Protein AF-0000000070923043 (afdb_homodimer)

Solvent-accessible surface area (backbone atoms only — not comparable to full-atom values): 30348 Å² total; per-residue (Å²): 133,87,81,76,78,75,78,76,76,76,76,76,74,73,71,73,72,71,69,70,78,75,72,55,92,78,72,49,59,56,35,63,70,49,24,45,68,84,65,66,59,69,34,60,63,42,71,51,73,46,72,49,75,54,99,83,32,53,31,43,28,41,35,20,25,43,64,65,87,79,84,26,41,31,32,42,37,34,46,33,51,68,42,70,41,74,57,48,46,32,48,46,37,31,52,7,3,56,56,23,29,30,40,33,51,24,69,36,66,30,67,72,45,65,68,59,56,83,68,70,65,74,63,47,44,56,52,48,50,54,48,50,53,50,57,64,67,62,67,81,36,38,76,77,44,28,31,40,34,24,30,34,52,11,25,34,44,50,45,42,38,33,40,78,67,46,31,48,80,70,40,41,45,31,42,35,24,37,52,33,33,46,35,62,73,72,52,56,67,68,47,43,43,76,32,46,38,72,52,59,76,62,46,73,47,46,32,44,35,38,39,29,65,57,31,56,63,56,56,43,43,13,40,51,51,43,51,52,52,24,44,75,71,68,35,50,65,45,79,46,72,33,46,70,21,31,76,64,40,70,58,55,54,79,91,76,47,47,70,41,22,54,56,45,36,54,50,50,51,51,51,49,50,55,52,48,26,62,57,69,60,64,75,114,132,84,80,77,78,75,77,76,76,76,74,74,75,76,70,71,71,69,70,68,79,75,72,55,92,79,72,49,61,55,36,62,69,50,23,42,66,84,64,66,59,68,35,60,63,43,71,52,75,47,73,48,74,54,98,80,32,53,31,45,29,42,34,20,24,41,65,66,88,76,85,25,42,34,32,43,38,33,46,34,50,68,42,69,41,73,59,50,47,32,49,45,38,32,51,6,4,56,56,24,29,29,39,33,51,26,70,34,67,30,67,72,45,66,68,59,54,82,68,71,66,74,65,46,43,56,53,49,49,53,49,50,52,49,57,66,67,63,66,79,36,36,76,77,45,27,31,41,35,25,30,33,53,10,26,33,44,52,46,41,37,32,40,78,67,47,31,50,79,70,40,41,46,31,42,36,25,36,52,34,30,45,34,63,73,72,51,55,67,66,46,43,44,76,32,47,37,71,53,58,74,63,47,72,47,46,30,43,36,38,39,29,65,58,30,56,62,56,56,44,44,13,38,53,52,44,52,51,52,25,44,74,70,69,35,50,65,46,81,46,70,34,45,69,21,32,76,62,41,70,59,54,55,76,92,76,46,48,70,41,21,53,55,45,36,54,50,50,51,52,50,50,51,55,53,48,26,62,57,70,58,64,74,114

Radius of gyration: 28.81 Å; Cα contacts (8 Å, |Δi|>4): 1082; chains: 2; bounding box: 119×78×73 Å

Nearest PDB structures (foldseek):
  3aim-assembly1_A  TM=6.737E-01  e=9.093E-11  Sulfurisphaera tokodaii
  3aik-assembly1_A  TM=6.750E-01  e=2.029E-10  Sulfurisphaera tokodaii
  3aio-assembly4_C  TM=6.310E-01  e=4.075E-11  Sulfurisphaera tokodaii
  8yzn-assembly1_A  TM=6.750E-01  e=1.376E-09  Aquipseudomonas alcaligenes
  8yzo-assembly1_A  TM=6.635E-01  e=4.181E-09  Aquipseudomonas alcaligenes

pLDDT: mean 89.01, std 17.85, range [29.95, 98.88]

Structure (mmCIF, N/CA/C/O backbone):
data_AF-0000000070923043-model_v1
#
loop_
_entity.id
_entity.type
_entity.pdbx_description
1 polymer 'Dienelactone hydrolase'
#
loop_
_atom_site.group_PDB
_atom_site.id
_atom_site.type_symbol
_atom_site.label_atom_id
_atom_site.label_alt_id
_atom_site.label_comp_id
_atom_site.label_asym_id
_atom_site.label_entity_id
_atom_site.label_seq_id
_atom_site.pdbx_PDB_ins_code
_atom_site.Cartn_x
_atom_site.Cartn_y
_atom_site.Cartn_z
_atom_site.occupancy
_atom_site.B_iso_or_equiv
_atom_site.auth_seq_id
_atom_site.auth_comp_id
_atom_site.auth_asym_id
_atom_site.auth_atom_id
_atom_site.pdbx_PDB_model_num
ATOM 1 N N . MET A 1 1 ? 51.781 39.594 -44.312 1 31.45 1 MET A N 1
ATOM 2 C CA . MET A 1 1 ? 51.188 39.812 -43 1 31.45 1 MET A CA 1
ATOM 3 C C . MET A 1 1 ? 50.5 38.562 -42.5 1 31.45 1 MET A C 1
ATOM 5 O O . MET A 1 1 ? 49.594 38.062 -43.156 1 31.45 1 MET A O 1
ATOM 9 N N . PRO A 1 2 ? 51.156 37.688 -41.688 1 38.25 2 PRO A N 1
ATOM 10 C CA . PRO A 1 2 ? 50.75 36.375 -41.188 1 38.25 2 PRO A CA 1
ATOM 11 C C . PRO A 1 2 ? 49.531 36.469 -40.281 1 38.25 2 PRO A C 1
ATOM 13 O O . PRO A 1 2 ? 49.406 37.406 -39.469 1 38.25 2 PRO A O 1
ATOM 16 N N . TYR A 1 3 ? 48.375 36.062 -40.812 1 38.06 3 TYR A N 1
ATOM 17 C CA . TYR A 1 3 ? 47.125 35.906 -40.125 1 38.06 3 TYR A CA 1
ATOM 18 C C . TYR A 1 3 ? 47.281 35 -38.906 1 38.06 3 TYR A C 1
ATOM 20 O O . TYR A 1 3 ? 47.719 33.844 -39.031 1 38.06 3 TYR A O 1
ATOM 28 N N . ARG A 1 4 ? 47.562 35.562 -37.719 1 33 4 ARG A N 1
ATOM 29 C CA . ARG A 1 4 ? 47.562 34.906 -36.438 1 33 4 ARG A CA 1
ATOM 30 C C . ARG A 1 4 ? 46.219 34.219 -36.188 1 33 4 ARG A C 1
ATOM 32 O O . ARG A 1 4 ? 45.188 34.844 -36.156 1 33 4 ARG A O 1
ATOM 39 N N . LEU A 1 5 ? 46.094 32.969 -36.531 1 35.47 5 LEU A N 1
ATOM 40 C CA . LEU A 1 5 ? 45 32.125 -36.156 1 35.47 5 LEU A CA 1
ATOM 41 C C . LEU A 1 5 ? 44.844 32.094 -34.656 1 35.47 5 LEU A C 1
ATOM 43 O O . LEU A 1 5 ? 45.719 31.625 -33.938 1 35.47 5 LEU A O 1
ATOM 47 N N . THR A 1 6 ? 44.188 33.094 -34.094 1 36.16 6 THR A N 1
ATOM 48 C CA . THR A 1 6 ? 43.781 33 -32.688 1 36.16 6 THR A CA 1
ATOM 49 C C . THR A 1 6 ? 43 31.75 -32.438 1 36.16 6 THR A C 1
ATOM 51 O O . THR A 1 6 ? 41.938 31.516 -33.062 1 36.16 6 THR A O 1
ATOM 54 N N . ALA A 1 7 ? 43.625 30.703 -31.875 1 35.22 7 ALA A N 1
ATOM 55 C CA . ALA A 1 7 ? 43 29.516 -31.297 1 35.22 7 ALA A CA 1
ATOM 56 C C . ALA A 1 7 ? 41.969 29.875 -30.219 1 35.22 7 ALA A C 1
ATOM 58 O O . ALA A 1 7 ? 42.344 30.438 -29.188 1 35.22 7 ALA A O 1
ATOM 59 N N . PHE A 1 8 ? 40.781 30.203 -30.656 1 36.03 8 PHE A N 1
ATOM 60 C CA . PHE A 1 8 ? 39.719 30.234 -29.672 1 36.03 8 PHE A CA 1
ATOM 61 C C . PHE A 1 8 ? 39.625 28.906 -28.922 1 36.03 8 PHE A C 1
ATOM 63 O O . PHE A 1 8 ? 39.375 27.859 -29.547 1 36.03 8 PHE A O 1
ATOM 70 N N . MET A 1 9 ? 40.406 28.75 -27.859 1 32.75 9 MET A N 1
ATOM 71 C CA . MET A 1 9 ? 40.188 27.656 -26.906 1 32.75 9 MET A CA 1
ATOM 72 C C . MET A 1 9 ? 38.75 27.672 -26.375 1 32.75 9 MET A C 1
ATOM 74 O O . MET A 1 9 ? 38.344 28.609 -25.703 1 32.75 9 MET A O 1
ATOM 78 N N . LEU A 1 10 ? 37.844 27 -27.109 1 32.91 10 LEU A N 1
ATOM 79 C CA . LEU A 1 10 ? 36.562 26.641 -26.531 1 32.91 10 LEU A CA 1
ATOM 80 C C . LEU A 1 10 ? 36.719 25.891 -25.219 1 32.91 10 LEU A C 1
ATOM 82 O O . LEU A 1 10 ? 37.25 24.766 -25.203 1 32.91 10 LEU A O 1
ATOM 86 N N . TRP A 1 11 ? 36.938 26.656 -24.109 1 33.25 11 TRP A N 1
ATOM 87 C CA . TRP A 1 11 ? 36.75 26.031 -22.812 1 33.25 11 TRP A CA 1
ATOM 88 C C . TRP A 1 11 ? 35.375 25.344 -22.734 1 33.25 11 TRP A C 1
ATOM 90 O O . TRP A 1 11 ? 34.344 26 -22.797 1 33.25 11 TRP A O 1
ATOM 100 N N . LEU A 1 12 ? 35.375 24.094 -23.172 1 33.44 12 LEU A N 1
ATOM 101 C CA . LEU A 1 12 ? 34.281 23.203 -22.812 1 33.44 12 LEU A CA 1
ATOM 102 C C . LEU A 1 12 ? 34.094 23.172 -21.297 1 33.44 12 LEU A C 1
ATOM 104 O O . LEU A 1 12 ? 34.969 22.719 -20.562 1 33.44 12 LEU A O 1
ATOM 108 N N . PHE A 1 13 ? 33.406 24.234 -20.781 1 31.48 13 PHE A N 1
ATOM 109 C CA . PHE A 1 13 ? 32.875 24.062 -19.438 1 31.48 13 PHE A CA 1
ATOM 110 C C . PHE A 1 13 ? 32.094 22.75 -19.328 1 31.48 13 PHE A C 1
ATOM 112 O O . PHE A 1 13 ? 31.047 22.562 -19.938 1 31.48 13 PHE A O 1
ATOM 119 N N . LEU A 1 14 ? 32.812 21.672 -19.062 1 32.69 14 LEU A N 1
ATOM 120 C CA . LEU A 1 14 ? 32.219 20.484 -18.469 1 32.69 14 LEU A CA 1
ATOM 121 C C . LEU A 1 14 ? 31.422 20.844 -17.219 1 32.69 14 LEU A C 1
ATOM 123 O O . LEU A 1 14 ? 32 21.062 -16.156 1 32.69 14 LEU A O 1
ATOM 127 N N . SER A 1 15 ? 30.312 21.594 -17.406 1 30.16 15 SER A N 1
ATOM 128 C CA . SER A 1 15 ? 29.422 21.609 -16.25 1 30.16 15 SER A CA 1
ATOM 129 C C . SER A 1 15 ? 29.203 20.203 -15.703 1 30.16 15 SER A C 1
ATOM 131 O O . SER A 1 15 ? 28.812 19.297 -16.438 1 30.16 15 SER A O 1
ATOM 133 N N . SER A 1 16 ? 29.969 19.859 -14.719 1 29.95 16 SER A N 1
ATOM 134 C CA . SER A 1 16 ? 29.656 18.703 -13.883 1 29.95 16 SER A CA 1
ATOM 135 C C . SER A 1 16 ? 28.172 18.672 -13.547 1 29.95 16 SER A C 1
ATOM 137 O O . SER A 1 16 ? 27.641 19.562 -12.875 1 29.95 16 SER A O 1
ATOM 139 N N . LEU A 1 17 ? 27.406 18.234 -14.438 1 32.84 17 LEU A N 1
ATOM 140 C CA . LEU A 1 17 ? 26.078 17.828 -13.984 1 32.84 17 LEU A CA 1
ATOM 141 C C . LEU A 1 17 ? 26.172 17.109 -12.633 1 32.84 17 LEU A C 1
ATOM 143 O O . LEU A 1 17 ? 26.688 16 -12.547 1 32.84 17 LEU A O 1
ATOM 147 N N . ALA A 1 18 ? 26.359 17.844 -11.539 1 30.95 18 ALA A N 1
ATOM 148 C CA . ALA A 1 18 ? 26 17.266 -10.25 1 30.95 18 ALA A CA 1
ATOM 149 C C . ALA A 1 18 ? 24.875 16.266 -10.398 1 30.95 18 ALA A C 1
ATOM 151 O O . ALA A 1 18 ? 23.781 16.609 -10.852 1 30.95 18 ALA A O 1
ATOM 152 N N . ALA A 1 19 ? 25.234 15.109 -10.5 1 31.75 19 ALA A N 1
ATOM 153 C CA . ALA A 1 19 ? 24.281 14.008 -10.383 1 31.75 19 ALA A CA 1
ATOM 154 C C . ALA A 1 19 ? 23.312 14.234 -9.227 1 31.75 19 ALA A C 1
ATOM 156 O O . ALA A 1 19 ? 23.734 14.258 -8.062 1 31.75 19 ALA A O 1
ATOM 157 N N . ALA A 1 20 ? 22.312 15.078 -9.375 1 33.03 20 ALA A N 1
ATOM 158 C CA . ALA A 1 20 ? 21.219 14.992 -8.406 1 33.03 20 ALA A CA 1
ATOM 159 C C . ALA A 1 20 ? 21.188 13.617 -7.746 1 33.03 20 ALA A C 1
ATOM 161 O O . ALA A 1 20 ? 21.141 12.594 -8.43 1 33.03 20 ALA A O 1
ATOM 162 N N . ASP A 1 21 ? 21.859 13.32 -6.801 1 36.66 21 ASP A N 1
ATOM 163 C CA . ASP A 1 21 ? 21.672 12.172 -5.91 1 36.66 21 ASP A CA 1
ATOM 164 C C . ASP A 1 21 ? 20.25 11.648 -5.973 1 36.66 21 ASP A C 1
ATOM 166 O O . ASP A 1 21 ? 19.328 12.289 -5.461 1 36.66 21 ASP A O 1
ATOM 170 N N . ASP A 1 22 ? 19.719 11.008 -7.09 1 41.72 22 ASP A N 1
ATOM 171 C CA . ASP A 1 22 ? 18.469 10.43 -7.582 1 41.72 22 ASP A CA 1
ATOM 172 C C . ASP A 1 22 ? 17.828 9.539 -6.523 1 41.72 22 ASP A C 1
ATOM 174 O O . ASP A 1 22 ? 16.969 8.703 -6.84 1 41.72 22 ASP A O 1
ATOM 178 N N . ARG A 1 23 ? 18.406 9.398 -5.449 1 46.53 23 ARG A N 1
ATOM 179 C CA . ARG A 1 23 ? 17.766 8.609 -4.402 1 46.53 23 ARG A CA 1
ATOM 180 C C . ARG A 1 23 ? 16.391 9.18 -4.051 1 46.53 23 ARG A C 1
ATOM 182 O O . ARG A 1 23 ? 16.297 10.258 -3.459 1 46.53 23 ARG A O 1
ATOM 189 N N . HIS A 1 24 ? 15.414 8.742 -4.73 1 57.97 24 HIS A N 1
ATOM 190 C CA . HIS A 1 24 ? 14.031 9.125 -4.461 1 57.97 24 HIS A CA 1
ATOM 191 C C . HIS A 1 24 ? 13.664 8.867 -3.006 1 57.97 24 HIS A C 1
ATOM 193 O O . HIS A 1 24 ? 13.953 7.797 -2.467 1 57.97 24 HIS A O 1
ATOM 199 N N . ASP A 1 25 ? 13.469 9.797 -2.119 1 59.91 25 ASP A N 1
ATOM 200 C CA . ASP A 1 25 ? 13.125 9.844 -0.7 1 59.91 25 ASP A CA 1
ATOM 201 C C . ASP A 1 25 ? 12.219 8.68 -0.315 1 59.91 25 ASP A C 1
ATOM 203 O O . ASP A 1 25 ? 12.164 8.289 0.852 1 59.91 25 ASP A O 1
ATOM 207 N N . TRP A 1 26 ? 11.688 7.973 -1.412 1 64.69 26 TRP A N 1
ATOM 208 C CA . TRP A 1 26 ? 10.75 6.898 -1.081 1 64.69 26 TRP A CA 1
ATOM 209 C C . TRP A 1 26 ? 11.445 5.543 -1.146 1 64.69 26 TRP A C 1
ATOM 211 O O . TRP A 1 26 ? 10.883 4.531 -0.72 1 64.69 26 TRP A O 1
ATOM 221 N N . LEU A 1 27 ? 12.719 5.488 -1.539 1 63.53 27 LEU A N 1
ATOM 222 C CA . LEU A 1 27 ? 13.422 4.219 -1.668 1 63.53 27 LEU A CA 1
ATOM 223 C C . LEU A 1 27 ? 13.789 3.66 -0.298 1 63.53 27 LEU A C 1
ATOM 225 O O . LEU A 1 27 ? 14.438 4.34 0.501 1 63.53 27 LEU A O 1
ATOM 229 N N . ASP A 1 28 ? 13.227 2.566 0.056 1 73.5 28 ASP A N 1
ATOM 230 C CA . ASP A 1 28 ? 13.508 1.828 1.284 1 73.5 28 ASP A CA 1
ATOM 231 C C . ASP A 1 28 ? 14.344 0.579 0.997 1 73.5 28 ASP A C 1
ATOM 233 O O . ASP A 1 28 ? 13.805 -0.435 0.539 1 73.5 28 ASP A O 1
ATOM 237 N N . LEU A 1 29 ? 15.602 0.577 1.273 1 73.62 29 LEU A N 1
ATOM 238 C CA . LEU A 1 29 ? 16.5 -0.53 0.974 1 73.62 29 LEU A CA 1
ATOM 239 C C . LEU A 1 29 ? 16.188 -1.741 1.845 1 73.62 29 LEU A C 1
ATOM 241 O O . LEU A 1 29 ? 16.312 -2.883 1.399 1 73.62 29 LEU A O 1
ATOM 245 N N . ALA A 1 30 ? 15.781 -1.412 3.035 1 77 30 ALA A N 1
ATOM 246 C CA . ALA A 1 30 ? 15.422 -2.518 3.92 1 77 30 ALA A CA 1
ATOM 247 C C . ALA A 1 30 ? 14.273 -3.336 3.338 1 77 30 ALA A C 1
ATOM 249 O O . ALA A 1 30 ? 14.273 -4.566 3.43 1 77 30 ALA A O 1
ATOM 250 N N . TRP A 1 31 ? 13.43 -2.625 2.732 1 80.31 31 TRP A N 1
ATOM 251 C CA . TRP A 1 31 ? 12.297 -3.291 2.088 1 80.31 31 TRP A CA 1
ATOM 252 C C . TRP A 1 31 ? 12.734 -3.969 0.793 1 80.31 31 TRP A C 1
ATOM 254 O O . TRP A 1 31 ? 12.508 -5.168 0.605 1 80.31 31 TRP A O 1
ATOM 264 N N . TRP A 1 32 ? 13.406 -3.324 -0.016 1 79.19 32 TRP A N 1
ATOM 265 C CA . TRP A 1 32 ? 13.672 -3.836 -1.356 1 79.19 32 TRP A CA 1
ATOM 266 C C . TRP A 1 32 ? 14.727 -4.934 -1.32 1 79.19 32 TRP A C 1
ATOM 268 O O . TRP A 1 32 ? 14.586 -5.961 -1.992 1 79.19 32 TRP A O 1
ATOM 278 N N . SER A 1 33 ? 15.688 -4.75 -0.444 1 77.56 33 SER A N 1
ATOM 279 C CA . SER A 1 33 ? 16.812 -5.684 -0.439 1 77.56 33 SER A CA 1
ATOM 280 C C . SER A 1 33 ? 16.562 -6.832 0.537 1 77.56 33 SER A C 1
ATOM 282 O O . SER A 1 33 ? 16.938 -7.977 0.26 1 77.56 33 SER A O 1
ATOM 284 N N . ASP A 1 34 ? 15.914 -6.477 1.648 1 79.94 34 ASP A N 1
ATOM 285 C CA . ASP A 1 34 ? 15.852 -7.465 2.721 1 79.94 34 ASP A CA 1
ATOM 286 C C . ASP A 1 34 ? 14.422 -7.945 2.945 1 79.94 34 ASP A C 1
ATOM 288 O O . ASP A 1 34 ? 14.195 -8.891 3.707 1 79.94 34 ASP A O 1
ATOM 292 N N . GLY A 1 35 ? 13.57 -7.289 2.355 1 86.56 35 GLY A N 1
ATOM 293 C CA . GLY A 1 35 ? 12.18 -7.703 2.441 1 86.56 35 GLY A CA 1
ATOM 294 C C . GLY A 1 35 ? 11.516 -7.297 3.748 1 86.56 35 GLY A C 1
ATOM 295 O O . GLY A 1 35 ? 10.469 -7.836 4.109 1 86.56 35 GLY A O 1
ATOM 296 N N . GLN A 1 36 ? 12.172 -6.414 4.445 1 89.25 36 GLN A N 1
ATOM 297 C CA . GLN A 1 36 ? 11.602 -5.98 5.719 1 89.25 36 GLN A CA 1
ATOM 298 C C . GLN A 1 36 ? 10.516 -4.938 5.504 1 89.25 36 GLN A C 1
ATOM 300 O O . GLN A 1 36 ? 10.734 -3.93 4.828 1 89.25 36 GLN A O 1
ATOM 305 N N . LEU A 1 37 ? 9.352 -5.199 6.031 1 91.19 37 LEU A N 1
ATOM 306 C CA . LEU A 1 37 ? 8.234 -4.273 5.949 1 91.19 37 LEU A CA 1
ATOM 307 C C . LEU A 1 37 ? 7.977 -3.609 7.297 1 91.19 37 LEU A C 1
ATOM 309 O O . LEU A 1 37 ? 8.234 -4.203 8.344 1 91.19 37 LEU A O 1
ATOM 313 N N . PRO A 1 38 ? 7.52 -2.35 7.223 1 88.19 38 PRO A N 1
ATOM 314 C CA . PRO A 1 38 ? 7.141 -1.73 8.492 1 88.19 38 PRO A CA 1
ATOM 315 C C . PRO A 1 38 ? 6 -2.465 9.195 1 88.19 38 PRO A C 1
ATOM 317 O O . PRO A 1 38 ? 5.078 -2.947 8.531 1 88.19 38 PRO A O 1
ATOM 320 N N . VAL A 1 39 ? 6.125 -2.598 10.461 1 91.38 39 VAL A N 1
ATOM 321 C CA . VAL A 1 39 ? 5.102 -3.25 11.273 1 91.38 39 VAL A CA 1
ATOM 322 C C . VAL A 1 39 ? 4.215 -2.197 11.93 1 91.38 39 VAL A C 1
ATOM 324 O O . VAL A 1 39 ? 4.672 -1.438 12.789 1 91.38 39 VAL A O 1
ATOM 327 N N . PRO A 1 40 ? 3.027 -2.139 11.531 1 92.38 40 PRO A N 1
ATOM 328 C CA . PRO A 1 40 ? 2.141 -1.139 12.133 1 92.38 40 PRO A CA 1
ATOM 329 C C . PRO A 1 40 ? 1.77 -1.47 13.578 1 92.38 40 PRO A C 1
ATOM 331 O O . PRO A 1 40 ? 1.606 -2.643 13.922 1 92.38 40 PRO A O 1
ATOM 334 N N . SER A 1 41 ? 1.639 -0.42 14.422 1 92.31 41 SER A N 1
ATOM 335 C CA . SER A 1 41 ? 0.928 -0.574 15.688 1 92.31 41 SER A CA 1
ATOM 336 C C . SER A 1 41 ? -0.581 -0.618 15.469 1 92.31 41 SER A C 1
ATOM 338 O O . SER A 1 41 ? -1.119 0.131 14.656 1 92.31 41 SER A O 1
ATOM 340 N N . ASN A 1 42 ? -1.177 -1.56 16.125 1 94.56 42 ASN A N 1
ATOM 341 C CA . ASN A 1 42 ? -2.631 -1.672 16.094 1 94.56 42 ASN A CA 1
ATOM 342 C C . ASN A 1 42 ? -3.223 -1.598 17.5 1 94.56 42 ASN A C 1
ATOM 344 O O . ASN A 1 42 ? -3.096 -2.543 18.281 1 94.56 42 ASN A O 1
ATOM 348 N N . TYR A 1 43 ? -3.859 -0.471 17.766 1 96 43 TYR A N 1
ATOM 349 C CA . TYR A 1 43 ? -4.539 -0.318 19.047 1 96 43 TYR A CA 1
ATOM 350 C C . TYR A 1 43 ? -6.051 -0.325 18.875 1 96 43 TYR A C 1
ATOM 35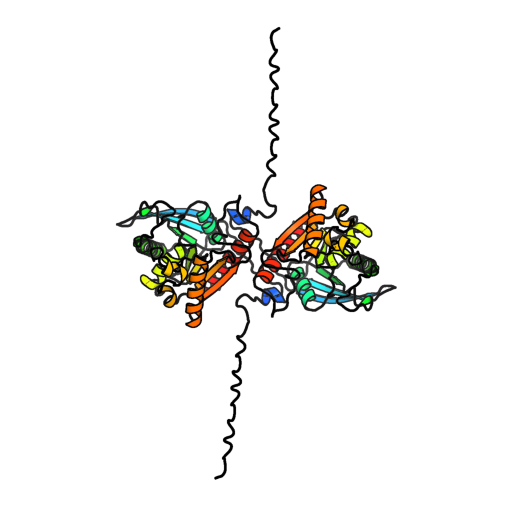2 O O . TYR A 1 43 ? -6.57 0.215 17.891 1 96 43 TYR A O 1
ATOM 360 N N . ARG A 1 44 ? -6.719 -0.911 19.797 1 95.94 44 ARG A N 1
ATOM 361 C CA . ARG A 1 44 ? -8.141 -0.611 19.906 1 95.94 44 ARG A CA 1
ATOM 362 C C . ARG A 1 44 ? -8.367 0.835 20.344 1 95.94 44 ARG A C 1
ATOM 364 O O . ARG A 1 44 ? -7.59 1.38 21.125 1 95.94 44 ARG A O 1
ATOM 371 N N . VAL A 1 45 ? -9.445 1.414 19.844 1 96.81 45 VAL A N 1
ATOM 372 C CA . VAL A 1 45 ? -9.602 2.854 20.016 1 96.81 45 VAL A CA 1
ATOM 373 C C . VAL A 1 45 ? -10.914 3.145 20.734 1 96.81 45 VAL A C 1
ATOM 375 O O . VAL A 1 45 ? -11.922 2.471 20.5 1 96.81 45 VAL A O 1
ATOM 378 N N . THR A 1 46 ? -10.867 4.07 21.625 1 97.06 46 THR A N 1
ATOM 379 C CA . THR A 1 46 ? -12.062 4.691 22.172 1 97.06 46 THR A CA 1
ATOM 380 C C . THR A 1 46 ? -12.156 6.156 21.766 1 97.06 46 THR A C 1
ATOM 382 O O . THR A 1 46 ? -11.148 6.77 21.406 1 97.06 46 THR A O 1
ATOM 385 N N . SER A 1 47 ? -13.391 6.652 21.672 1 97 47 SER A N 1
ATOM 386 C CA . SER A 1 47 ? -13.578 8.047 21.281 1 97 47 SER A CA 1
ATOM 387 C C . SER A 1 47 ? -14.633 8.719 22.141 1 97 47 SER A C 1
ATOM 389 O O . SER A 1 47 ? -15.523 8.055 22.688 1 97 47 SER A O 1
ATOM 391 N N . THR A 1 48 ? -14.477 9.977 22.328 1 97.69 48 THR A N 1
ATOM 392 C CA . THR A 1 48 ? -15.406 10.844 23.031 1 97.69 48 THR A CA 1
ATOM 393 C C . THR A 1 48 ? -15.469 12.227 22.391 1 97.69 48 THR A C 1
ATOM 395 O O . THR A 1 48 ? -14.688 12.523 21.484 1 97.69 48 THR A O 1
ATOM 398 N N . THR A 1 49 ? -16.484 12.977 22.734 1 98.06 49 THR A N 1
ATOM 399 C CA . THR A 1 49 ? -16.547 14.375 22.312 1 98.06 49 THR A CA 1
ATOM 400 C C . THR A 1 49 ? -16.641 15.289 23.531 1 98.06 49 THR A C 1
ATOM 402 O O . THR A 1 49 ? -17.469 15.062 24.438 1 98.06 49 THR A O 1
ATOM 405 N N . GLU A 1 50 ? -15.773 16.219 23.562 1 97.5 50 GLU A N 1
ATOM 406 C CA . GLU A 1 50 ? -15.805 17.281 24.562 1 97.5 50 GLU A CA 1
ATOM 407 C C . GLU A 1 50 ? -16.062 18.641 23.922 1 97.5 50 GLU A C 1
ATOM 409 O O . GLU A 1 50 ? -15.844 18.828 22.719 1 97.5 50 GLU A O 1
ATOM 414 N N . THR A 1 51 ? -16.562 19.562 24.781 1 98.19 51 THR A N 1
ATOM 415 C CA . THR A 1 51 ? -16.828 20.906 24.25 1 98.19 51 THR A CA 1
ATOM 416 C C . THR A 1 51 ? -15.914 21.938 24.906 1 98.19 51 THR A C 1
ATOM 418 O O . THR A 1 51 ? -15.875 22.031 26.141 1 98.19 51 THR A O 1
ATOM 421 N N . LEU A 1 52 ? -15.164 22.625 24.109 1 98.25 52 LEU A N 1
ATOM 422 C CA . LEU A 1 52 ? -14.43 23.797 24.578 1 98.25 52 LEU A CA 1
ATOM 423 C C . LEU A 1 52 ? -15.289 25.062 24.5 1 98.25 52 LEU A C 1
ATOM 425 O O . LEU A 1 52 ? -15.734 25.438 23.406 1 98.25 52 LEU A O 1
ATOM 429 N N . THR A 1 53 ? -15.492 25.656 25.609 1 97.25 53 THR A N 1
ATOM 430 C CA . THR A 1 53 ? -16.234 26.906 25.641 1 97.25 53 THR A CA 1
ATOM 431 C C . THR A 1 53 ? -15.297 28.094 25.719 1 97.25 53 THR A C 1
ATOM 433 O O . THR A 1 53 ? -14.5 28.203 26.656 1 97.25 53 THR A O 1
ATOM 436 N N . THR A 1 54 ? -15.375 28.875 24.703 1 95.06 54 THR A N 1
ATOM 437 C CA . THR A 1 54 ? -14.648 30.141 24.719 1 95.06 54 THR A CA 1
ATOM 438 C C . THR A 1 54 ? -15.617 31.312 24.844 1 95.06 54 THR A C 1
ATOM 440 O O . THR A 1 54 ? -16.828 31.125 24.969 1 95.06 54 THR A O 1
ATOM 443 N N . ASP A 1 55 ? -15.047 32.531 24.953 1 92.06 55 ASP A N 1
ATOM 444 C CA . ASP A 1 55 ? -15.898 33.719 25.016 1 92.06 55 ASP A CA 1
ATOM 445 C C . ASP A 1 55 ? -16.719 33.875 23.75 1 92.06 55 ASP A C 1
ATOM 447 O O . ASP A 1 55 ? -17.812 34.469 23.781 1 92.06 55 ASP A O 1
ATOM 451 N N . GLU A 1 56 ? -16.312 33.25 22.703 1 92 56 GLU A N 1
ATOM 452 C CA . GLU A 1 56 ? -16.906 33.562 21.406 1 92 56 GLU A CA 1
ATOM 453 C C . GLU A 1 56 ? -17.609 32.344 20.828 1 92 56 GLU A C 1
ATOM 455 O O . GLU A 1 56 ? -18.484 32.469 19.953 1 92 56 GLU A O 1
ATOM 460 N N . ALA A 1 57 ? -17.219 31.172 21.281 1 93.88 57 ALA A N 1
ATOM 461 C CA . ALA A 1 57 ? -17.766 29.984 20.609 1 93.88 57 ALA A CA 1
ATOM 462 C C . ALA A 1 57 ? -17.703 28.766 21.531 1 93.88 57 ALA A C 1
ATOM 464 O O . ALA A 1 57 ? -16.828 28.672 22.391 1 93.88 57 ALA A O 1
ATOM 465 N N . ASP A 1 58 ? -18.656 27.859 21.406 1 97.25 58 ASP A N 1
ATOM 466 C CA . ASP A 1 58 ? -18.578 26.5 21.922 1 97.25 58 ASP A CA 1
ATOM 467 C C . ASP A 1 58 ? -18.125 25.516 20.844 1 97.25 58 ASP A C 1
ATOM 469 O O . ASP A 1 58 ? -18.859 25.234 19.906 1 97.25 58 ASP A O 1
ATOM 473 N N . ILE A 1 59 ? -16.922 24.969 21 1 98.38 59 ILE A N 1
ATOM 474 C CA . ILE A 1 59 ? -16.312 24.156 19.953 1 98.38 59 ILE A CA 1
ATOM 475 C C . ILE A 1 59 ? -16.281 22.703 20.375 1 98.38 59 ILE A C 1
ATOM 477 O O . ILE A 1 59 ? -15.523 22.328 21.281 1 98.38 59 ILE A O 1
ATOM 481 N N . PRO A 1 60 ? -17.078 21.844 19.734 1 98.56 60 PRO A N 1
ATOM 482 C CA . PRO A 1 60 ? -16.938 20.422 20.031 1 98.56 60 PRO A CA 1
ATOM 483 C C . PRO A 1 60 ? -15.602 19.844 19.531 1 98.56 60 PRO A C 1
ATOM 485 O O . PRO A 1 60 ? -15.156 20.203 18.438 1 98.56 60 PRO A O 1
ATOM 488 N N . ILE A 1 61 ? -14.977 19.062 20.344 1 98.62 61 ILE A N 1
ATOM 489 C CA . ILE A 1 61 ? -13.734 18.375 19.984 1 98.62 61 ILE A CA 1
ATOM 490 C C . ILE A 1 61 ? -13.938 16.859 20.062 1 98.62 61 ILE A C 1
ATOM 492 O O . ILE A 1 61 ? -14.172 16.312 21.141 1 98.62 61 ILE A O 1
ATOM 496 N N . PHE A 1 62 ? -13.922 16.188 18.859 1 98.62 62 PHE A N 1
ATOM 497 C CA . PHE A 1 62 ? -13.906 14.734 18.812 1 98.62 62 PHE A CA 1
ATOM 498 C C . PHE A 1 62 ? -12.516 14.203 19.156 1 98.62 62 PHE A C 1
ATOM 500 O O . PHE A 1 62 ? -11.531 14.578 18.516 1 98.62 62 PHE A O 1
ATOM 507 N N . ILE A 1 63 ? -12.422 13.422 20.188 1 98.62 63 ILE A N 1
ATOM 508 C CA . ILE A 1 63 ? -11.141 12.906 20.656 1 98.62 63 ILE A CA 1
ATOM 509 C C . ILE A 1 63 ? -11.117 11.391 20.547 1 98.62 63 ILE A C 1
ATOM 511 O O . ILE A 1 63 ? -12.023 10.703 21.031 1 98.62 63 ILE A O 1
ATOM 515 N N . ALA A 1 64 ? -10.172 10.852 19.859 1 98 64 ALA A N 1
ATOM 516 C CA . ALA A 1 64 ? -9.938 9.414 19.781 1 98 64 ALA A CA 1
ATOM 517 C C . ALA A 1 64 ? -8.562 9.055 20.328 1 98 64 ALA A C 1
ATOM 519 O O . ALA A 1 64 ? -7.586 9.773 20.109 1 98 64 ALA A O 1
ATOM 520 N N . ARG A 1 65 ? -8.477 7.957 21.094 1 97.69 65 ARG A N 1
ATOM 521 C CA . ARG A 1 65 ? -7.227 7.508 21.688 1 97.69 65 ARG A CA 1
ATOM 522 C C . ARG A 1 65 ? -7.223 5.996 21.891 1 97.69 65 ARG A C 1
ATOM 524 O O . ARG A 1 65 ? -8.281 5.367 21.922 1 97.69 65 ARG A O 1
ATOM 531 N N . PRO A 1 66 ? -6.008 5.375 21.984 1 97.5 66 PRO A N 1
ATOM 532 C CA . PRO A 1 66 ? -5.953 3.955 22.344 1 97.5 66 PRO A CA 1
ATOM 533 C C . PRO A 1 66 ? -6.656 3.65 23.656 1 97.5 66 PRO A C 1
ATOM 535 O O . PRO A 1 66 ? -6.574 4.441 24.609 1 97.5 66 PRO A O 1
ATOM 538 N N . GLU A 1 67 ? -7.34 2.547 23.703 1 97 67 GLU A N 1
ATOM 539 C CA . GLU A 1 67 ? -8.031 2.105 24.906 1 97 67 GLU A CA 1
ATOM 540 C C . GLU A 1 67 ? -7.047 1.751 26.016 1 97 67 GLU A C 1
ATOM 542 O O . GLU A 1 67 ? -7.344 1.926 27.203 1 97 67 GLU A O 1
ATOM 547 N N . THR A 1 68 ? -5.949 1.205 25.578 1 96.19 68 THR A N 1
ATOM 548 C CA . THR A 1 68 ? -4.949 0.777 26.547 1 96.19 68 THR A CA 1
ATOM 549 C C . THR A 1 68 ? -4.297 1.982 27.219 1 96.19 68 THR A C 1
ATOM 551 O O . THR A 1 68 ? -4.203 3.057 26.625 1 96.19 68 THR A O 1
ATOM 554 N N . GLU A 1 69 ? -3.941 1.782 28.438 1 92.5 69 GLU A N 1
ATOM 555 C CA . GLU A 1 69 ? -3.236 2.84 29.156 1 92.5 69 GLU A CA 1
ATOM 556 C C . GLU A 1 69 ? -1.833 3.047 28.594 1 92.5 69 GLU A C 1
ATOM 558 O O . GLU A 1 69 ? -1.191 2.094 28.141 1 92.5 69 GLU A O 1
ATOM 563 N N . GLY A 1 70 ? -1.438 4.285 28.516 1 92.38 70 GLY A N 1
ATOM 564 C CA . GLY A 1 70 ? -0.108 4.617 28.031 1 92.38 70 GLY A CA 1
ATOM 565 C C . GLY A 1 70 ? 0.045 6.082 27.656 1 92.38 70 GLY A C 1
ATOM 566 O O . GLY A 1 70 ? -0.926 6.844 27.688 1 92.38 70 GLY A O 1
ATOM 567 N N . GLU A 1 71 ? 1.309 6.391 27.484 1 94.12 71 GLU A N 1
ATOM 568 C CA . GLU A 1 71 ? 1.636 7.73 27.016 1 94.12 71 GLU A CA 1
ATOM 569 C C . GLU A 1 71 ? 1.696 7.785 25.5 1 94.12 71 GLU A C 1
ATOM 571 O O . GLU A 1 71 ? 2.561 7.16 24.875 1 94.12 71 GLU A O 1
ATOM 576 N N . PHE A 1 72 ? 0.745 8.477 24.969 1 97.5 72 PHE A N 1
ATOM 577 C CA . PHE A 1 72 ? 0.664 8.594 23.516 1 97.5 72 PHE A CA 1
ATOM 578 C C . PHE A 1 72 ? 0.81 10.047 23.078 1 97.5 72 PHE A C 1
ATOM 580 O O . PHE A 1 72 ? 0.26 10.945 23.719 1 97.5 72 PHE A O 1
ATOM 587 N N . PRO A 1 73 ? 1.574 10.266 22.047 1 97.94 73 PRO A N 1
ATOM 588 C CA . PRO A 1 73 ? 1.708 11.641 21.562 1 97.94 73 PRO A CA 1
ATOM 589 C C . PRO A 1 73 ? 0.398 12.195 21 1 97.94 73 PRO A C 1
ATOM 591 O O . PRO A 1 73 ? -0.512 11.43 20.672 1 97.94 73 PRO A O 1
ATOM 594 N N . GLY A 1 74 ? 0.324 13.508 20.922 1 98.25 74 GLY A N 1
ATOM 595 C CA . GLY A 1 74 ? -0.89 14.18 20.484 1 98.25 74 GLY A CA 1
ATOM 596 C C . GLY A 1 74 ? -0.833 14.633 19.047 1 98.25 74 GLY A C 1
ATOM 597 O O . GLY A 1 74 ? 0.227 15.023 18.547 1 98.25 74 GLY A O 1
ATOM 598 N N . VAL A 1 75 ? -1.948 14.562 18.406 1 98.81 75 VAL A N 1
ATOM 599 C CA . VAL A 1 75 ? -2.129 15.062 17.047 1 98.81 75 VAL A CA 1
ATOM 600 C C . VAL A 1 75 ? -3.387 15.922 16.969 1 98.81 75 VAL A C 1
ATOM 602 O O . VAL A 1 75 ? -4.441 15.539 17.469 1 98.81 75 VAL A O 1
ATOM 605 N N . LEU A 1 76 ? -3.25 17.125 16.406 1 98.88 76 LEU A N 1
ATOM 606 C CA . LEU A 1 76 ? -4.391 18 16.156 1 98.88 76 LEU A CA 1
ATOM 607 C C . LEU A 1 76 ? -4.883 17.844 14.727 1 98.88 76 LEU A C 1
ATOM 609 O O . LEU A 1 76 ? -4.238 18.328 13.789 1 98.88 76 LEU A O 1
ATOM 613 N N . PHE A 1 77 ? -6.012 17.188 14.555 1 98.81 77 PHE A N 1
ATOM 614 C CA . PHE A 1 77 ? -6.621 16.953 13.258 1 98.81 77 PHE A CA 1
ATOM 615 C C . PHE A 1 77 ? -7.52 18.125 12.867 1 98.81 77 PHE A C 1
ATOM 617 O O . PHE A 1 77 ? -8.43 18.484 13.617 1 98.81 77 PHE A O 1
ATOM 624 N N . VAL A 1 78 ? -7.293 18.688 11.688 1 98.81 78 VAL A N 1
ATOM 625 C CA . VAL A 1 78 ? -8.07 19.844 11.258 1 98.81 78 VAL A CA 1
ATOM 626 C C . VAL A 1 78 ? -8.82 19.516 9.969 1 98.81 78 VAL A C 1
ATOM 628 O O . VAL A 1 78 ? -8.195 19.219 8.938 1 98.81 78 VAL A O 1
ATOM 631 N N . HIS A 1 79 ? -10.102 19.625 10.023 1 98.19 79 HIS A N 1
ATOM 632 C CA . HIS A 1 79 ? -10.984 19.172 8.961 1 98.19 79 HIS A CA 1
ATOM 633 C C . HIS A 1 79 ? -11.039 20.188 7.816 1 98.19 79 HIS A C 1
ATOM 635 O O . HIS A 1 79 ? -10.609 21.328 7.973 1 98.19 79 HIS A O 1
ATOM 641 N N . GLY A 1 80 ? -11.555 19.688 6.641 1 96.75 80 GLY A N 1
ATOM 642 C CA . GLY A 1 80 ? -11.875 20.516 5.492 1 96.75 80 GLY A CA 1
ATOM 643 C C . GLY A 1 80 ? -13.297 21.047 5.527 1 96.75 80 GLY A C 1
ATOM 644 O O . GLY A 1 80 ? -13.82 21.359 6.602 1 96.75 80 GLY A O 1
ATOM 645 N N . ARG A 1 81 ? -13.906 21.172 4.324 1 96.25 81 ARG A N 1
ATOM 646 C CA . ARG A 1 81 ? -15.195 21.844 4.227 1 96.25 81 ARG A CA 1
ATOM 647 C C . ARG A 1 81 ? -16.312 20.969 4.781 1 96.25 81 ARG A C 1
ATOM 649 O O . ARG A 1 81 ? -17.422 21.453 5.043 1 96.25 81 ARG A O 1
ATOM 656 N N . ARG A 1 82 ? -16.047 19.734 5.008 1 95.31 82 ARG A N 1
ATOM 657 C CA . ARG A 1 82 ? -17.125 18.844 5.398 1 95.31 82 ARG A CA 1
ATOM 658 C C . ARG A 1 82 ? -17.266 18.781 6.914 1 95.31 82 ARG A C 1
ATOM 660 O O . ARG A 1 82 ? -18.172 18.125 7.434 1 95.31 82 ARG A O 1
ATOM 667 N N . GLY A 1 83 ? -16.375 19.406 7.672 1 97.12 83 GLY A N 1
ATOM 668 C CA . GLY A 1 83 ? -16.422 19.312 9.125 1 97.12 83 GLY A CA 1
ATOM 669 C C . GLY A 1 83 ? -15.977 17.969 9.656 1 97.12 83 GLY A C 1
ATOM 670 O O . GLY A 1 83 ? -15.039 17.359 9.125 1 97.12 83 GLY A O 1
ATOM 671 N N . VAL A 1 84 ? -16.5 17.609 10.789 1 97.44 84 VAL A N 1
ATOM 672 C CA . VAL A 1 84 ? -16.109 16.359 11.43 1 97.44 84 VAL A CA 1
ATOM 673 C C . VAL A 1 84 ? -17.297 15.375 11.406 1 97.44 84 VAL A C 1
ATOM 675 O O . VAL A 1 84 ? -17.812 14.992 12.453 1 97.44 84 VAL A O 1
ATOM 678 N N . ASP A 1 85 ? -17.688 15.023 10.164 1 95.44 85 ASP A N 1
ATOM 679 C CA . ASP A 1 85 ? -18.781 14.07 10 1 95.44 85 ASP A CA 1
ATOM 680 C C . ASP A 1 85 ? -18.297 12.641 10.25 1 95.44 85 ASP A C 1
ATOM 682 O O . ASP A 1 85 ? -17.141 12.414 10.57 1 95.44 85 ASP A O 1
ATOM 686 N N . PRO A 1 86 ? -19.141 11.625 10.148 1 93.12 86 PRO A N 1
ATOM 687 C CA . PRO A 1 86 ? -18.766 10.258 10.508 1 93.12 86 PRO A CA 1
ATOM 688 C C . PRO A 1 86 ? -17.594 9.719 9.68 1 93.12 86 PRO A C 1
ATOM 690 O O . PRO A 1 86 ? -16.781 8.945 10.18 1 93.12 86 PRO A O 1
ATOM 693 N N . LEU A 1 87 ? -17.516 10.094 8.414 1 91.38 87 LEU A N 1
ATOM 694 C CA . LEU A 1 87 ? -16.406 9.664 7.582 1 91.38 87 LEU A CA 1
ATOM 695 C C . LEU A 1 87 ? -15.086 10.234 8.102 1 91.38 87 LEU A C 1
ATOM 697 O O . LEU A 1 87 ? -14.086 9.516 8.18 1 91.38 87 LEU A O 1
ATOM 701 N N . VAL A 1 88 ? -15.133 11.492 8.461 1 95.06 88 VAL A N 1
ATOM 702 C CA . VAL A 1 88 ? -13.945 12.148 8.992 1 95.06 88 VAL A CA 1
ATOM 703 C C . VAL A 1 88 ? -13.594 11.555 10.352 1 95.06 88 VAL A C 1
ATOM 705 O O . VAL A 1 88 ? -12.422 11.336 10.656 1 95.06 88 VAL A O 1
ATOM 708 N N . GLN A 1 89 ? -14.594 11.25 11.156 1 95.62 89 GLN A N 1
ATOM 709 C CA . GLN A 1 89 ? -14.344 10.609 12.438 1 95.62 89 GLN A CA 1
ATOM 710 C C . GLN A 1 89 ? -13.641 9.266 12.258 1 95.62 89 GLN A C 1
ATOM 712 O O . GLN A 1 89 ? -12.82 8.875 13.094 1 95.62 89 GLN A O 1
ATOM 717 N N . GLY A 1 90 ? -14.039 8.57 11.195 1 93.62 90 GLY A N 1
ATOM 718 C CA . GLY A 1 90 ? -13.344 7.332 10.883 1 93.62 90 GLY A CA 1
ATOM 719 C C . GLY A 1 90 ? -11.859 7.516 10.648 1 93.62 90 GLY A C 1
ATOM 720 O O . GLY A 1 90 ? -11.047 6.719 11.125 1 93.62 90 GLY A O 1
ATOM 721 N N . HIS A 1 91 ? -11.531 8.539 9.93 1 94.81 91 HIS A N 1
ATOM 722 C CA . HIS A 1 91 ? -10.125 8.852 9.695 1 94.81 91 HIS A CA 1
ATOM 723 C C . HIS A 1 91 ? -9.398 9.156 11 1 94.81 91 HIS A C 1
ATOM 725 O O . HIS A 1 91 ? -8.281 8.695 11.211 1 94.81 91 HIS A O 1
ATOM 731 N N . VAL A 1 92 ? -9.977 9.867 11.859 1 96.94 92 VAL A N 1
ATOM 732 C CA . VAL A 1 92 ? -9.438 10.211 13.164 1 96.94 92 VAL A CA 1
ATOM 733 C C . VAL A 1 92 ? -9.18 8.938 13.977 1 96.94 92 VAL A C 1
ATOM 735 O O . VAL A 1 92 ? -8.117 8.781 14.578 1 96.94 92 VAL A O 1
ATOM 738 N N . ARG A 1 93 ? -10.141 8.055 13.938 1 96.12 93 ARG A N 1
ATOM 739 C CA . ARG A 1 93 ? -10.008 6.797 14.672 1 96.12 93 ARG A CA 1
ATOM 740 C C . ARG A 1 93 ? -8.891 5.938 14.094 1 96.12 93 ARG A C 1
ATOM 742 O O . ARG A 1 93 ? -8.148 5.293 14.836 1 96.12 93 ARG A O 1
ATOM 749 N N . ARG A 1 94 ? -8.797 5.887 12.766 1 96 94 ARG A N 1
ATOM 750 C CA . ARG A 1 94 ? -7.734 5.113 12.141 1 96 94 ARG A CA 1
ATOM 751 C C . ARG A 1 94 ? -6.363 5.652 12.539 1 96 94 ARG A C 1
ATOM 753 O O . ARG A 1 94 ? -5.422 4.879 12.742 1 96 94 ARG A O 1
ATOM 760 N N . LEU A 1 95 ? -6.258 6.957 12.656 1 97 95 LEU A N 1
ATOM 761 C CA . LEU A 1 95 ? -5.004 7.559 13.102 1 97 95 LEU A CA 1
ATOM 762 C C . LEU A 1 95 ? -4.727 7.227 14.562 1 97 95 LEU A C 1
ATOM 764 O O . LEU A 1 95 ? -3.59 6.906 14.922 1 97 95 LEU A O 1
ATOM 768 N N . ALA A 1 96 ? -5.734 7.215 15.391 1 97.62 96 ALA A N 1
ATOM 769 C CA . ALA A 1 96 ? -5.582 6.887 16.812 1 97.62 96 ALA A CA 1
ATOM 770 C C . ALA A 1 96 ? -5.152 5.43 16.984 1 97.62 96 ALA A C 1
ATOM 772 O O . ALA A 1 96 ? -4.422 5.105 17.922 1 97.62 96 ALA A O 1
ATOM 773 N N . ALA A 1 97 ? -5.617 4.609 16.078 1 97.06 97 ALA A N 1
ATOM 774 C CA . ALA A 1 97 ? -5.273 3.191 16.125 1 97.06 97 ALA A CA 1
ATOM 775 C C . ALA A 1 97 ? -3.777 2.979 15.938 1 97.06 97 ALA A C 1
ATOM 777 O O . ALA A 1 97 ? -3.258 1.892 16.203 1 97.06 97 ALA A O 1
ATOM 778 N N . ARG A 1 98 ? -3.084 4.023 15.516 1 96.62 98 ARG A N 1
ATOM 779 C CA . ARG A 1 98 ? -1.641 3.957 15.32 1 96.62 98 ARG A CA 1
ATOM 780 C C . ARG A 1 98 ? -0.896 4.398 16.578 1 96.62 98 ARG A C 1
ATOM 782 O O . ARG A 1 98 ? 0.333 4.484 16.578 1 96.62 98 ARG A O 1
ATOM 789 N N . GLY A 1 99 ? -1.563 4.789 17.641 1 96.75 99 GLY A N 1
ATOM 790 C CA . GLY A 1 99 ? -0.922 5.148 18.891 1 96.75 99 GLY A CA 1
ATOM 791 C C . GLY A 1 99 ? -0.837 6.648 19.109 1 96.75 99 GLY A C 1
ATOM 792 O O . GLY A 1 99 ? 0.172 7.152 19.609 1 96.75 99 GLY A O 1
ATOM 793 N N . PHE A 1 100 ? -1.862 7.328 18.734 1 98.06 100 PHE A N 1
ATOM 794 C CA . PHE A 1 100 ? -1.935 8.766 18.969 1 98.06 100 PHE A CA 1
ATOM 795 C C . PHE A 1 100 ? -3.195 9.133 19.734 1 98.06 100 PHE A C 1
ATOM 797 O O . PHE A 1 100 ? -4.199 8.422 19.672 1 98.06 100 PHE A O 1
ATOM 804 N N . VAL A 1 101 ? -3.092 10.148 20.5 1 98.5 101 VAL A N 1
ATOM 805 C CA . VAL A 1 101 ? -4.297 10.859 20.906 1 98.5 101 VAL A CA 1
ATOM 806 C C . VAL A 1 101 ? -4.645 11.922 19.875 1 98.5 101 VAL A C 1
ATOM 808 O O . VAL A 1 101 ? -3.879 12.867 19.656 1 98.5 101 VAL A O 1
ATOM 811 N N . VAL A 1 102 ? -5.777 11.781 19.281 1 98.75 102 VAL A N 1
ATOM 812 C CA . VAL A 1 102 ? -6.125 12.664 18.172 1 98.75 102 VAL A CA 1
ATOM 813 C C . VAL A 1 102 ? -7.281 13.578 18.578 1 98.75 102 VAL A C 1
ATOM 815 O O . VAL A 1 102 ? -8.32 13.102 19.031 1 98.75 102 VAL A O 1
ATOM 818 N N . TYR A 1 103 ? -7.047 14.875 18.422 1 98.81 103 TYR A N 1
ATOM 819 C CA . TYR A 1 103 ? -8.047 15.906 18.703 1 98.81 103 TYR A CA 1
ATOM 820 C C . TYR A 1 103 ? -8.586 16.5 17.406 1 98.81 103 TYR A C 1
ATOM 822 O O . TYR A 1 103 ? -7.828 17.062 16.609 1 98.81 103 TYR A O 1
ATOM 830 N N . ALA A 1 104 ? -9.906 16.344 17.234 1 98.75 104 ALA A N 1
ATOM 831 C CA . ALA A 1 104 ? -10.523 16.859 16.016 1 98.75 104 ALA A CA 1
ATOM 832 C C . ALA A 1 104 ? -11.656 17.828 16.344 1 98.75 104 ALA A C 1
ATOM 834 O O . ALA A 1 104 ? -12.82 17.438 16.453 1 98.75 104 ALA A O 1
ATOM 835 N N . PRO A 1 105 ? -11.312 19.078 16.391 1 98.75 105 PRO A N 1
ATOM 836 C CA . PRO A 1 105 ? -12.375 20.062 16.641 1 98.75 105 PRO A CA 1
ATOM 837 C C . PRO A 1 105 ? -13.266 20.281 15.414 1 98.75 105 PRO A C 1
ATOM 839 O O . PRO A 1 105 ? -12.773 20.312 14.281 1 98.75 105 PRO A O 1
ATOM 842 N N . ASP A 1 106 ? -14.5 20.375 15.656 1 98.69 106 ASP A N 1
ATOM 843 C CA . ASP A 1 106 ? -15.398 20.891 14.617 1 98.69 106 ASP A CA 1
ATOM 844 C C . ASP A 1 106 ? -15.508 22.406 14.688 1 98.69 106 ASP A C 1
ATOM 846 O O . ASP A 1 106 ? -16.25 22.938 15.508 1 98.69 106 ASP A O 1
ATOM 850 N N . LEU A 1 107 ? -14.883 23.047 13.797 1 98.06 107 LEU A N 1
ATOM 851 C CA . LEU A 1 107 ? -14.742 24.5 13.852 1 98.06 107 LEU A CA 1
ATOM 852 C C . LEU A 1 107 ? -15.984 25.188 13.289 1 98.06 107 LEU A C 1
ATOM 854 O O . LEU A 1 107 ? -16.141 26.406 13.43 1 98.06 107 LEU A O 1
ATOM 858 N N . TYR A 1 108 ? -16.828 24.422 12.633 1 97.81 108 TYR A N 1
ATOM 859 C CA . TYR A 1 108 ? -18.016 25.016 12.023 1 97.81 108 TYR A CA 1
ATOM 860 C C . TYR A 1 108 ? -19.156 25.094 13.031 1 97.81 108 TYR A C 1
ATOM 862 O O . TYR A 1 108 ? -19.891 26.094 13.078 1 97.81 108 TYR A O 1
ATOM 870 N N . ILE A 1 109 ? -19.25 24.109 13.828 1 94.56 109 ILE A N 1
ATOM 871 C CA . ILE A 1 109 ? -20.391 24 14.727 1 94.56 109 ILE A CA 1
ATOM 872 C C . ILE A 1 109 ? -20.391 25.172 15.703 1 94.56 109 ILE A C 1
ATOM 874 O O . ILE A 1 109 ? -21.438 25.812 15.922 1 94.56 109 ILE A O 1
ATOM 878 N N . GLY A 1 110 ? -19.266 25.547 16.25 1 89.19 110 GLY A N 1
ATOM 879 C CA . GLY A 1 110 ? -19.188 26.641 17.219 1 89.19 110 GLY A CA 1
ATOM 880 C C . GLY A 1 110 ? -19.547 27.984 16.625 1 89.19 110 GLY A C 1
ATOM 881 O O . GLY A 1 110 ? -19.938 28.891 17.359 1 89.19 110 GLY A O 1
ATOM 882 N N . ARG A 1 111 ? -19.422 28.078 15.367 1 94.12 111 ARG A N 1
ATOM 883 C CA . ARG A 1 111 ? -19.672 29.344 14.695 1 94.12 111 ARG A CA 1
ATOM 884 C C . ARG A 1 111 ? -20.969 29.297 13.891 1 94.12 111 ARG A C 1
ATOM 886 O O . ARG A 1 111 ? -21.266 30.219 13.125 1 94.12 111 ARG A O 1
ATOM 893 N N . PHE A 1 112 ? -21.703 28.219 14.039 1 95 112 PHE A N 1
ATOM 894 C CA . PHE A 1 112 ? -22.953 28 13.328 1 95 112 PHE A CA 1
ATOM 895 C C . PHE A 1 112 ? -22.75 28.125 11.82 1 95 112 PHE A C 1
ATOM 897 O O . PHE A 1 112 ? -23.578 28.703 11.125 1 95 112 PHE A O 1
ATOM 904 N N . ILE A 1 113 ? -21.641 27.656 11.391 1 96.12 113 ILE A N 1
ATOM 905 C CA . ILE A 1 113 ? -21.359 27.609 9.961 1 96.12 113 ILE A CA 1
ATOM 906 C C . ILE A 1 113 ? -21.844 26.281 9.383 1 96.12 113 ILE A C 1
ATOM 908 O O . ILE A 1 113 ? -21.516 25.203 9.906 1 96.12 113 ILE A O 1
ATOM 912 N N . GLU A 1 114 ? -22.625 26.391 8.336 1 96.38 114 GLU A N 1
ATOM 913 C CA . GLU A 1 114 ? -23.031 25.172 7.641 1 96.38 114 GLU A CA 1
ATOM 914 C C . GLU A 1 114 ? -21.859 24.516 6.922 1 96.38 114 GLU A C 1
ATOM 916 O O . GLU A 1 114 ? -21 25.219 6.375 1 96.38 114 GLU A O 1
ATOM 921 N N . VAL A 1 115 ? -21.859 23.281 6.836 1 96.06 115 VAL A N 1
ATOM 922 C CA . VAL A 1 115 ? -20.781 22.531 6.184 1 96.06 115 VAL A CA 1
ATOM 923 C C . VAL A 1 115 ? -20.719 22.922 4.707 1 96.06 115 VAL A C 1
ATOM 925 O O . VAL A 1 115 ? -21.703 23.391 4.133 1 96.06 115 VAL A O 1
ATOM 928 N N . MET A 1 116 ? -19.625 22.719 4.129 1 95.62 116 MET A N 1
ATOM 929 C CA . MET A 1 116 ? -19.297 23 2.732 1 95.62 116 MET A CA 1
ATOM 930 C C . MET A 1 116 ? -19.453 24.484 2.434 1 95.62 116 MET A C 1
ATOM 932 O O . MET A 1 116 ? -20.094 24.859 1.453 1 95.62 116 MET A O 1
ATOM 936 N N . PRO A 1 117 ? -18.938 25.297 3.293 1 95.88 117 PRO A N 1
ATOM 937 C CA . PRO A 1 117 ? -19.047 26.719 3.016 1 95.88 117 PRO A CA 1
ATOM 938 C C . PRO A 1 117 ? -18.297 27.141 1.746 1 95.88 117 PRO A C 1
ATOM 940 O O . PRO A 1 117 ? -17.25 26.562 1.43 1 95.88 117 PRO A O 1
ATOM 943 N N . ILE A 1 118 ? -18.734 28.125 1.08 1 94.19 118 ILE A N 1
ATOM 944 C CA . ILE A 1 118 ? -18.078 28.672 -0.097 1 94.19 118 ILE A CA 1
ATOM 945 C C . ILE A 1 118 ? -16.922 29.562 0.336 1 94.19 118 ILE A C 1
ATOM 947 O O . ILE A 1 118 ? -15.758 29.328 -0.026 1 94.19 118 ILE A O 1
ATOM 951 N N . GLU A 1 119 ? -17.234 30.484 1.224 1 95.44 119 GLU A N 1
ATOM 952 C CA . GLU A 1 119 ? -16.219 31.406 1.703 1 95.44 119 GLU A CA 1
ATOM 953 C C . GLU A 1 119 ? -15.531 30.875 2.955 1 95.44 119 GLU A C 1
ATOM 955 O O . GLU A 1 119 ? -16.109 30.078 3.699 1 95.44 119 GLU A O 1
ATOM 960 N N . HIS A 1 120 ? -14.359 31.312 3.107 1 96.75 120 HIS A N 1
ATOM 961 C CA . HIS A 1 120 ? -13.594 31 4.309 1 96.75 120 HIS A CA 1
ATOM 962 C C . HIS A 1 120 ? -13.75 32.094 5.363 1 96.75 120 HIS A C 1
ATOM 964 O O . HIS A 1 120 ? -13.68 33.281 5.051 1 96.75 120 HIS A O 1
ATOM 970 N N . ASP A 1 121 ? -14.047 31.688 6.574 1 97 121 ASP A N 1
ATOM 971 C CA . ASP A 1 121 ? -14.109 32.625 7.699 1 97 121 ASP A CA 1
ATOM 972 C C . ASP A 1 121 ? -12.805 32.594 8.508 1 97 121 ASP A C 1
ATOM 974 O O . ASP A 1 121 ? -12.5 31.578 9.148 1 97 121 ASP A O 1
ATOM 978 N N . TYR A 1 122 ? -12.141 33.688 8.617 1 96.69 122 TYR A N 1
ATOM 979 C CA . TYR A 1 122 ? -10.805 33.75 9.188 1 96.69 122 TYR A CA 1
ATOM 980 C C . TYR A 1 122 ? -10.852 33.594 10.703 1 96.69 122 TYR A C 1
ATOM 982 O O . TYR A 1 122 ? -9.82 33.312 11.336 1 96.69 122 TYR A O 1
ATOM 990 N N . VAL A 1 123 ? -11.984 33.719 11.312 1 97.06 123 VAL A N 1
ATOM 991 C CA . VAL A 1 123 ? -12.117 33.562 12.75 1 97.06 123 VAL A CA 1
ATOM 992 C C . VAL A 1 123 ? -11.789 32.125 13.133 1 97.06 123 VAL A C 1
ATOM 994 O O . VAL A 1 123 ? -11.414 31.844 14.273 1 97.06 123 VAL A O 1
ATOM 997 N N . LEU A 1 124 ? -11.891 31.234 12.18 1 97.56 124 LEU A N 1
ATOM 998 C CA . LEU A 1 124 ? -11.68 29.812 12.422 1 97.56 124 LEU A CA 1
ATOM 999 C C . LEU A 1 124 ? -10.242 29.547 12.859 1 97.56 124 LEU A C 1
ATOM 1001 O O . LEU A 1 124 ? -9.984 28.641 13.641 1 97.56 124 LEU A O 1
ATOM 1005 N N . GLU A 1 125 ? -9.273 30.328 12.352 1 97.62 125 GLU A N 1
ATOM 1006 C CA . GLU A 1 125 ? -7.883 30.156 12.766 1 97.62 125 GLU A CA 1
ATOM 1007 C C . GLU A 1 125 ? -7.699 30.547 14.234 1 97.62 125 GLU A C 1
ATOM 1009 O O . GLU A 1 125 ? -6.91 29.938 14.953 1 97.62 125 GLU A O 1
ATOM 1014 N N . THR A 1 126 ? -8.43 31.578 14.641 1 97.06 126 THR A N 1
ATOM 1015 C CA . THR A 1 126 ? -8.398 31.969 16.047 1 97.06 126 THR A CA 1
ATOM 1016 C C . THR A 1 126 ? -9 30.875 16.922 1 97.06 126 THR A C 1
ATOM 1018 O O . THR A 1 126 ? -8.453 30.531 17.969 1 97.06 126 THR A O 1
ATOM 1021 N N . ASP A 1 127 ? -10.117 30.344 16.453 1 98.19 127 ASP A N 1
ATOM 1022 C CA . ASP A 1 127 ? -10.734 29.234 17.156 1 98.19 127 ASP A CA 1
ATOM 1023 C C . ASP A 1 127 ? -9.781 28.031 17.25 1 98.19 127 ASP A C 1
ATOM 1025 O O . ASP A 1 127 ? -9.688 27.391 18.297 1 98.19 127 ASP A O 1
ATOM 1029 N N . LEU A 1 128 ? -9.109 27.766 16.156 1 98.5 128 LEU A N 1
ATOM 1030 C CA . LEU A 1 128 ? -8.156 26.656 16.125 1 98.5 128 LEU A CA 1
ATOM 1031 C C . LEU A 1 128 ? -7.023 26.875 17.125 1 98.5 128 LEU A C 1
ATOM 1033 O O . LEU A 1 128 ? -6.574 25.938 17.781 1 98.5 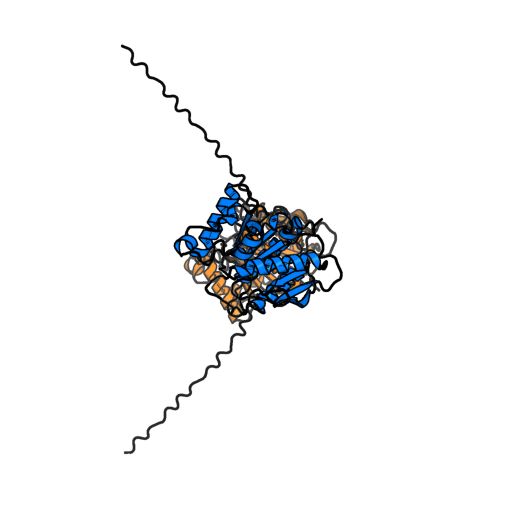128 LEU A O 1
ATOM 1037 N N . ASN A 1 129 ? -6.535 28.062 17.219 1 98.5 129 ASN A N 1
ATOM 1038 C CA . ASN A 1 129 ? -5.504 28.375 18.188 1 98.5 129 ASN A CA 1
ATOM 1039 C C . ASN A 1 129 ? -5.996 28.156 19.625 1 98.5 129 ASN A C 1
ATOM 1041 O O . ASN A 1 129 ? -5.258 27.641 20.453 1 98.5 129 ASN A O 1
ATOM 1045 N N . ASP A 1 130 ? -7.254 28.562 19.922 1 98.25 130 ASP A N 1
ATOM 1046 C CA . ASP A 1 130 ? -7.832 28.328 21.234 1 98.25 130 ASP A CA 1
ATOM 1047 C C . ASP A 1 130 ? -7.879 26.828 21.547 1 98.25 130 ASP A C 1
ATOM 1049 O O . ASP A 1 130 ? -7.59 26.406 22.656 1 98.25 130 ASP A O 1
ATOM 1053 N N . VAL A 1 131 ? -8.234 26.062 20.562 1 98.44 131 VAL A N 1
ATOM 1054 C CA . VAL A 1 131 ? -8.273 24.609 20.734 1 98.44 131 VAL A CA 1
ATOM 1055 C C . VAL A 1 131 ? -6.875 24.078 21.031 1 98.44 131 VAL A C 1
ATOM 1057 O O . VAL A 1 131 ? -6.688 23.25 21.906 1 98.44 131 VAL A O 1
ATOM 1060 N N . LEU A 1 132 ? -5.879 24.547 20.234 1 98.69 132 LEU A N 1
ATOM 1061 C CA . LEU A 1 132 ? -4.5 24.109 20.453 1 98.69 132 LEU A CA 1
ATOM 1062 C C . LEU A 1 132 ? -4.062 24.406 21.875 1 98.69 132 LEU A C 1
ATOM 1064 O O . LEU A 1 132 ? -3.471 23.547 22.531 1 98.69 132 LEU A O 1
ATOM 1068 N N . GLU A 1 133 ? -4.359 25.578 22.359 1 98.06 133 GLU A N 1
ATOM 1069 C CA . GLU A 1 133 ? -4.016 25.922 23.734 1 98.06 133 GLU A CA 1
ATOM 1070 C C . GLU A 1 133 ? -4.664 24.969 24.734 1 98.06 133 GLU A C 1
ATOM 1072 O O . GLU A 1 133 ? -4.02 24.531 25.688 1 98.06 133 GLU A O 1
ATOM 1077 N N . HIS A 1 134 ? -5.898 24.766 24.5 1 97.94 134 HIS A N 1
ATOM 1078 C CA . HIS A 1 134 ? -6.637 23.859 25.375 1 97.94 134 HIS A CA 1
ATOM 1079 C C . HIS A 1 134 ? -6.02 22.469 25.375 1 97.94 134 HIS A C 1
ATOM 1081 O O . HIS A 1 134 ? -5.84 21.859 26.438 1 97.94 134 HIS A O 1
ATOM 1087 N N . VAL A 1 135 ? -5.73 21.953 24.203 1 97.81 135 VAL A N 1
ATOM 1088 C CA . VAL A 1 135 ? -5.156 20.625 24.016 1 97.81 135 VAL A CA 1
ATOM 1089 C C . VAL A 1 135 ? -3.816 20.547 24.734 1 97.81 135 VAL A C 1
ATOM 1091 O O . VAL A 1 135 ? -3.553 19.578 25.453 1 97.81 135 VAL A O 1
ATOM 1094 N N . LEU A 1 136 ? -2.988 21.531 24.625 1 97.56 136 LEU A N 1
ATOM 1095 C CA . LEU A 1 136 ? -1.663 21.531 25.234 1 97.56 136 LEU A CA 1
ATOM 1096 C C . LEU A 1 136 ? -1.767 21.609 26.75 1 97.56 136 LEU A C 1
ATOM 1098 O O . LEU A 1 136 ? -0.946 21.031 27.469 1 97.56 136 LEU A O 1
ATOM 1102 N N . ALA A 1 137 ? -2.768 22.203 27.219 1 96.31 137 ALA A N 1
ATOM 1103 C CA . ALA A 1 137 ? -2.949 22.391 28.656 1 96.31 137 ALA A CA 1
ATOM 1104 C C . ALA A 1 137 ? -3.594 21.156 29.297 1 96.31 137 ALA A C 1
ATOM 1106 O O . ALA A 1 137 ? -3.539 20.984 30.516 1 96.31 137 ALA A O 1
ATOM 1107 N N . SER A 1 138 ? -4.25 20.328 28.531 1 92.19 138 SER A N 1
ATOM 1108 C CA . SER A 1 138 ? -5.059 19.234 29.047 1 92.19 138 SER A CA 1
ATOM 1109 C C . SER A 1 138 ? -4.188 18.156 29.672 1 92.19 138 SER A C 1
ATOM 1111 O O . SER A 1 138 ? -4.637 17.422 30.562 1 92.19 138 SER A O 1
ATOM 1113 N N . GLY A 1 139 ? -2.988 17.953 29.219 1 88.06 139 GLY A N 1
ATOM 1114 C CA . GLY A 1 139 ? -2.105 16.922 29.734 1 88.06 139 GLY A CA 1
ATOM 1115 C C . GLY A 1 139 ? -2.551 15.516 29.375 1 88.06 139 GLY A C 1
ATOM 1116 O O . GLY A 1 139 ? -2.213 14.555 30.062 1 88.06 139 GLY A O 1
ATOM 1117 N N . THR A 1 140 ? -3.316 15.383 28.375 1 93.06 140 THR A N 1
ATOM 1118 C CA . THR A 1 140 ? -3.918 14.102 28.031 1 93.06 140 THR A CA 1
ATOM 1119 C C . THR A 1 140 ? -3.076 13.375 26.969 1 93.06 140 THR A C 1
ATOM 1121 O O . THR A 1 140 ? -3.408 12.266 26.562 1 93.06 140 THR A O 1
ATOM 1124 N N . HIS A 1 141 ? -2.047 13.961 26.5 1 96.5 141 HIS A N 1
ATOM 1125 C CA . HIS A 1 141 ? -1.097 13.344 25.594 1 96.5 141 HIS A CA 1
ATOM 1126 C C . HIS A 1 141 ? 0.34 13.555 26.047 1 96.5 141 HIS A C 1
ATOM 1128 O O . HIS A 1 141 ? 0.59 14.352 26.953 1 96.5 141 HIS A O 1
ATOM 1134 N N . ALA A 1 142 ? 1.198 12.781 25.516 1 96 142 ALA A N 1
ATOM 1135 C CA . ALA A 1 142 ? 2.611 12.875 25.875 1 96 142 ALA A CA 1
ATOM 1136 C C . ALA A 1 142 ? 3.297 14.008 25.125 1 96 142 ALA A C 1
ATOM 1138 O O . ALA A 1 142 ? 3.041 14.211 23.922 1 96 142 ALA A O 1
ATOM 1139 N N . GLY A 1 143 ? 4.152 14.766 25.859 1 94.38 143 GLY A N 1
ATOM 1140 C CA . GLY A 1 143 ? 4.938 15.812 25.219 1 94.38 143 GLY A CA 1
ATOM 1141 C C . GLY A 1 143 ? 4.281 17.172 25.297 1 94.38 143 GLY A C 1
ATOM 1142 O O . GLY A 1 143 ? 3.123 17.297 25.703 1 94.38 143 GLY A O 1
ATOM 1143 N N . ASP A 1 144 ? 5 18.172 24.859 1 95.44 144 ASP A N 1
ATOM 1144 C CA . ASP A 1 144 ? 4.531 19.562 24.969 1 95.44 144 ASP A CA 1
ATOM 1145 C C . ASP A 1 144 ? 4.215 20.141 23.594 1 95.44 144 ASP A C 1
ATOM 1147 O O . ASP A 1 144 ? 3.834 21.312 23.484 1 95.44 144 ASP A O 1
ATOM 1151 N N . ARG A 1 145 ? 4.441 19.328 22.578 1 97.75 145 ARG A N 1
ATOM 1152 C CA . ARG A 1 145 ? 4.109 19.719 21.219 1 97.75 145 ARG A CA 1
ATOM 1153 C C . ARG A 1 145 ? 3.199 18.688 20.547 1 97.75 145 ARG A C 1
ATOM 1155 O O . ARG A 1 145 ? 3.109 17.547 21.016 1 97.75 145 ARG A O 1
ATOM 1162 N N . VAL A 1 146 ? 2.479 19.109 19.531 1 98.56 146 VAL A N 1
ATOM 1163 C CA . VAL A 1 146 ? 1.651 18.203 18.734 1 98.56 146 VAL A CA 1
ATOM 1164 C C . VAL A 1 146 ? 1.935 18.406 17.25 1 98.56 146 VAL A C 1
ATOM 1166 O O . VAL A 1 146 ? 2.492 19.438 16.859 1 98.56 146 VAL A O 1
ATOM 1169 N N . CYS A 1 147 ? 1.705 17.422 16.453 1 98.81 147 CYS A N 1
ATOM 1170 C CA . CYS A 1 147 ? 1.661 17.594 15.016 1 98.81 147 CYS A CA 1
ATOM 1171 C C . CYS A 1 147 ? 0.267 18.016 14.555 1 98.81 147 CYS A C 1
ATOM 1173 O O . CYS A 1 147 ? -0.733 17.516 15.086 1 98.81 147 CYS A O 1
ATOM 1175 N N . VAL A 1 148 ? 0.21 18.891 13.562 1 98.88 148 VAL A N 1
ATOM 1176 C CA . VAL A 1 148 ? -1.066 19.125 12.891 1 98.88 148 VAL A CA 1
ATOM 1177 C C . VAL A 1 148 ? -1.225 18.141 11.734 1 98.88 148 VAL A C 1
ATOM 1179 O O . VAL A 1 148 ? -0.252 17.828 11.039 1 98.88 148 VAL A O 1
ATOM 1182 N N . TYR A 1 149 ? -2.367 17.641 11.578 1 98.81 149 TYR A N 1
ATOM 1183 C CA . TYR A 1 149 ? -2.812 16.688 10.57 1 98.81 149 TYR A CA 1
ATOM 1184 C C . TYR A 1 149 ? -4.121 17.141 9.93 1 98.81 149 TYR A C 1
ATOM 1186 O O . TYR A 1 149 ? -5.109 17.375 10.625 1 98.81 149 TYR A O 1
ATOM 1194 N N . SER A 1 150 ? -4.109 17.297 8.594 1 98.62 150 SER A N 1
ATOM 1195 C CA . SER A 1 150 ? -5.293 17.938 8.023 1 98.62 150 SER A CA 1
ATOM 1196 C C . SER A 1 150 ? -5.598 17.375 6.637 1 98.62 150 SER A C 1
ATOM 1198 O O . SER A 1 150 ? -4.832 16.578 6.098 1 98.62 150 SER A O 1
ATOM 1200 N N . HIS A 1 151 ? -6.785 17.719 6.145 1 96.75 151 HIS A N 1
ATOM 1201 C CA . HIS A 1 151 ? -7.105 17.5 4.742 1 96.75 151 HIS A CA 1
ATOM 1202 C C . HIS A 1 151 ? -7.816 18.703 4.141 1 96.75 151 HIS A C 1
ATOM 1204 O O . HIS A 1 151 ? -8.406 19.516 4.867 1 96.75 151 HIS A O 1
ATOM 1210 N N . THR A 1 152 ? -7.695 18.922 2.889 1 95.62 152 THR A N 1
ATOM 1211 C CA . THR A 1 152 ? -8.398 19.953 2.119 1 95.62 152 THR A CA 1
ATOM 1212 C C . THR A 1 152 ? -8.156 21.344 2.713 1 95.62 152 THR A C 1
ATOM 1214 O O . THR A 1 152 ? -7.004 21.75 2.895 1 95.62 152 THR A O 1
ATOM 1217 N N . ARG A 1 153 ? -9.219 22.078 3.137 1 96.31 153 ARG A N 1
ATOM 1218 C CA . ARG A 1 153 ? -9.125 23.438 3.678 1 96.31 153 ARG A CA 1
ATOM 1219 C C . ARG A 1 153 ? -8.43 23.422 5.035 1 96.31 153 ARG A C 1
ATOM 1221 O O . ARG A 1 153 ? -7.934 24.469 5.488 1 96.31 153 ARG A O 1
ATOM 1228 N N . GLY A 1 154 ? -8.414 22.266 5.629 1 97.88 154 GLY A N 1
ATOM 1229 C CA . GLY A 1 154 ? -7.668 22.141 6.871 1 97.88 154 GLY A CA 1
ATOM 1230 C C . GLY A 1 154 ? -6.191 22.453 6.711 1 97.88 154 GLY A C 1
ATOM 1231 O O . GLY A 1 154 ? -5.543 22.906 7.652 1 97.88 154 GLY A O 1
ATOM 1232 N N . GLY A 1 155 ? -5.723 22.203 5.508 1 97.94 155 GLY A N 1
ATOM 1233 C CA . GLY A 1 155 ? -4.332 22.5 5.223 1 97.94 155 GLY A CA 1
ATOM 1234 C C . GLY A 1 155 ? -4.027 23.984 5.297 1 97.94 155 GLY A C 1
ATOM 1235 O O . GLY A 1 155 ? -2.959 24.391 5.773 1 97.94 155 GLY A O 1
ATOM 1236 N N . TYR A 1 156 ? -4.906 24.812 4.82 1 97.94 156 TYR A N 1
ATOM 1237 C CA . TYR A 1 156 ? -4.727 26.25 4.902 1 97.94 156 TYR A CA 1
ATOM 1238 C C . TYR A 1 156 ? -4.836 26.734 6.344 1 97.94 156 TYR A C 1
ATOM 1240 O O . TYR A 1 156 ? -4.023 27.547 6.801 1 97.94 156 TYR A O 1
ATOM 1248 N N . LYS A 1 157 ? -5.816 26.203 7.059 1 98.5 157 LYS A N 1
ATOM 1249 C CA . LYS A 1 157 ? -5.988 26.594 8.453 1 98.5 157 LYS A CA 1
ATOM 1250 C C . LYS A 1 157 ? -4.746 26.266 9.281 1 98.5 157 LYS A C 1
ATOM 1252 O O . LYS A 1 157 ? -4.305 27.078 10.094 1 98.5 157 LYS A O 1
ATOM 1257 N N . THR A 1 158 ? -4.188 25.094 9.055 1 98.75 158 THR A N 1
ATOM 1258 C CA . THR A 1 158 ? -3.018 24.672 9.82 1 98.75 158 THR A CA 1
ATOM 1259 C C . THR A 1 158 ? -1.783 25.469 9.398 1 98.75 158 THR A C 1
ATOM 1261 O O . THR A 1 158 ? -0.905 25.734 10.219 1 98.75 158 THR A O 1
ATOM 1264 N N . LEU A 1 159 ? -1.742 25.812 8.125 1 98.62 159 LEU A N 1
ATOM 1265 C CA . LEU A 1 159 ? -0.669 26.672 7.648 1 98.62 159 LEU A CA 1
ATOM 1266 C C . LEU A 1 159 ? -0.715 28.031 8.352 1 98.62 159 LEU A C 1
ATOM 1268 O O . LEU A 1 159 ? 0.311 28.516 8.828 1 98.62 159 LEU A O 1
ATOM 1272 N N . LYS A 1 160 ? -1.876 28.609 8.453 1 98.69 160 LYS A N 1
ATOM 1273 C CA . LYS A 1 160 ? -2.057 29.891 9.148 1 98.69 160 LYS A CA 1
ATOM 1274 C C . LYS A 1 160 ? -1.723 29.766 10.633 1 98.69 160 LYS A C 1
ATOM 1276 O O . LYS A 1 160 ? -1.087 30.641 11.211 1 98.69 160 LYS A O 1
ATOM 1281 N N . LEU A 1 161 ? -2.15 28.688 11.242 1 98.81 161 LEU A N 1
ATOM 1282 C CA . LEU A 1 161 ? -1.832 28.422 12.641 1 98.81 161 LEU A CA 1
ATOM 1283 C C . LEU A 1 161 ? -0.323 28.391 12.859 1 98.81 161 LEU A C 1
ATOM 1285 O O . LEU A 1 161 ? 0.19 29.031 13.781 1 98.81 161 LEU A O 1
ATOM 1289 N N . ALA A 1 162 ? 0.409 27.688 12.016 1 98.75 162 ALA A N 1
ATOM 1290 C CA . ALA A 1 162 ? 1.852 27.5 12.133 1 98.75 162 ALA A CA 1
ATOM 1291 C C . ALA A 1 162 ? 2.598 28.812 11.922 1 98.75 162 ALA A C 1
ATOM 1293 O O . ALA A 1 162 ? 3.471 29.172 12.719 1 98.75 162 ALA A O 1
ATOM 1294 N N . VAL A 1 163 ? 2.182 29.531 10.898 1 98.62 163 VAL A N 1
ATOM 1295 C CA . VAL A 1 163 ? 3.039 30.625 10.438 1 98.62 163 VAL A CA 1
ATOM 1296 C C . VAL A 1 163 ? 2.467 31.953 10.891 1 98.62 163 VAL A C 1
ATOM 1298 O O . VAL A 1 163 ? 3.146 32.75 11.562 1 98.62 163 VAL A O 1
ATOM 1301 N N . THR A 1 164 ? 1.24 32.219 10.523 1 98.5 164 THR A N 1
ATOM 1302 C CA . THR A 1 164 ? 0.637 33.5 10.836 1 98.5 164 THR A CA 1
ATOM 1303 C C . THR A 1 164 ? 0.496 33.688 12.344 1 98.5 164 THR A C 1
ATOM 1305 O O . THR A 1 164 ? 0.803 34.75 12.883 1 98.5 164 THR A O 1
ATOM 1308 N N . LEU A 1 165 ? 0.038 32.656 12.992 1 98.44 165 LEU A N 1
ATOM 1309 C CA . LEU A 1 165 ? -0.113 32.719 14.445 1 98.44 165 LEU A CA 1
ATOM 1310 C C . LEU A 1 165 ? 1.148 32.25 15.148 1 98.44 165 LEU A C 1
ATOM 1312 O O . LEU A 1 165 ? 1.181 32.156 16.375 1 98.44 165 LEU A O 1
ATOM 1316 N N . ASP A 1 166 ? 2.162 31.844 14.461 1 98.56 166 ASP A N 1
ATOM 1317 C CA . ASP A 1 166 ? 3.535 31.516 14.844 1 98.56 166 ASP A CA 1
ATOM 1318 C C . ASP A 1 166 ? 3.566 30.391 15.867 1 98.56 166 ASP A C 1
ATOM 1320 O O . ASP A 1 166 ? 4.344 30.438 16.828 1 98.56 166 ASP A O 1
ATOM 1324 N N . ARG A 1 167 ? 2.703 29.422 15.688 1 98.69 167 ARG A N 1
ATOM 1325 C CA . ARG A 1 167 ? 2.701 28.328 16.641 1 98.69 167 ARG A CA 1
ATOM 1326 C C . ARG A 1 167 ? 3.768 27.297 16.297 1 98.69 167 ARG A C 1
ATOM 1328 O O . ARG A 1 167 ? 4.066 26.406 17.094 1 98.69 167 ARG A O 1
ATOM 1335 N N . GLN A 1 168 ? 4.387 27.453 15.109 1 98.5 168 GLN A N 1
ATOM 1336 C CA . GLN A 1 168 ? 5.504 26.594 14.75 1 98.5 168 GLN A CA 1
ATOM 1337 C C . GLN A 1 168 ? 6.699 26.828 15.664 1 98.5 168 GLN A C 1
ATOM 1339 O O . GLN A 1 168 ? 7.559 25.953 15.812 1 98.5 168 GLN A O 1
ATOM 1344 N N . SER A 1 169 ? 6.707 27.922 16.422 1 98.06 169 SER A N 1
ATOM 1345 C CA . SER A 1 169 ? 7.848 28.281 17.25 1 98.06 169 SER A CA 1
ATOM 1346 C C . SER A 1 169 ? 7.723 27.656 18.641 1 98.06 169 SER A C 1
ATOM 1348 O O . SER A 1 169 ? 8.711 27.547 19.375 1 98.06 169 SER A O 1
ATOM 1350 N N . ASP A 1 170 ? 6.504 27.203 19 1 97.56 170 ASP A N 1
ATOM 1351 C CA . ASP A 1 170 ? 6.398 26.844 20.406 1 97.56 170 ASP A CA 1
ATOM 1352 C C . ASP A 1 170 ? 5.523 25.609 20.609 1 97.56 170 ASP A C 1
ATOM 1354 O O . ASP A 1 170 ? 5.66 24.906 21.594 1 97.56 170 ASP A O 1
ATOM 1358 N N . ALA A 1 171 ? 4.645 25.312 19.672 1 98.31 171 ALA A N 1
ATOM 1359 C CA . ALA A 1 171 ? 3.586 24.375 20.031 1 98.31 171 ALA A CA 1
ATOM 1360 C C . ALA A 1 171 ? 3.516 23.234 19.016 1 98.31 171 ALA A C 1
ATOM 1362 O O . ALA A 1 171 ? 3.039 22.141 19.344 1 98.31 171 ALA A O 1
ATOM 1363 N N . LEU A 1 172 ? 3.959 23.453 17.812 1 98.75 172 LEU A N 1
ATOM 1364 C CA . LEU A 1 172 ? 3.789 22.469 16.75 1 98.75 172 LEU A CA 1
ATOM 1365 C C . LEU A 1 172 ? 5.117 21.781 16.422 1 98.75 172 LEU A C 1
ATOM 1367 O O . LEU A 1 172 ? 6.16 22.438 16.375 1 98.75 172 LEU A O 1
ATOM 1371 N N . ALA A 1 173 ? 5.035 20.453 16.156 1 98.5 173 ALA A N 1
ATOM 1372 C CA . ALA A 1 173 ? 6.238 19.688 15.859 1 98.5 173 ALA A CA 1
ATOM 1373 C C . ALA A 1 173 ? 6.312 19.344 14.375 1 98.5 173 ALA A C 1
ATOM 1375 O O . ALA A 1 173 ? 7.395 19.078 13.844 1 98.5 173 ALA A O 1
ATOM 1376 N N . CYS A 1 174 ? 5.176 19.25 13.734 1 98.62 174 CYS A N 1
ATOM 1377 C CA . CYS A 1 174 ? 5.191 18.891 12.32 1 98.62 174 CYS A CA 1
ATOM 1378 C C . CYS A 1 174 ? 3.863 19.219 11.656 1 98.62 174 CYS A C 1
ATOM 1380 O O . CYS A 1 174 ? 2.887 19.547 12.336 1 98.62 174 CYS A O 1
ATOM 1382 N N . TYR A 1 175 ? 3.885 19.297 10.297 1 98.81 175 TYR A N 1
ATOM 1383 C CA . TYR A 1 175 ? 2.756 19.578 9.414 1 98.81 175 TYR A CA 1
ATOM 1384 C C . TYR A 1 175 ? 2.5 18.406 8.461 1 98.81 175 TYR A C 1
ATOM 1386 O O . TYR A 1 175 ? 3.301 18.156 7.562 1 98.81 175 TYR A O 1
ATOM 1394 N N . VAL A 1 176 ? 1.417 17.656 8.688 1 98.88 176 VAL A N 1
ATOM 1395 C CA . VAL A 1 176 ? 0.985 16.594 7.785 1 98.88 176 VAL A CA 1
ATOM 1396 C C . VAL A 1 176 ? -0.363 16.969 7.168 1 98.88 176 VAL A C 1
ATOM 1398 O O . VAL A 1 176 ? -1.303 17.328 7.879 1 98.88 176 VAL A O 1
ATOM 1401 N N . SER A 1 177 ? -0.464 16.859 5.82 1 98.62 177 SER A N 1
ATOM 1402 C CA . SER A 1 177 ? -1.733 17.281 5.23 1 98.62 177 SER A CA 1
ATOM 1403 C C . SER A 1 177 ? -2.027 16.484 3.953 1 98.62 177 SER A C 1
ATOM 1405 O O . SER A 1 177 ? -1.126 16.234 3.152 1 98.62 177 SER A O 1
ATOM 1407 N N . TYR A 1 178 ? -3.268 16.125 3.828 1 98 178 TYR A N 1
ATOM 1408 C CA . TYR A 1 178 ? -3.797 15.508 2.613 1 98 178 TYR A CA 1
ATOM 1409 C C . TYR A 1 178 ? -4.371 16.562 1.677 1 98 178 TYR A C 1
ATOM 1411 O O . TYR A 1 178 ? -5.352 17.234 2.016 1 98 178 TYR A O 1
ATOM 1419 N N . TYR A 1 179 ? -3.814 16.672 0.454 1 96.88 179 TYR A N 1
ATOM 1420 C CA . TYR A 1 179 ? -4.234 17.594 -0.593 1 96.88 179 TYR A CA 1
ATOM 1421 C C . TYR A 1 179 ? -4.637 18.938 -0.002 1 96.88 179 TYR A C 1
ATOM 1423 O O . TYR A 1 179 ? -5.746 19.422 -0.24 1 96.88 179 TYR A O 1
ATOM 1431 N N . PRO A 1 180 ? -3.729 19.547 0.677 1 97.31 180 PRO A N 1
ATOM 1432 C CA . PRO A 1 180 ? -4.047 20.812 1.347 1 97.31 180 PRO A CA 1
ATOM 1433 C C . PRO A 1 180 ? -4.391 21.922 0.365 1 97.31 180 PRO A C 1
ATOM 1435 O O . PRO A 1 180 ? -3.797 22.016 -0.713 1 97.31 180 PRO A O 1
ATOM 1438 N N . HIS A 1 181 ? -5.328 22.703 0.782 1 95.06 181 HIS A N 1
ATOM 1439 C CA . HIS A 1 181 ? -5.496 23.984 0.095 1 95.06 181 HIS A CA 1
ATOM 1440 C C . HIS A 1 181 ? -4.367 24.938 0.441 1 95.06 181 HIS A C 1
ATOM 1442 O O . HIS A 1 181 ? -4.328 25.484 1.549 1 95.06 181 HIS A O 1
ATOM 1448 N N . MET A 1 182 ? -3.447 25.172 -0.484 1 93.69 182 MET A N 1
ATOM 1449 C CA . MET A 1 182 ? -2.24 25.938 -0.203 1 93.69 182 MET A CA 1
ATOM 1450 C C . MET A 1 182 ? -2.402 27.391 -0.642 1 93.69 182 MET A C 1
ATOM 1452 O O . MET A 1 182 ? -1.453 28 -1.128 1 93.69 182 MET A O 1
ATOM 1456 N N . GLN A 1 183 ? -3.629 27.812 -0.655 1 94.31 183 GLN A N 1
ATOM 1457 C CA . GLN A 1 183 ? -3.973 29.188 -0.999 1 94.31 183 GLN A CA 1
ATOM 1458 C C . GLN A 1 183 ? -5.141 29.703 -0.156 1 94.31 183 GLN A C 1
ATOM 1460 O O . GLN A 1 183 ? -5.949 28.906 0.33 1 94.31 183 GLN A O 1
ATOM 1465 N N . ASP A 1 184 ? -5.156 30.984 0.004 1 95.69 184 ASP A N 1
ATOM 1466 C CA . ASP A 1 184 ? -6.332 31.578 0.627 1 95.69 184 ASP A CA 1
ATOM 1467 C C . ASP A 1 184 ? -7.602 31.219 -0.141 1 95.69 184 ASP A C 1
ATOM 1469 O O . ASP A 1 184 ? -7.75 31.578 -1.311 1 95.69 184 ASP A O 1
ATOM 1473 N N . PRO A 1 185 ? -8.516 30.547 0.557 1 95 185 PRO A N 1
ATOM 1474 C CA . PRO A 1 185 ? -9.719 30.094 -0.153 1 95 185 PRO A CA 1
ATOM 1475 C C . PRO A 1 185 ? -10.539 31.266 -0.706 1 95 185 PRO A C 1
ATOM 1477 O O . PRO A 1 185 ? -11.352 31.078 -1.613 1 95 185 PRO A O 1
ATOM 1480 N N . ASN A 1 186 ? -10.367 32.469 -0.177 1 96.69 186 ASN A N 1
ATOM 1481 C CA . ASN A 1 186 ? -11.133 33.625 -0.627 1 96.69 186 ASN A CA 1
ATOM 1482 C C . ASN A 1 186 ? -10.43 34.344 -1.761 1 96.69 186 ASN A C 1
ATOM 1484 O O . ASN A 1 186 ? -10.992 35.281 -2.338 1 96.69 186 ASN A O 1
ATOM 1488 N N . ALA A 1 187 ? -9.219 33.938 -2.09 1 94.88 187 ALA A N 1
ATOM 1489 C CA . ALA A 1 187 ? -8.477 34.625 -3.137 1 94.88 187 ALA A CA 1
ATOM 1490 C C . ALA A 1 187 ? -9.156 34.469 -4.492 1 94.88 187 ALA A C 1
ATOM 1492 O O . ALA A 1 187 ? -9.82 33.438 -4.746 1 94.88 187 ALA A O 1
ATOM 1493 N N . PRO A 1 188 ? -8.93 35.438 -5.34 1 93.06 188 PRO A N 1
ATOM 1494 C CA . PRO A 1 188 ? -9.539 35.312 -6.668 1 93.06 188 PRO A CA 1
ATOM 1495 C C . PRO A 1 188 ? -8.938 34.156 -7.488 1 93.06 188 PRO A C 1
ATOM 1497 O O . PRO A 1 188 ? -7.883 33.625 -7.129 1 93.06 188 PRO A O 1
ATOM 1500 N N . GLU A 1 189 ? -9.516 33.875 -8.539 1 88 189 GLU A N 1
ATOM 1501 C CA . GLU A 1 189 ? -9.266 32.656 -9.32 1 88 189 GLU A CA 1
ATOM 1502 C C . GLU A 1 189 ? -7.812 32.594 -9.789 1 88 189 GLU A C 1
ATOM 1504 O O . GLU A 1 189 ? -7.152 31.562 -9.656 1 88 189 GLU A O 1
ATOM 1509 N N . PRO A 1 190 ? -7.273 33.625 -10.312 1 88.56 190 PRO A N 1
ATOM 1510 C CA . PRO A 1 190 ? -5.891 33.5 -10.781 1 88.56 190 PRO A CA 1
ATOM 1511 C C . PRO A 1 190 ? -4.918 33.156 -9.656 1 88.56 190 PRO A C 1
ATOM 1513 O O . PRO A 1 190 ? -3.916 32.469 -9.891 1 88.56 190 PRO A O 1
ATOM 1516 N N . MET A 1 191 ? -5.27 33.656 -8.508 1 91.38 191 MET A N 1
ATOM 1517 C CA . MET A 1 191 ? -4.418 33.344 -7.359 1 91.38 191 MET A CA 1
ATOM 1518 C C . MET A 1 191 ? -4.551 31.891 -6.953 1 91.38 191 MET A C 1
ATOM 1520 O O . MET A 1 191 ? -3.588 31.281 -6.48 1 91.38 191 MET A O 1
ATOM 1524 N N . GLN A 1 192 ? -5.727 31.391 -7.215 1 88.62 192 GLN A N 1
ATOM 1525 C CA . GLN A 1 192 ? -5.969 29.984 -6.871 1 88.62 192 GLN A CA 1
ATOM 1526 C C . GLN A 1 192 ? -5.16 29.062 -7.762 1 88.62 192 GLN A C 1
ATOM 1528 O O . GLN A 1 192 ? -4.695 28 -7.312 1 88.62 192 GLN A O 1
ATOM 1533 N N . VAL A 1 193 ? -4.965 29.438 -8.977 1 87.19 193 VAL A N 1
ATOM 1534 C CA . VAL A 1 193 ? -4.41 28.547 -9.977 1 87.19 193 VAL A CA 1
ATOM 1535 C C . VAL A 1 193 ? -2.908 28.781 -10.117 1 87.19 193 VAL A C 1
ATOM 1537 O O . VAL A 1 193 ? -2.131 27.844 -10.266 1 87.19 193 VAL A O 1
ATOM 1540 N N . TYR A 1 194 ? -2.469 30 -9.938 1 91.06 194 TYR A N 1
ATOM 1541 C CA . TYR A 1 194 ? -1.108 30.312 -10.359 1 91.06 194 TYR A CA 1
ATOM 1542 C C . TYR A 1 194 ? -0.254 30.734 -9.172 1 91.06 194 TYR A C 1
ATOM 1544 O O . TYR A 1 194 ? 0.903 31.125 -9.344 1 91.06 194 TYR A O 1
ATOM 1552 N N . ARG A 1 195 ? -0.835 30.734 -8.031 1 93.06 195 ARG A N 1
ATOM 1553 C CA . ARG A 1 195 ? -0.092 31.156 -6.844 1 93.06 195 ARG A CA 1
ATOM 1554 C C . ARG A 1 195 ? -0.421 30.25 -5.652 1 93.06 195 ARG A C 1
ATOM 1556 O O . ARG A 1 195 ? -1.251 29.359 -5.762 1 93.06 195 ARG A O 1
ATOM 1563 N N . TYR A 1 196 ? 0.331 30.375 -4.629 1 96.19 196 TYR A N 1
ATOM 1564 C CA . TYR A 1 196 ? 0.107 29.719 -3.342 1 96.19 196 TYR A CA 1
ATOM 1565 C C . TYR A 1 196 ? 0.254 30.719 -2.195 1 96.19 196 TYR A C 1
ATOM 1567 O O . TYR A 1 196 ? 0.666 31.859 -2.404 1 96.19 196 TYR A O 1
ATOM 1575 N N . ALA A 1 197 ? -0.232 30.359 -1.067 1 95.94 197 ALA A N 1
ATOM 1576 C CA . ALA A 1 197 ? -0.163 31.234 0.097 1 95.94 197 ALA A CA 1
ATOM 1577 C C . ALA A 1 197 ? 1.285 31.5 0.5 1 95.94 197 ALA A C 1
ATOM 1579 O O . ALA A 1 197 ? 2.082 30.562 0.623 1 95.94 197 ALA A O 1
ATOM 1580 N N . VAL A 1 198 ? 1.641 32.688 0.828 1 95.12 198 VAL A N 1
ATOM 1581 C CA . VAL A 1 198 ? 3.012 33.094 1.104 1 95.12 198 VAL A CA 1
ATOM 1582 C C . VAL A 1 198 ? 3.506 32.438 2.387 1 95.12 198 VAL A C 1
ATOM 1584 O O . VAL A 1 198 ? 4.711 32.281 2.588 1 95.12 198 VAL A O 1
ATOM 1587 N N . GLU A 1 199 ? 2.598 32.094 3.236 1 96.94 199 GLU A N 1
ATOM 1588 C CA . GLU A 1 199 ? 2.941 31.422 4.48 1 96.94 199 GLU A CA 1
ATOM 1589 C C . GLU A 1 199 ? 3.727 30.141 4.211 1 96.94 199 GLU A C 1
ATOM 1591 O O . GLU A 1 199 ? 4.555 29.734 5.027 1 96.94 199 GLU A O 1
ATOM 1596 N N . ALA A 1 200 ? 3.441 29.547 3.049 1 97.5 200 ALA A N 1
ATOM 1597 C CA . ALA A 1 200 ? 4.141 28.312 2.713 1 97.5 200 ALA A CA 1
ATOM 1598 C C . ALA A 1 200 ? 5.652 28.516 2.723 1 97.5 200 ALA A C 1
ATOM 1600 O O . ALA A 1 200 ? 6.398 27.672 3.215 1 97.5 200 ALA A O 1
ATOM 1601 N N . ASP A 1 201 ? 6.102 29.641 2.354 1 97.5 201 ASP A N 1
ATOM 1602 C CA . ASP A 1 201 ? 7.527 29.938 2.229 1 97.5 201 ASP A CA 1
ATOM 1603 C C . ASP A 1 201 ? 8.148 30.219 3.594 1 97.5 201 ASP A C 1
ATOM 1605 O O . ASP A 1 201 ? 9.375 30.328 3.713 1 97.5 201 ASP A O 1
ATOM 1609 N N . ARG A 1 202 ? 7.34 30.312 4.586 1 97.88 202 ARG A N 1
ATOM 1610 C CA . ARG A 1 202 ? 7.828 30.656 5.914 1 97.88 202 ARG A CA 1
ATOM 1611 C C . ARG A 1 202 ? 7.617 29.516 6.895 1 97.88 202 ARG A C 1
ATOM 1613 O O . ARG A 1 202 ? 7.926 29.641 8.086 1 97.88 202 ARG A O 1
ATOM 1620 N N . MET A 1 203 ? 7.055 28.422 6.438 1 98 203 MET A N 1
ATOM 1621 C CA . MET A 1 203 ? 6.848 27.266 7.316 1 98 203 MET A CA 1
ATOM 1622 C C . MET A 1 203 ? 8.141 26.5 7.512 1 98 203 MET A C 1
ATOM 1624 O O . MET A 1 203 ? 8.664 25.906 6.566 1 98 203 MET A O 1
ATOM 1628 N N . THR A 1 204 ? 8.586 26.453 8.727 1 98.12 204 THR A N 1
ATOM 1629 C CA . THR A 1 204 ? 9.859 25.797 9.008 1 98.12 204 THR A CA 1
ATOM 1630 C C . THR A 1 204 ? 9.641 24.406 9.594 1 98.12 204 THR A C 1
ATOM 1632 O O . THR A 1 204 ? 10.594 23.641 9.742 1 98.12 204 THR A O 1
ATOM 1635 N N . LEU A 1 205 ? 8.391 24.078 9.906 1 98.31 205 LEU A N 1
ATOM 1636 C CA . LEU A 1 205 ? 8.086 22.734 10.398 1 98.31 205 LEU A CA 1
ATOM 1637 C C . LEU A 1 205 ? 8.383 21.688 9.344 1 98.31 205 LEU A C 1
ATOM 1639 O O . LEU A 1 205 ? 8.117 21.891 8.156 1 98.31 205 LEU A O 1
ATOM 1643 N N . PRO A 1 206 ? 9 20.5 9.812 1 98.38 206 PRO A N 1
ATOM 1644 C CA . PRO A 1 206 ? 8.938 19.375 8.875 1 98.38 206 PRO A CA 1
ATOM 1645 C C . PRO A 1 206 ? 7.52 19.109 8.359 1 98.38 206 PRO A C 1
ATOM 1647 O O . PRO A 1 206 ? 6.566 19.094 9.141 1 98.38 206 PRO A O 1
ATOM 1650 N N . ALA A 1 207 ? 7.406 18.953 7.031 1 98.62 207 ALA A N 1
ATOM 1651 C CA . ALA A 1 207 ? 6.078 18.812 6.441 1 98.62 207 ALA A CA 1
ATOM 1652 C C . ALA A 1 207 ? 6.004 17.578 5.543 1 98.62 207 ALA A C 1
ATOM 1654 O O . ALA A 1 207 ? 6.961 17.266 4.836 1 98.62 207 ALA A O 1
ATOM 1655 N N . LEU A 1 208 ? 4.941 16.875 5.625 1 98.44 208 LEU A N 1
ATOM 1656 C CA . LEU A 1 208 ? 4.602 15.742 4.77 1 98.44 208 LEU A CA 1
ATOM 1657 C C . LEU A 1 208 ? 3.234 15.938 4.125 1 98.44 208 LEU A C 1
ATOM 1659 O O . LEU A 1 208 ? 2.229 16.078 4.82 1 98.44 208 LEU A O 1
ATOM 1663 N N . ILE A 1 209 ? 3.221 15.992 2.799 1 98.25 209 ILE A N 1
ATOM 1664 C CA . ILE A 1 209 ? 2 16.281 2.055 1 98.25 209 ILE A CA 1
ATOM 1665 C C . ILE A 1 209 ? 1.667 15.109 1.131 1 98.25 209 ILE A C 1
ATOM 1667 O O . ILE A 1 209 ? 2.553 14.555 0.477 1 98.25 209 ILE A O 1
ATOM 1671 N N . PHE A 1 210 ? 0.416 14.727 1.135 1 97.75 210 PHE A N 1
ATOM 1672 C CA . PHE A 1 210 ? -0.085 13.656 0.276 1 97.75 210 PHE A CA 1
ATOM 1673 C C . PHE A 1 210 ? -1.054 14.211 -0.764 1 97.75 210 PHE A C 1
ATOM 1675 O O . PHE A 1 210 ? -1.944 14.992 -0.435 1 97.75 210 PHE A O 1
ATOM 1682 N N . VAL A 1 211 ? -0.907 13.758 -2.062 1 97.25 211 VAL A N 1
ATOM 1683 C CA . VAL A 1 211 ? -1.862 14.125 -3.104 1 97.25 211 VAL A CA 1
ATOM 1684 C C . VAL A 1 211 ? -2.133 12.914 -4 1 97.25 211 VAL A C 1
ATOM 1686 O O . VAL A 1 211 ? -1.371 11.945 -3.996 1 97.25 211 VAL A O 1
ATOM 1689 N N . GLY A 1 212 ? -3.295 12.977 -4.66 1 96.38 212 GLY A N 1
ATOM 1690 C CA . GLY A 1 212 ? -3.561 12.008 -5.715 1 96.38 212 GLY A CA 1
ATOM 1691 C C . GLY A 1 212 ? -3.102 12.477 -7.082 1 96.38 212 GLY A C 1
ATOM 1692 O O . GLY A 1 212 ? -3.182 13.664 -7.395 1 96.38 212 GLY A O 1
ATOM 1693 N N . GLU A 1 213 ? -2.713 11.5 -7.875 1 93.94 213 GLU A N 1
ATOM 1694 C CA . GLU A 1 213 ? -2.258 11.836 -9.219 1 93.94 213 GLU A CA 1
ATOM 1695 C C . GLU A 1 213 ? -3.393 12.43 -10.055 1 93.94 213 GLU A C 1
ATOM 1697 O O . GLU A 1 213 ? -3.152 13.234 -10.961 1 93.94 213 GLU A O 1
ATOM 1702 N N . ASN A 1 214 ? -4.652 12.094 -9.711 1 92.81 214 ASN A N 1
ATOM 1703 C CA . ASN A 1 214 ? -5.816 12.555 -10.453 1 92.81 214 ASN A CA 1
ATOM 1704 C C . ASN A 1 214 ? -6.465 13.766 -9.781 1 92.81 214 ASN A C 1
ATOM 1706 O O . ASN A 1 214 ? -7.637 14.062 -10.031 1 92.81 214 ASN A O 1
ATOM 1710 N N . GLU A 1 215 ? -5.715 14.367 -8.906 1 90.38 215 GLU A N 1
ATOM 1711 C CA . GLU A 1 215 ? -6.172 15.617 -8.312 1 90.38 215 GLU A CA 1
ATOM 1712 C C . GLU A 1 215 ? -6.477 16.656 -9.383 1 90.38 215 GLU A C 1
ATOM 1714 O O . GLU A 1 215 ? -5.797 16.719 -10.414 1 90.38 215 GLU A O 1
ATOM 1719 N N . GLN A 1 216 ? -7.512 17.453 -9.109 1 85.38 216 GLN A N 1
ATOM 1720 C CA . GLN A 1 216 ? -7.844 18.516 -10.047 1 85.38 216 GLN A CA 1
ATOM 1721 C C . GLN A 1 216 ? -6.648 19.438 -10.281 1 85.38 216 GLN A C 1
ATOM 1723 O O . GLN A 1 216 ? -5.988 19.859 -9.328 1 85.38 216 GLN A O 1
ATOM 1728 N N . TYR A 1 217 ? -6.508 19.719 -11.469 1 78.38 217 TYR A N 1
ATOM 1729 C CA . TYR A 1 217 ? -5.336 20.469 -11.898 1 78.38 217 TYR A CA 1
ATOM 1730 C C . TYR A 1 217 ? -5.211 21.781 -11.125 1 78.38 217 TYR A C 1
ATOM 1732 O O . TYR A 1 217 ? -4.133 22.109 -10.617 1 78.38 217 TYR A O 1
ATOM 1740 N N . GLN A 1 218 ? -6.289 22.5 -11 1 75.12 218 GLN A N 1
ATOM 1741 C CA . GLN A 1 218 ? -6.281 23.828 -10.391 1 75.12 218 GLN A CA 1
ATOM 1742 C C . GLN A 1 218 ? -5.887 23.75 -8.922 1 75.12 218 GLN A C 1
ATOM 1744 O O . GLN A 1 218 ? -5.387 24.719 -8.359 1 75.12 218 GLN A O 1
ATOM 1749 N N . ARG A 1 219 ? -6.043 22.641 -8.406 1 84.5 219 ARG A N 1
ATOM 1750 C CA . ARG A 1 219 ? -5.723 22.484 -6.996 1 84.5 219 ARG A CA 1
ATOM 1751 C C . ARG A 1 219 ? -4.336 21.891 -6.809 1 84.5 219 ARG A C 1
ATOM 1753 O O . ARG A 1 219 ? -3.619 22.234 -5.867 1 84.5 219 ARG A O 1
ATOM 1760 N N . LYS A 1 220 ? -4.035 21.047 -7.695 1 90.69 220 LYS A N 1
ATOM 1761 C CA . LYS A 1 220 ? -2.744 20.375 -7.59 1 90.69 220 LYS A CA 1
ATOM 1762 C C . LYS A 1 220 ? -1.599 21.328 -7.91 1 90.69 220 LYS A C 1
ATOM 1764 O O . LYS A 1 220 ? -0.527 21.25 -7.305 1 90.69 220 LYS A O 1
ATOM 1769 N N . ARG A 1 221 ? -1.78 22.234 -8.82 1 92 221 ARG A N 1
ATOM 1770 C CA . ARG A 1 221 ? -0.725 23.141 -9.258 1 92 221 ARG A CA 1
ATOM 1771 C C . ARG A 1 221 ? -0.223 24 -8.102 1 92 221 ARG A C 1
ATOM 1773 O O . ARG A 1 221 ? 0.986 24.156 -7.914 1 92 221 ARG A O 1
ATOM 1780 N N . GLY A 1 222 ? -1.154 24.578 -7.371 1 93 222 GLY A N 1
ATOM 1781 C CA . GLY A 1 222 ? -0.756 25.375 -6.215 1 93 222 GLY A CA 1
ATOM 1782 C C . GLY A 1 222 ? 0.067 24.594 -5.211 1 93 222 GLY A C 1
ATOM 1783 O O . GLY A 1 222 ? 1.034 25.109 -4.652 1 93 222 GLY A O 1
ATOM 1784 N N . ILE A 1 223 ? -0.277 23.359 -4.996 1 95.44 223 ILE A N 1
ATOM 1785 C CA . ILE A 1 223 ? 0.446 22.484 -4.07 1 95.44 223 ILE A CA 1
ATOM 1786 C C . ILE A 1 223 ? 1.85 22.219 -4.609 1 95.44 223 ILE A C 1
ATOM 1788 O O . ILE A 1 223 ? 2.838 22.375 -3.887 1 95.44 223 ILE A O 1
ATOM 1792 N N . ASP A 1 224 ? 1.918 21.906 -5.895 1 95.25 224 ASP A N 1
ATOM 1793 C CA . ASP A 1 224 ? 3.199 21.594 -6.523 1 95.25 224 ASP A CA 1
ATOM 1794 C C . ASP A 1 224 ? 4.129 22.812 -6.488 1 95.25 224 ASP A C 1
ATOM 1796 O O . ASP A 1 224 ? 5.316 22.688 -6.195 1 95.25 224 ASP A O 1
ATOM 1800 N N . MET A 1 225 ? 3.584 23.922 -6.738 1 95.62 225 MET A N 1
ATOM 1801 C CA . MET A 1 225 ? 4.375 25.156 -6.738 1 95.62 225 MET A CA 1
ATOM 1802 C C . MET A 1 225 ? 4.875 25.484 -5.332 1 95.62 225 MET A C 1
ATOM 1804 O O . MET A 1 225 ? 6.035 25.844 -5.156 1 95.62 225 MET A O 1
ATOM 1808 N N . ALA A 1 226 ? 4.004 25.344 -4.387 1 97.19 226 ALA A N 1
ATOM 1809 C CA . ALA A 1 226 ? 4.395 25.625 -3.008 1 97.19 226 ALA A CA 1
ATOM 1810 C C . ALA A 1 226 ? 5.516 24.688 -2.562 1 97.19 226 ALA A C 1
ATOM 1812 O O . ALA A 1 226 ? 6.523 25.125 -2.008 1 97.19 226 ALA A O 1
ATOM 1813 N N . VAL A 1 227 ? 5.367 23.406 -2.828 1 97.12 227 VAL A N 1
ATOM 1814 C CA . VAL A 1 227 ? 6.34 22.391 -2.422 1 97.12 227 VAL A CA 1
ATOM 1815 C C . VAL A 1 227 ? 7.676 22.656 -3.109 1 97.12 227 VAL A C 1
ATOM 1817 O O . VAL A 1 227 ? 8.734 22.609 -2.473 1 97.12 227 VAL A O 1
ATOM 1820 N N . ALA A 1 228 ? 7.633 22.953 -4.363 1 96.38 228 ALA A N 1
ATOM 1821 C CA . ALA A 1 228 ? 8.859 23.25 -5.105 1 96.38 228 ALA A CA 1
ATOM 1822 C C . ALA A 1 228 ? 9.578 24.469 -4.523 1 96.38 228 ALA A C 1
ATOM 1824 O O . ALA A 1 228 ? 10.797 24.453 -4.371 1 96.38 228 ALA A O 1
ATOM 1825 N N . SER A 1 229 ? 8.789 25.453 -4.238 1 96.75 229 SER A N 1
ATOM 1826 C CA . SER A 1 229 ? 9.367 26.656 -3.654 1 96.75 229 SER A CA 1
ATOM 1827 C C . SER A 1 229 ? 10.008 26.359 -2.301 1 96.75 229 SER A C 1
ATOM 1829 O O . SER A 1 229 ? 11.125 26.781 -2.029 1 96.75 229 SER A O 1
ATOM 1831 N N . MET A 1 230 ? 9.289 25.641 -1.463 1 97.12 230 MET A N 1
ATOM 1832 C CA . MET A 1 230 ? 9.789 25.266 -0.144 1 97.12 230 MET A CA 1
ATOM 1833 C C . MET A 1 230 ? 11.086 24.469 -0.262 1 97.12 230 MET A C 1
ATOM 1835 O O . MET A 1 230 ? 12.062 24.75 0.427 1 97.12 230 MET A O 1
ATOM 1839 N N . GLN A 1 231 ? 11.094 23.531 -1.141 1 95.75 231 GLN A N 1
ATOM 1840 C CA . GLN A 1 231 ? 12.281 22.719 -1.352 1 95.75 231 GLN A CA 1
ATOM 1841 C C . GLN A 1 231 ? 13.445 23.547 -1.872 1 95.75 231 GLN A C 1
ATOM 1843 O O . GLN A 1 231 ? 14.586 23.375 -1.438 1 95.75 231 GLN A O 1
ATOM 1848 N N . GLY A 1 232 ? 13.18 24.406 -2.799 1 96.25 232 GLY A N 1
ATOM 1849 C CA . GLY A 1 232 ? 14.195 25.312 -3.326 1 96.25 232 GLY A CA 1
ATOM 1850 C C . GLY A 1 232 ? 14.844 26.172 -2.264 1 96.25 232 GLY A C 1
ATOM 1851 O O . GLY A 1 232 ? 16 26.562 -2.391 1 96.25 232 GLY A O 1
ATOM 1852 N N . ARG A 1 233 ? 14.109 26.391 -1.242 1 96.5 233 ARG A N 1
ATOM 1853 C CA . ARG A 1 233 ? 14.602 27.219 -0.143 1 96.5 233 ARG A CA 1
ATOM 1854 C C . ARG A 1 233 ? 15.242 26.359 0.94 1 96.5 233 ARG A C 1
ATOM 1856 O O . ARG A 1 233 ? 15.664 26.875 1.977 1 96.5 233 ARG A O 1
ATOM 1863 N N . GLY A 1 234 ? 15.234 25.047 0.792 1 96.12 234 GLY A N 1
ATOM 1864 C CA . GLY A 1 234 ? 15.828 24.125 1.747 1 96.12 234 GLY A CA 1
ATOM 1865 C C . GLY A 1 234 ? 14.914 23.797 2.906 1 96.12 234 GLY A C 1
ATOM 1866 O O . GLY A 1 234 ? 15.359 23.266 3.928 1 96.12 234 GLY A O 1
ATOM 1867 N N . LEU A 1 235 ? 13.656 24.188 2.793 1 94.31 235 LEU A N 1
ATOM 1868 C CA . LEU A 1 235 ? 12.695 23.859 3.842 1 94.31 235 LEU A CA 1
ATOM 1869 C C . LEU A 1 235 ? 12.328 22.375 3.801 1 94.31 235 LEU A C 1
ATOM 1871 O O . LEU A 1 235 ? 12.32 21.766 2.73 1 94.31 235 LEU A O 1
ATOM 1875 N N . PRO A 1 236 ? 12.07 21.719 4.957 1 95.62 236 PRO A N 1
ATOM 1876 C CA . PRO A 1 236 ? 11.859 20.281 5.059 1 95.62 236 PRO A CA 1
ATOM 1877 C C . PRO A 1 236 ? 10.438 19.859 4.684 1 95.62 236 PRO A C 1
ATOM 1879 O O . PRO A 1 236 ? 9.586 19.703 5.559 1 95.62 236 PRO A O 1
ATOM 1882 N N . VAL A 1 237 ? 10.227 19.656 3.391 1 97.38 237 VAL A N 1
ATOM 1883 C CA . VAL A 1 237 ? 8.898 19.25 2.938 1 97.38 237 VAL A CA 1
ATOM 1884 C C . VAL A 1 237 ? 9.016 18.047 1.995 1 97.38 237 VAL A C 1
ATOM 1886 O O . VAL A 1 237 ? 9.922 18 1.156 1 97.38 237 VAL A O 1
ATOM 1889 N N . GLU A 1 238 ? 8.203 17.078 2.236 1 96.25 238 GLU A N 1
ATOM 1890 C CA . GLU A 1 238 ? 8.07 15.906 1.382 1 96.25 238 GLU A CA 1
ATOM 1891 C C . GLU A 1 238 ? 6.688 15.852 0.739 1 96.25 238 GLU A C 1
ATOM 1893 O O . GLU A 1 238 ? 5.684 16.141 1.391 1 96.25 238 GLU A O 1
ATOM 1898 N N . LEU A 1 239 ? 6.684 15.516 -0.547 1 96.62 239 LEU A N 1
ATOM 1899 C CA . LEU A 1 239 ? 5.438 15.336 -1.281 1 96.62 239 LEU A CA 1
ATOM 1900 C C . LEU A 1 239 ? 5.309 13.898 -1.787 1 96.62 239 LEU A C 1
ATOM 1902 O O . LEU A 1 239 ? 6.219 13.383 -2.439 1 96.62 239 LEU A O 1
ATOM 1906 N N . VAL A 1 240 ? 4.246 13.266 -1.433 1 96.5 240 VAL A N 1
ATOM 1907 C CA . VAL A 1 240 ? 3.934 11.938 -1.947 1 96.5 240 VAL A CA 1
ATOM 1908 C C . VAL A 1 240 ? 2.709 12.008 -2.857 1 96.5 240 VAL A C 1
ATOM 1910 O O . VAL A 1 240 ? 1.652 12.492 -2.449 1 96.5 240 VAL A O 1
ATOM 1913 N N . THR A 1 241 ? 2.826 11.516 -4.055 1 96 241 THR A N 1
ATOM 1914 C CA . THR A 1 241 ? 1.729 11.477 -5.016 1 96 241 THR A CA 1
ATOM 1915 C C . THR A 1 241 ? 1.275 10.047 -5.266 1 96 241 THR A C 1
ATOM 1917 O O . THR A 1 241 ? 2.059 9.211 -5.727 1 96 241 THR A O 1
ATOM 1920 N N . TYR A 1 242 ? 0.058 9.781 -4.992 1 96.5 242 TYR A N 1
ATOM 1921 C CA . TYR A 1 242 ? -0.467 8.422 -5.121 1 96.5 242 TYR A CA 1
ATOM 1922 C C . TYR A 1 242 ? -1.076 8.203 -6.5 1 96.5 242 TYR A C 1
ATOM 1924 O O . TYR A 1 242 ? -1.846 9.039 -6.984 1 96.5 242 TYR A O 1
ATOM 1932 N N . PRO A 1 243 ? -0.795 7.043 -7.055 1 95 243 PRO A N 1
ATOM 1933 C CA . PRO A 1 243 ? -1.335 6.723 -8.375 1 95 243 PRO A CA 1
ATOM 1934 C C . PRO A 1 243 ? -2.811 6.332 -8.336 1 95 243 PRO A C 1
ATOM 1936 O O . PRO A 1 243 ? -3.254 5.68 -7.387 1 95 243 PRO A O 1
ATOM 1939 N N . GLY A 1 244 ? -3.588 6.738 -9.352 1 93.88 244 GLY A N 1
ATOM 1940 C CA . GLY A 1 244 ? -4.926 6.234 -9.609 1 93.88 244 GLY A CA 1
ATOM 1941 C C . GLY A 1 244 ? -5.988 6.863 -8.734 1 93.88 244 GLY A C 1
ATOM 1942 O O . GLY A 1 244 ? -7.145 6.441 -8.75 1 93.88 244 GLY A O 1
ATOM 1943 N N . VAL A 1 245 ? -5.617 7.816 -7.953 1 95.31 245 VAL 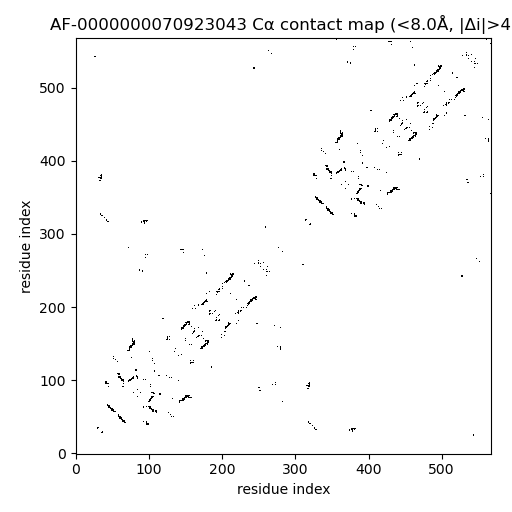A N 1
ATOM 1944 C CA . VAL A 1 245 ? -6.617 8.398 -7.062 1 95.31 245 VAL A CA 1
ATOM 1945 C C . VAL A 1 245 ? -6.633 9.914 -7.219 1 95.31 245 VAL A C 1
ATOM 1947 O O . VAL A 1 245 ? -5.676 10.5 -7.727 1 95.31 245 VAL A O 1
ATOM 1950 N N . GLY A 1 246 ? -7.766 10.484 -6.871 1 93.69 246 GLY A N 1
ATOM 1951 C CA . GLY A 1 246 ? -7.91 11.93 -6.816 1 93.69 246 GLY A CA 1
ATOM 1952 C C . GLY A 1 246 ? -8.125 12.461 -5.41 1 93.69 246 GLY A C 1
ATOM 1953 O O . GLY A 1 246 ? -7.789 11.781 -4.43 1 93.69 246 GLY A O 1
ATOM 1954 N N . ARG A 1 247 ? -8.594 13.672 -5.379 1 92.94 247 ARG A N 1
ATOM 1955 C CA . ARG A 1 247 ? -8.891 14.32 -4.105 1 92.94 247 ARG A CA 1
ATOM 1956 C C . ARG A 1 247 ? -9.883 13.492 -3.291 1 92.94 247 ARG A C 1
ATOM 1958 O O . ARG A 1 247 ? -10.844 12.953 -3.842 1 92.94 247 ARG A O 1
ATOM 1965 N N . GLY A 1 248 ? -9.602 13.453 -1.946 1 93.62 248 GLY A N 1
ATOM 1966 C CA . GLY A 1 248 ? -10.531 12.789 -1.046 1 93.62 248 GLY A CA 1
ATOM 1967 C C . GLY A 1 248 ? -10.359 11.281 -1.011 1 93.62 248 GLY A C 1
ATOM 1968 O O . GLY A 1 248 ? -11.25 10.562 -0.561 1 93.62 248 GLY A O 1
ATOM 1969 N N . PHE A 1 249 ? -9.297 10.773 -1.473 1 92.81 249 PHE A N 1
ATOM 1970 C CA . PHE A 1 249 ? -9.094 9.328 -1.537 1 92.81 249 PHE A CA 1
ATOM 1971 C C . PHE A 1 249 ? -9.133 8.711 -0.143 1 92.81 249 PHE A C 1
ATOM 1973 O O . PHE A 1 249 ? -9.367 7.512 0.004 1 92.81 249 PHE A O 1
ATOM 1980 N N . ASP A 1 250 ? -9 9.469 0.931 1 90.25 250 ASP A N 1
ATOM 1981 C CA . ASP A 1 250 ? -8.859 8.969 2.297 1 90.25 250 ASP A CA 1
ATOM 1982 C C . ASP A 1 250 ? -10.211 8.922 3.006 1 90.25 250 ASP A C 1
ATOM 1984 O O . ASP A 1 250 ? -10.305 8.422 4.129 1 90.25 250 ASP A O 1
ATOM 1988 N N . PHE A 1 251 ? -11.281 9.375 2.377 1 84.88 251 PHE A N 1
ATOM 1989 C CA . PHE A 1 251 ? -12.555 9.328 3.088 1 84.88 251 PHE A CA 1
ATOM 1990 C C . PHE A 1 251 ? -13.711 9.141 2.113 1 84.88 251 PHE A C 1
ATOM 1992 O O . PHE A 1 251 ? -14.758 9.773 2.256 1 84.88 251 PHE A O 1
ATOM 1999 N N . ARG A 1 252 ? -13.57 8.273 1.228 1 84 252 ARG A N 1
ATOM 2000 C CA . ARG A 1 252 ? -14.648 7.996 0.289 1 84 252 ARG A CA 1
ATOM 2001 C C . ARG A 1 252 ? -15.641 6.988 0.871 1 84 252 ARG A C 1
ATOM 2003 O O . ARG A 1 252 ? -15.234 6.035 1.54 1 84 252 ARG A O 1
ATOM 2010 N N . GLU A 1 253 ? -16.859 7.258 0.469 1 81.81 253 GLU A N 1
ATOM 2011 C CA . GLU A 1 253 ? -17.906 6.336 0.872 1 81.81 253 GLU A CA 1
ATOM 2012 C C . GLU A 1 253 ? -17.844 5.035 0.074 1 81.81 253 GLU A C 1
ATOM 2014 O O . GLU A 1 253 ? -17.359 5.02 -1.059 1 81.81 253 GLU A O 1
ATOM 2019 N N . PRO A 1 254 ? -18.469 3.977 0.633 1 75.56 254 PRO A N 1
ATOM 2020 C CA . PRO A 1 254 ? -18.328 2.631 0.069 1 75.56 254 PRO A CA 1
ATOM 2021 C C . PRO A 1 254 ? -18.766 2.557 -1.392 1 75.56 254 PRO A C 1
ATOM 2023 O O . PRO A 1 254 ? -18.109 1.905 -2.205 1 75.56 254 PRO A O 1
ATOM 2026 N N . PRO A 1 255 ? -19.797 3.279 -1.818 1 78 255 PRO A N 1
ATOM 2027 C CA . PRO A 1 255 ? -20.234 3.078 -3.199 1 78 255 PRO A CA 1
ATOM 2028 C C . PRO A 1 255 ? -19.25 3.631 -4.223 1 78 255 PRO A C 1
ATOM 2030 O O . PRO A 1 255 ? -19.25 3.197 -5.379 1 78 255 PRO A O 1
ATOM 2033 N N . VAL A 1 256 ? -18.422 4.551 -3.809 1 84.62 256 VAL A N 1
ATOM 2034 C CA . VAL A 1 256 ? -17.531 5.172 -4.785 1 84.62 256 VAL A CA 1
ATOM 2035 C C . VAL A 1 256 ? -16.078 4.902 -4.406 1 84.62 256 VAL A C 1
ATOM 2037 O O . VAL A 1 256 ? -15.156 5.328 -5.105 1 84.62 256 VAL A O 1
ATOM 2040 N N . ARG A 1 257 ? -15.938 4.305 -3.338 1 87.5 257 ARG A N 1
ATOM 2041 C CA . ARG A 1 257 ? -14.594 3.949 -2.889 1 87.5 257 ARG A CA 1
ATOM 2042 C C . ARG A 1 257 ? -13.992 2.867 -3.775 1 87.5 257 ARG A C 1
ATOM 2044 O O . ARG A 1 257 ? -14.664 1.905 -4.141 1 87.5 257 ARG A O 1
ATOM 2051 N N . THR A 1 258 ? -12.734 3.094 -4.168 1 90.19 258 THR A N 1
ATOM 2052 C CA . THR A 1 258 ? -12.047 2.141 -5.031 1 90.19 258 THR A CA 1
ATOM 2053 C C . THR A 1 258 ? -10.914 1.444 -4.277 1 90.19 258 THR A C 1
ATOM 2055 O O . THR A 1 258 ? -10.547 1.866 -3.18 1 90.19 258 THR A O 1
ATOM 2058 N N . PHE A 1 259 ? -10.383 0.41 -4.887 1 90.62 259 PHE A N 1
ATOM 2059 C CA . PHE A 1 259 ? -9.203 -0.274 -4.363 1 90.62 259 PHE A CA 1
ATOM 2060 C C . PHE A 1 259 ? -8.023 0.686 -4.246 1 90.62 259 PHE A C 1
ATOM 2062 O O . PHE A 1 259 ? -7.297 0.663 -3.254 1 90.62 259 PHE A O 1
ATOM 2069 N N . ALA A 1 260 ? -7.875 1.531 -5.242 1 93 260 ALA A N 1
ATOM 2070 C CA . ALA A 1 260 ? -6.785 2.506 -5.262 1 93 260 ALA A CA 1
ATOM 2071 C C . ALA A 1 260 ? -6.883 3.459 -4.078 1 93 260 ALA A C 1
ATOM 2073 O O . ALA A 1 260 ? -5.863 3.844 -3.498 1 93 260 ALA A O 1
ATOM 2074 N N . ASP A 1 261 ? -8.078 3.793 -3.691 1 93 261 ASP A N 1
ATOM 2075 C CA . ASP A 1 261 ? -8.281 4.668 -2.541 1 93 261 ASP A CA 1
ATOM 2076 C C . ASP A 1 261 ? -7.762 4.02 -1.259 1 93 261 ASP A C 1
ATOM 2078 O O . ASP A 1 261 ? -7.047 4.652 -0.482 1 93 261 ASP A O 1
ATOM 2082 N N . ASP A 1 262 ? -8.141 2.762 -1.119 1 91.75 262 ASP A N 1
ATOM 2083 C CA . ASP A 1 262 ? -7.727 2.055 0.087 1 91.75 262 ASP A CA 1
ATOM 2084 C C . ASP A 1 262 ? -6.211 1.89 0.131 1 91.75 262 ASP A C 1
ATOM 2086 O O . ASP A 1 262 ? -5.594 2.049 1.187 1 91.75 262 ASP A O 1
ATOM 2090 N N . LEU A 1 263 ? -5.652 1.528 -1.028 1 93.5 263 LEU A N 1
ATOM 2091 C CA . LEU A 1 263 ? -4.207 1.36 -1.13 1 93.5 263 LEU A CA 1
ATOM 2092 C C . LEU A 1 263 ? -3.484 2.646 -0.75 1 93.5 263 LEU A C 1
ATOM 2094 O O . LEU A 1 263 ? -2.553 2.625 0.059 1 93.5 263 LEU A O 1
ATOM 2098 N N . ALA A 1 264 ? -3.889 3.742 -1.264 1 95.31 264 ALA A N 1
ATOM 2099 C CA . ALA A 1 264 ? -3.287 5.043 -0.994 1 95.31 264 ALA A CA 1
ATOM 2100 C C . ALA A 1 264 ? -3.467 5.441 0.469 1 95.31 264 ALA A C 1
ATOM 2102 O O . ALA A 1 264 ? -2.521 5.895 1.116 1 95.31 264 ALA A O 1
ATOM 2103 N N . THR A 1 265 ? -4.684 5.238 0.991 1 94.88 265 THR A N 1
ATOM 2104 C CA . THR A 1 265 ? -5 5.656 2.352 1 94.88 265 THR A CA 1
ATOM 2105 C C . THR A 1 265 ? -4.164 4.883 3.365 1 94.88 265 THR A C 1
ATOM 2107 O O . THR A 1 265 ? -3.619 5.465 4.305 1 94.88 265 THR A O 1
ATOM 2110 N N . ARG A 1 266 ? -4.031 3.578 3.145 1 93.62 266 ARG A N 1
ATOM 2111 C CA . ARG A 1 266 ? -3.25 2.756 4.062 1 93.62 266 ARG A CA 1
ATOM 2112 C C . ARG A 1 266 ? -1.786 3.182 4.07 1 93.62 266 ARG A C 1
ATOM 2114 O O . ARG A 1 266 ? -1.184 3.334 5.137 1 93.62 266 ARG A O 1
ATOM 2121 N N . ASP A 1 267 ? -1.257 3.381 2.912 1 94.44 267 ASP A N 1
ATOM 2122 C CA . ASP A 1 267 ? 0.144 3.785 2.832 1 94.44 267 ASP A CA 1
ATOM 2123 C C . ASP A 1 267 ? 0.351 5.168 3.443 1 94.44 267 ASP A C 1
ATOM 2125 O O . ASP A 1 267 ? 1.312 5.387 4.184 1 94.44 267 ASP A O 1
ATOM 2129 N N . ALA A 1 268 ? -0.521 6.098 3.131 1 96.44 268 ALA A N 1
ATOM 2130 C CA . ALA A 1 268 ? -0.411 7.457 3.65 1 96.44 268 ALA A CA 1
ATOM 2131 C C . ALA A 1 268 ? -0.459 7.469 5.176 1 96.44 268 ALA A C 1
ATOM 2133 O O . ALA A 1 268 ? 0.311 8.18 5.82 1 96.44 268 ALA A O 1
ATOM 2134 N N . LEU A 1 269 ? -1.382 6.684 5.691 1 95.88 269 LEU A N 1
ATOM 2135 C CA . LEU A 1 269 ? -1.501 6.605 7.141 1 95.88 269 LEU A CA 1
ATOM 2136 C C . LEU A 1 269 ? -0.215 6.07 7.762 1 95.88 269 LEU A C 1
ATOM 2138 O O . LEU A 1 269 ? 0.253 6.594 8.781 1 95.88 269 LEU A O 1
ATOM 2142 N N . MET A 1 270 ? 0.373 5.086 7.156 1 94.44 270 MET A N 1
ATOM 2143 C CA . MET A 1 270 ? 1.609 4.5 7.668 1 94.44 270 MET A CA 1
ATOM 2144 C C . MET A 1 270 ? 2.764 5.492 7.57 1 94.44 270 MET A C 1
ATOM 2146 O O . MET A 1 270 ? 3.557 5.621 8.5 1 94.44 270 MET A O 1
ATOM 2150 N N . ARG A 1 271 ? 2.822 6.148 6.496 1 95.5 271 ARG A N 1
ATOM 2151 C CA . ARG A 1 271 ? 3.875 7.141 6.32 1 95.5 271 ARG A CA 1
ATOM 2152 C C . ARG A 1 271 ? 3.707 8.297 7.301 1 95.5 271 ARG A C 1
ATOM 2154 O O . ARG A 1 271 ? 4.684 8.766 7.895 1 95.5 271 ARG A O 1
ATOM 2161 N N . ALA A 1 272 ? 2.506 8.742 7.438 1 97.69 272 ALA A N 1
ATOM 2162 C CA . ALA A 1 272 ? 2.23 9.82 8.391 1 97.69 272 ALA A CA 1
ATOM 2163 C C . ALA A 1 272 ? 2.613 9.406 9.805 1 97.69 272 ALA A C 1
ATOM 2165 O O . ALA A 1 272 ? 3.215 10.188 10.547 1 97.69 272 ALA A O 1
ATOM 2166 N N . THR A 1 273 ? 2.227 8.211 10.141 1 97.06 273 THR A N 1
ATOM 2167 C CA . THR A 1 273 ? 2.531 7.691 11.477 1 97.06 273 THR A CA 1
ATOM 2168 C C . THR A 1 273 ? 4.039 7.691 11.719 1 97.06 273 THR A C 1
ATOM 2170 O O . THR A 1 273 ? 4.508 8.211 12.734 1 97.06 273 THR A O 1
ATOM 2173 N N . ALA A 1 274 ? 4.781 7.129 10.805 1 95.12 274 ALA A N 1
ATOM 2174 C CA . ALA A 1 274 ? 6.23 7.07 10.953 1 95.12 274 ALA A CA 1
ATOM 2175 C C . ALA A 1 274 ? 6.832 8.469 11.031 1 95.12 274 ALA A C 1
ATOM 2177 O O . ALA A 1 274 ? 7.723 8.727 11.844 1 95.12 274 ALA A O 1
ATOM 2178 N N . PHE A 1 275 ? 6.375 9.336 10.172 1 97.06 275 PHE A N 1
ATOM 2179 C CA . PHE A 1 275 ? 6.859 10.711 10.109 1 97.06 275 PHE A CA 1
ATOM 2180 C C . PHE A 1 275 ? 6.609 11.43 11.43 1 97.06 275 PHE A C 1
ATOM 2182 O O . PHE A 1 275 ? 7.523 12.031 12 1 97.06 275 PHE A O 1
ATOM 2189 N N . MET A 1 276 ? 5.395 11.32 11.945 1 98.25 276 MET A N 1
ATOM 2190 C CA . MET A 1 276 ? 5.023 12.039 13.164 1 98.25 276 MET A CA 1
ATOM 2191 C C . MET A 1 276 ? 5.738 11.453 14.375 1 98.25 276 MET A C 1
ATOM 2193 O O . MET A 1 276 ? 6.141 12.18 15.281 1 98.25 276 MET A O 1
ATOM 2197 N N . ASN A 1 277 ? 5.875 10.164 14.414 1 96.38 277 ASN A N 1
ATOM 2198 C CA . ASN A 1 277 ? 6.633 9.555 15.5 1 96.38 277 ASN A CA 1
ATOM 2199 C C . ASN A 1 277 ? 8.062 10.086 15.547 1 96.38 277 ASN A C 1
ATOM 2201 O O . ASN A 1 277 ? 8.594 10.352 16.625 1 96.38 277 ASN A O 1
ATOM 2205 N N . ARG A 1 278 ? 8.664 10.203 14.367 1 95.19 278 ARG A N 1
ATOM 2206 C CA . ARG A 1 278 ? 10.023 10.727 14.305 1 95.19 278 ARG A CA 1
ATOM 2207 C C . ARG A 1 278 ? 10.078 12.164 14.82 1 95.19 278 ARG A C 1
ATOM 2209 O O . ARG A 1 278 ? 11.008 12.531 15.547 1 95.19 278 ARG A O 1
ATOM 2216 N N . GLN A 1 279 ? 9.078 12.945 14.453 1 96.75 279 GLN A N 1
ATOM 2217 C CA . GLN A 1 279 ? 9.094 14.367 14.789 1 96.75 279 GLN A CA 1
ATOM 2218 C C . GLN A 1 279 ? 8.703 14.586 16.25 1 96.75 279 GLN A C 1
ATOM 2220 O O . GLN A 1 279 ? 9.148 15.547 16.875 1 96.75 279 GLN A O 1
ATOM 2225 N N . LEU A 1 280 ? 7.859 13.703 16.797 1 96.31 280 LEU A N 1
ATOM 2226 C CA . LEU A 1 280 ? 7.363 13.852 18.172 1 96.31 280 LEU A CA 1
ATOM 2227 C C . LEU A 1 280 ? 8.234 13.078 19.156 1 96.31 280 LEU A C 1
ATOM 2229 O O . LEU A 1 280 ? 8.047 13.18 20.359 1 96.31 280 LEU A O 1
ATOM 2233 N N . GLY A 1 281 ? 9.312 12.391 18.688 1 81.06 281 GLY A N 1
ATOM 2234 C CA . GLY A 1 281 ? 10.242 11.656 19.516 1 81.06 281 GLY A CA 1
ATOM 2235 C C . GLY A 1 281 ? 9.648 10.383 20.094 1 81.06 281 GLY A C 1
ATOM 2236 O O . GLY A 1 281 ? 10.062 9.93 21.172 1 81.06 281 GLY A O 1
ATOM 2237 N N . ALA A 1 282 ? 8.469 9.969 19.578 1 62.12 282 ALA A N 1
ATOM 2238 C CA . ALA A 1 282 ? 7.797 8.789 20.109 1 62.12 282 ALA A CA 1
ATOM 2239 C C . ALA A 1 282 ? 8.469 7.508 19.625 1 62.12 282 ALA A C 1
ATOM 2241 O O . ALA A 1 282 ? 8.266 6.434 20.203 1 62.12 282 ALA A O 1
ATOM 2242 N N . GLY A 1 283 ? 9.25 7.348 18.547 1 51.34 283 GLY A N 1
ATOM 2243 C CA . GLY A 1 283 ? 9.781 6.105 18 1 51.34 283 GLY A CA 1
ATOM 2244 C C . GLY A 1 283 ? 10.992 5.594 18.766 1 51.34 283 GLY A C 1
ATOM 2245 O O . GLY A 1 283 ? 11.539 4.539 18.438 1 51.34 283 GLY A O 1
ATOM 2246 N N . ASP A 1 284 ? 11.758 6.512 19.516 1 41.19 284 ASP A N 1
ATOM 2247 C CA . ASP A 1 284 ? 12.922 5.992 20.234 1 41.19 284 ASP A CA 1
ATOM 2248 C C . ASP A 1 284 ? 12.508 5.34 21.547 1 41.19 284 ASP A C 1
ATOM 2250 O O . ASP A 1 284 ? 11.586 5.809 22.234 1 41.19 284 ASP A O 1
ATOM 2254 N N . MET B 1 1 ? -68.875 -7.574 -36.219 1 32.19 1 MET B N 1
ATOM 2255 C CA . MET B 1 1 ? -67.688 -8.367 -35.844 1 32.19 1 MET B CA 1
ATOM 2256 C C . MET B 1 1 ? -66.875 -7.656 -34.812 1 32.19 1 MET B C 1
ATOM 2258 O O . MET B 1 1 ? -66.375 -6.543 -35.031 1 32.19 1 MET B O 1
ATOM 2262 N N . PRO B 1 2 ? -67.125 -7.859 -33.5 1 38.59 2 PRO B N 1
ATOM 2263 C CA . PRO B 1 2 ? -66.5 -7.184 -32.344 1 38.59 2 PRO B CA 1
ATOM 2264 C C . PRO B 1 2 ? -65 -7.426 -32.188 1 38.59 2 PRO B C 1
ATOM 2266 O O . PRO B 1 2 ? -64.562 -8.531 -32.469 1 38.59 2 PRO B O 1
ATOM 2269 N N . TYR B 1 3 ? -64.25 -6.406 -32.5 1 38.59 3 TYR B N 1
ATOM 2270 C CA . TYR B 1 3 ? -62.781 -6.301 -32.344 1 38.59 3 TYR B CA 1
ATOM 2271 C C . TYR B 1 3 ? -62.406 -6.535 -30.875 1 38.59 3 TYR B C 1
ATOM 2273 O O . TYR B 1 3 ? -62.812 -5.785 -29.984 1 38.59 3 TYR B O 1
ATOM 2281 N N . ARG B 1 4 ? -62.281 -7.793 -30.453 1 35.59 4 ARG B N 1
ATOM 2282 C CA . ARG B 1 4 ? -61.75 -8.102 -29.141 1 35.59 4 ARG B CA 1
ATOM 2283 C C . ARG B 1 4 ? -60.375 -7.473 -28.953 1 35.59 4 ARG B C 1
ATOM 2285 O O . ARG B 1 4 ? -59.438 -7.734 -29.719 1 35.59 4 ARG B O 1
ATOM 2292 N N . LEU B 1 5 ? -60.312 -6.332 -28.359 1 36.41 5 LEU B N 1
ATOM 2293 C CA . LEU B 1 5 ? -59.094 -5.691 -27.906 1 36.41 5 LEU B CA 1
ATOM 2294 C C . LEU B 1 5 ? -58.312 -6.609 -26.969 1 36.41 5 LEU B C 1
ATOM 2296 O O . LEU B 1 5 ? -58.812 -6.949 -25.891 1 36.41 5 LEU B O 1
ATOM 2300 N N . THR B 1 6 ? -57.562 -7.512 -27.516 1 37.91 6 THR B N 1
ATOM 2301 C CA . THR B 1 6 ? -56.625 -8.281 -26.703 1 37.91 6 THR B CA 1
ATOM 2302 C C . THR B 1 6 ? -55.688 -7.359 -25.922 1 37.91 6 THR B C 1
ATOM 2304 O O . THR B 1 6 ? -55 -6.539 -26.516 1 37.91 6 THR B O 1
ATOM 2307 N N . ALA B 1 7 ? -55.969 -7.125 -24.641 1 36.09 7 ALA B N 1
ATOM 2308 C CA . ALA B 1 7 ? -55.094 -6.504 -23.656 1 36.09 7 ALA B CA 1
ATOM 2309 C C . ALA B 1 7 ? -53.75 -7.23 -23.578 1 36.09 7 ALA B C 1
ATOM 2311 O O . ALA B 1 7 ? -53.719 -8.398 -23.203 1 36.09 7 ALA B O 1
ATOM 2312 N N . PHE B 1 8 ? -52.844 -6.848 -24.438 1 36.97 8 PHE B N 1
ATOM 2313 C CA . PHE B 1 8 ? -51.469 -7.262 -24.234 1 36.97 8 PHE B CA 1
ATOM 2314 C C . PHE B 1 8 ? -50.969 -6.824 -22.859 1 36.97 8 PHE B C 1
ATOM 2316 O O . PHE B 1 8 ? -50.906 -5.629 -22.562 1 36.97 8 PHE B O 1
ATOM 2323 N N . MET B 1 9 ? -51.281 -7.613 -21.828 1 33.09 9 MET B N 1
ATOM 2324 C CA . MET B 1 9 ? -50.594 -7.434 -20.547 1 33.09 9 MET B CA 1
ATOM 2325 C C . MET B 1 9 ? -49.094 -7.488 -20.719 1 33.09 9 MET B C 1
ATOM 2327 O O . MET B 1 9 ? -48.531 -8.523 -21.094 1 33.09 9 MET B O 1
ATOM 2331 N N . LEU B 1 10 ? -48.469 -6.332 -20.953 1 33.16 10 LEU B N 1
ATOM 2332 C CA . LEU B 1 10 ? -47.031 -6.168 -20.781 1 33.16 10 LEU B CA 1
ATOM 2333 C C . LEU B 1 10 ? -46.594 -6.602 -19.391 1 33.16 10 LEU B C 1
ATOM 2335 O O . LEU B 1 10 ? -46.969 -5.957 -18.391 1 33.16 10 LEU B O 1
ATOM 2339 N N . TRP B 1 11 ? -46.469 -7.918 -19.188 1 33.31 11 TRP B N 1
ATOM 2340 C CA . TRP B 1 11 ? -45.719 -8.328 -18.016 1 33.31 11 TRP B CA 1
ATOM 2341 C C . TRP B 1 11 ? -44.375 -7.629 -17.969 1 33.31 11 TRP B C 1
ATOM 2343 O O . TRP B 1 11 ? -43.5 -7.863 -18.812 1 33.31 11 TRP B O 1
ATOM 2353 N N . LEU B 1 12 ? -44.375 -6.453 -17.375 1 33.47 12 LEU B N 1
ATOM 2354 C CA . LEU B 1 12 ? -43.125 -5.875 -16.922 1 33.47 12 LEU B CA 1
ATOM 2355 C C . LEU B 1 12 ? -42.375 -6.855 -16.016 1 33.47 12 LEU B C 1
ATOM 2357 O O . LEU B 1 12 ? -42.844 -7.188 -14.93 1 33.47 12 LEU B O 1
ATOM 2361 N N . PHE B 1 13 ? -41.688 -7.836 -16.688 1 31.98 13 PHE B N 1
ATOM 2362 C CA . PHE B 1 13 ? -40.688 -8.531 -15.922 1 31.98 13 PHE B CA 1
ATOM 2363 C C . PHE B 1 13 ? -39.75 -7.547 -15.211 1 31.98 13 PHE B C 1
ATOM 2365 O O . PHE B 1 13 ? -39 -6.832 -15.852 1 31.98 13 PHE B O 1
ATOM 2372 N N . LEU B 1 14 ? -40.188 -7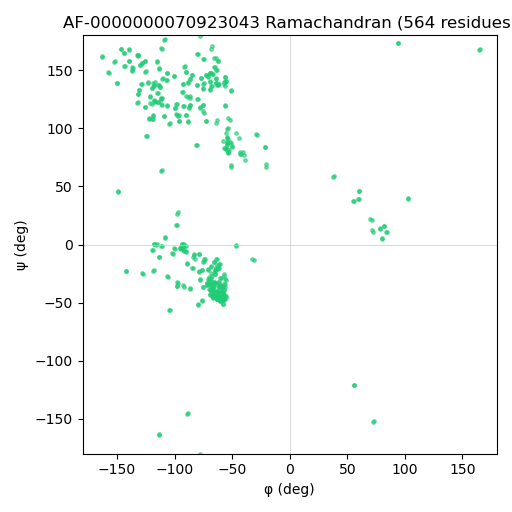.082 -14.047 1 32.78 14 LEU B N 1
ATOM 2373 C CA . LEU B 1 14 ? -39.25 -6.543 -13.086 1 32.78 14 LEU B CA 1
ATOM 2374 C C . LEU B 1 14 ? -38.094 -7.523 -12.852 1 32.78 14 LEU B C 1
ATOM 2376 O O . LEU B 1 14 ? -38.281 -8.531 -12.164 1 32.78 14 LEU B O 1
ATOM 2380 N N . SER B 1 15 ? -37.25 -7.691 -13.891 1 30.39 15 SER B N 1
ATOM 2381 C CA . SER B 1 15 ? -35.969 -8.328 -13.539 1 30.39 15 SER B CA 1
ATOM 2382 C C . SER B 1 15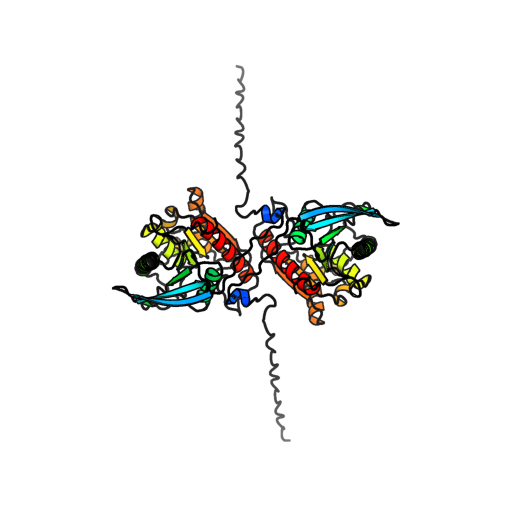 ? -35.406 -7.734 -12.258 1 30.39 15 SER B C 1
ATOM 2384 O O . SER B 1 15 ? -35.219 -6.52 -12.164 1 30.39 15 SER B O 1
ATOM 2386 N N . SER B 1 16 ? -35.75 -8.336 -11.164 1 30.59 16 SER B N 1
ATOM 2387 C CA . SER B 1 16 ? -34.969 -8.078 -9.953 1 30.59 16 SER B CA 1
ATOM 2388 C C . SER B 1 16 ? -33.469 -8 -10.25 1 30.59 16 SER B C 1
ATOM 2390 O O . SER B 1 16 ? -32.875 -8.984 -10.688 1 30.59 16 SER B O 1
ATOM 2392 N N . LEU B 1 17 ? -33.062 -6.918 -10.727 1 32.59 17 LEU B N 1
ATOM 2393 C CA . LEU B 1 17 ? -31.625 -6.699 -10.625 1 32.59 17 LEU B CA 1
ATOM 2394 C C . LEU B 1 17 ? -31.094 -7.195 -9.289 1 32.59 17 LEU B C 1
ATOM 2396 O O . LEU B 1 17 ? -31.359 -6.594 -8.25 1 32.59 17 LEU B O 1
ATOM 2400 N N . ALA B 1 18 ? -31 -8.516 -9.078 1 30.73 18 ALA B N 1
ATOM 2401 C CA . ALA B 1 18 ? -30.094 -8.953 -8.016 1 30.73 18 ALA B CA 1
ATOM 2402 C C . ALA B 1 18 ? -28.953 -7.965 -7.82 1 30.73 18 ALA B C 1
ATOM 2404 O O . ALA B 1 18 ? -28.188 -7.707 -8.75 1 30.73 18 ALA B O 1
ATOM 2405 N N . ALA B 1 19 ? -29.141 -7.145 -6.961 1 31.59 19 ALA B N 1
ATOM 2406 C CA . ALA B 1 19 ? -28.047 -6.312 -6.477 1 31.59 19 ALA B CA 1
ATOM 2407 C C . ALA B 1 19 ? -26.781 -7.133 -6.293 1 31.59 19 ALA B C 1
ATOM 2409 O O . ALA B 1 19 ? -26.734 -8.055 -5.469 1 31.59 19 ALA B O 1
ATOM 2410 N N . ALA B 1 20 ? -26.062 -7.445 -7.371 1 32.78 20 ALA B N 1
ATOM 2411 C CA . ALA B 1 20 ? -24.703 -7.922 -7.16 1 32.78 20 ALA B CA 1
ATOM 2412 C C . ALA B 1 20 ? -24.172 -7.48 -5.801 1 32.78 20 ALA B C 1
ATOM 2414 O O . ALA B 1 20 ? -24.188 -6.289 -5.48 1 32.78 20 ALA B O 1
ATOM 2415 N N . ASP B 1 21 ? -24.391 -8.07 -4.801 1 36.78 21 ASP B N 1
ATOM 2416 C CA . ASP B 1 21 ? -23.672 -7.934 -3.539 1 36.78 21 ASP B CA 1
ATOM 2417 C C . ASP B 1 21 ? -22.297 -7.328 -3.762 1 36.78 21 ASP B C 1
ATOM 2419 O O . ASP B 1 21 ? -21.391 -7.996 -4.27 1 36.78 21 ASP B O 1
ATOM 2423 N N . ASP B 1 22 ? -22.109 -6.023 -4.191 1 41.72 22 ASP B N 1
ATOM 2424 C CA . ASP B 1 22 ? -21.031 -5.105 -4.559 1 41.72 22 ASP B CA 1
ATOM 2425 C C . ASP B 1 22 ? -19.906 -5.148 -3.541 1 41.72 22 ASP B C 1
ATOM 2427 O O . ASP B 1 22 ? -19.109 -4.207 -3.445 1 41.72 22 ASP B O 1
ATOM 2431 N N . ARG B 1 23 ? -20.016 -5.891 -2.578 1 46.78 23 ARG B N 1
ATOM 2432 C CA . ARG B 1 23 ? -18.875 -5.992 -1.659 1 46.78 23 ARG B CA 1
ATOM 2433 C C . ARG B 1 23 ? -17.609 -6.371 -2.4 1 46.78 23 ARG B C 1
ATOM 2435 O O . ARG B 1 23 ? -17.469 -7.504 -2.867 1 46.78 23 ARG B O 1
ATOM 2442 N N . HIS B 1 24 ? -16.922 -5.418 -2.881 1 57.94 24 HIS B N 1
ATOM 2443 C CA . HIS B 1 24 ? -15.633 -5.598 -3.545 1 57.94 24 HIS B CA 1
ATOM 2444 C C . HIS B 1 24 ? -14.68 -6.41 -2.678 1 57.94 24 HIS B C 1
ATOM 2446 O O . HIS B 1 24 ? -14.539 -6.141 -1.482 1 57.94 24 HIS B O 1
ATOM 2452 N N . ASP B 1 25 ? -14.344 -7.648 -2.918 1 59.81 25 ASP B N 1
ATOM 2453 C CA . ASP B 1 25 ? -13.469 -8.633 -2.281 1 59.81 25 ASP B CA 1
ATOM 2454 C C . ASP B 1 25 ? -12.289 -7.957 -1.595 1 59.81 25 ASP B C 1
ATOM 2456 O O . ASP B 1 25 ? -11.703 -8.516 -0.665 1 59.81 25 ASP B O 1
ATOM 2460 N N . TRP B 1 26 ? -12.109 -6.613 -1.939 1 64.62 26 TRP B N 1
ATOM 2461 C CA . TRP B 1 26 ? -10.945 -5.957 -1.355 1 64.62 26 TRP B CA 1
ATOM 2462 C C . TRP B 1 26 ? -11.344 -5.121 -0.142 1 64.62 26 TRP B C 1
ATOM 2464 O O . TRP B 1 26 ? -10.477 -4.652 0.605 1 64.62 26 TRP B O 1
ATOM 2474 N N . LEU B 1 27 ? -12.633 -5.027 0.169 1 63.47 27 LEU B N 1
ATOM 2475 C CA . LEU B 1 27 ? -13.086 -4.211 1.287 1 63.47 27 LEU B CA 1
ATOM 2476 C C . LEU B 1 27 ? -12.781 -4.891 2.617 1 63.47 27 LEU B C 1
ATOM 2478 O O . LEU B 1 27 ? -13.195 -6.027 2.85 1 63.47 27 LEU B O 1
ATOM 2482 N N . ASP B 1 28 ? -11.914 -4.332 3.383 1 73.38 28 ASP B N 1
ATOM 2483 C CA . ASP B 1 28 ? -11.547 -4.777 4.723 1 73.38 28 ASP B CA 1
ATOM 2484 C C . ASP B 1 28 ? -12.172 -3.883 5.789 1 73.38 28 ASP B C 1
ATOM 2486 O O . ASP B 1 28 ? -11.695 -2.773 6.035 1 73.38 28 ASP B O 1
ATOM 2490 N N . LEU B 1 29 ? -13.188 -4.305 6.473 1 73.44 29 LEU B N 1
ATOM 2491 C CA . LEU B 1 29 ? -13.906 -3.514 7.465 1 73.44 29 LEU B CA 1
ATOM 2492 C C . LEU B 1 29 ? -13.031 -3.26 8.688 1 73.44 29 LEU B C 1
ATOM 2494 O O . LEU B 1 29 ? -13.117 -2.195 9.305 1 73.44 29 LEU B O 1
ATOM 2498 N N . ALA B 1 30 ? -12.25 -4.266 8.969 1 77.06 30 ALA B N 1
ATOM 2499 C CA . ALA B 1 30 ? -11.359 -4.09 10.117 1 77.06 30 ALA B CA 1
ATOM 2500 C C . ALA B 1 30 ? -10.422 -2.908 9.898 1 77.06 30 ALA B C 1
ATOM 2502 O O . ALA B 1 30 ? -10.148 -2.145 10.828 1 77.06 30 ALA B O 1
ATOM 2503 N N . TRP B 1 31 ? -10.047 -2.789 8.695 1 80.19 31 TRP B N 1
ATOM 2504 C CA . TRP B 1 31 ? -9.172 -1.674 8.352 1 80.19 31 TRP B CA 1
ATOM 2505 C C . TRP B 1 31 ? -9.961 -0.37 8.273 1 80.19 31 TRP B C 1
ATOM 2507 O O . TRP B 1 31 ? -9.609 0.615 8.93 1 80.19 31 TRP B O 1
ATOM 2517 N N . TRP B 1 32 ? -11.016 -0.354 7.625 1 79.5 32 TRP B N 1
ATOM 2518 C CA . TRP B 1 32 ? -11.695 0.902 7.336 1 79.5 32 TRP B CA 1
ATOM 2519 C C . TRP B 1 32 ? -12.414 1.427 8.57 1 79.5 32 TRP B C 1
ATOM 2521 O O . TRP B 1 32 ? -12.367 2.623 8.867 1 79.5 32 TRP B O 1
ATOM 2531 N N . SER B 1 33 ? -12.953 0.505 9.336 1 77.75 33 SER B N 1
ATOM 2532 C CA . SER B 1 33 ? -13.773 0.93 10.469 1 77.75 33 SER B CA 1
ATOM 2533 C C . SER B 1 33 ? -12.953 1.041 11.742 1 77.75 33 SER B C 1
ATOM 2535 O O . SER B 1 33 ? -13.172 1.943 12.555 1 77.75 33 SER B O 1
ATOM 2537 N N . ASP B 1 34 ? -11.984 0.121 11.844 1 80.19 34 ASP B N 1
ATOM 2538 C CA . ASP B 1 34 ? -11.312 0.024 13.141 1 80.19 34 ASP B CA 1
ATOM 2539 C C . ASP B 1 34 ? -9.852 0.445 13.031 1 80.19 34 ASP B C 1
ATOM 2541 O O . ASP B 1 34 ? -9.164 0.571 14.047 1 80.19 34 ASP B O 1
ATOM 2545 N N . GLY B 1 35 ? -9.453 0.589 11.883 1 86.62 35 GLY B N 1
ATOM 2546 C CA . GLY B 1 35 ? -8.094 1.059 11.664 1 86.62 35 GLY B CA 1
ATOM 2547 C C . GLY B 1 35 ? -7.047 -0.027 11.844 1 86.62 35 GLY B C 1
ATOM 2548 O O . GLY B 1 35 ? -5.859 0.266 12 1 86.62 35 GLY B O 1
ATOM 2549 N N . GLN B 1 36 ? -7.523 -1.239 11.883 1 89.44 36 GLN B N 1
ATOM 2550 C CA . GLN B 1 36 ? -6.578 -2.336 12.062 1 89.44 36 GLN B CA 1
ATOM 2551 C C . GLN B 1 36 ? -5.887 -2.688 10.75 1 89.44 36 GLN B C 1
ATOM 2553 O O . GLN B 1 36 ? -6.551 -2.918 9.734 1 89.44 36 GLN B O 1
ATOM 2558 N N . LEU B 1 37 ? -4.586 -2.678 10.758 1 91.25 37 LEU B N 1
ATOM 2559 C CA . LEU B 1 37 ? -3.789 -3.037 9.594 1 91.25 37 LEU B CA 1
ATOM 2560 C C . LEU B 1 37 ? -3.141 -4.406 9.773 1 91.25 37 LEU B C 1
ATOM 2562 O O . LEU B 1 37 ? -2.84 -4.809 10.906 1 91.25 37 LEU B O 1
ATOM 2566 N N . PRO B 1 38 ? -2.992 -5.113 8.641 1 88.19 38 PRO B N 1
ATOM 2567 C CA . PRO B 1 38 ? -2.258 -6.371 8.766 1 88.19 38 PRO B CA 1
ATOM 2568 C C . PRO B 1 38 ? -0.815 -6.172 9.227 1 88.19 38 PRO B C 1
ATOM 2570 O O . PRO B 1 38 ? -0.165 -5.203 8.828 1 88.19 38 PRO B O 1
ATOM 2573 N N . VAL B 1 39 ? -0.391 -7.023 10.102 1 91.44 39 VAL B N 1
ATOM 2574 C CA . VAL B 1 39 ? 0.972 -6.98 10.617 1 91.44 39 VAL B CA 1
ATOM 2575 C C . VAL B 1 39 ? 1.841 -7.992 9.875 1 91.44 39 VAL B C 1
ATOM 2577 O O . VAL B 1 39 ? 1.637 -9.203 10 1 91.44 39 VAL B O 1
ATOM 2580 N N . PRO B 1 40 ? 2.734 -7.539 9.125 1 92.44 40 PRO B N 1
ATOM 2581 C CA . PRO B 1 40 ? 3.588 -8.477 8.391 1 92.44 40 PRO B CA 1
ATOM 2582 C C . PRO B 1 40 ? 4.562 -9.219 9.305 1 92.44 40 PRO B C 1
ATOM 2584 O O . PRO B 1 40 ? 5.059 -8.648 10.281 1 92.44 40 PRO B O 1
ATOM 2587 N N . SER B 1 41 ? 4.84 -10.5 8.984 1 92.25 41 SER B N 1
ATOM 2588 C CA . SER B 1 41 ? 6.016 -11.172 9.523 1 92.25 41 SER B CA 1
ATOM 2589 C C . SER B 1 41 ? 7.293 -10.703 8.828 1 92.25 41 SER B C 1
ATOM 2591 O O . SER B 1 41 ? 7.305 -10.516 7.609 1 92.25 41 SER B O 1
ATOM 2593 N N . ASN B 1 42 ? 8.258 -10.445 9.641 1 94.5 42 ASN B N 1
ATOM 2594 C CA . ASN B 1 42 ? 9.57 -10.086 9.117 1 94.5 42 ASN B CA 1
ATOM 2595 C C . ASN B 1 42 ? 10.648 -11.039 9.617 1 94.5 42 ASN B C 1
ATOM 2597 O O . ASN B 1 42 ? 11.023 -11 10.789 1 94.5 42 ASN B O 1
ATOM 2601 N N . TYR B 1 43 ? 11.133 -11.859 8.695 1 96 43 TYR B N 1
ATOM 2602 C CA . TYR B 1 43 ? 12.227 -12.758 9.031 1 96 43 TYR B CA 1
ATOM 2603 C C . TYR B 1 43 ? 13.508 -12.336 8.32 1 96 43 TYR B C 1
ATOM 2605 O O . TYR B 1 43 ? 13.477 -11.906 7.172 1 96 43 TYR B O 1
ATOM 2613 N N . ARG B 1 44 ? 14.586 -12.469 9.008 1 95.94 44 ARG B N 1
ATOM 2614 C CA . ARG B 1 44 ? 15.852 -12.484 8.281 1 95.94 44 ARG B CA 1
ATOM 2615 C C . ARG B 1 44 ? 15.961 -13.719 7.402 1 95.94 44 ARG B C 1
ATOM 2617 O O . ARG B 1 44 ? 15.492 -14.797 7.77 1 95.94 44 ARG B O 1
ATOM 2624 N N . VAL B 1 45 ? 16.625 -13.562 6.254 1 96.75 45 VAL B N 1
ATOM 2625 C CA . VAL B 1 45 ? 16.578 -14.625 5.254 1 96.75 45 VAL B CA 1
ATOM 2626 C C . VAL B 1 45 ? 17.984 -15.086 4.922 1 96.75 45 VAL B C 1
ATOM 2628 O O . VAL B 1 45 ? 18.922 -14.281 4.863 1 96.75 45 VAL B O 1
ATOM 2631 N N . THR B 1 46 ? 18.125 -16.344 4.777 1 97 46 THR B N 1
ATOM 2632 C CA . THR B 1 46 ? 19.312 -16.938 4.164 1 97 46 THR B CA 1
ATOM 2633 C C . THR B 1 46 ? 18.953 -17.609 2.838 1 97 46 THR B C 1
ATOM 2635 O O . THR B 1 46 ? 17.797 -17.953 2.602 1 97 46 THR B O 1
ATOM 2638 N N . SER B 1 47 ? 19.922 -17.656 1.937 1 96.94 47 SER B N 1
ATOM 2639 C CA . SER B 1 47 ? 19.688 -18.281 0.639 1 96.94 47 SER B CA 1
ATOM 2640 C C . SER B 1 47 ? 20.859 -19.156 0.216 1 96.94 47 SER B C 1
ATOM 2642 O O . SER B 1 47 ? 21.984 -18.922 0.634 1 96.94 47 SER B O 1
ATOM 2644 N N . THR B 1 48 ? 20.562 -20.156 -0.509 1 97.69 48 THR B N 1
ATOM 2645 C CA . THR B 1 48 ? 21.531 -21.078 -1.106 1 97.69 48 THR B CA 1
ATOM 2646 C C . THR B 1 48 ? 21.062 -21.531 -2.488 1 97.69 48 THR B C 1
ATOM 2648 O O . THR B 1 48 ? 19.938 -21.219 -2.898 1 97.69 48 THR B O 1
ATOM 2651 N N . THR B 1 49 ? 21.953 -22.094 -3.244 1 98.06 49 THR B N 1
ATOM 2652 C CA . THR B 1 49 ? 21.594 -22.719 -4.512 1 98.06 49 THR B CA 1
ATOM 2653 C C . THR B 1 49 ? 22 -24.188 -4.52 1 98.06 49 THR B C 1
ATOM 2655 O O . THR B 1 49 ? 23.141 -24.531 -4.176 1 98.06 49 THR B O 1
ATOM 2658 N N . GLU B 1 50 ? 21.062 -24.984 -4.82 1 97.5 50 GLU B N 1
ATOM 2659 C CA . GLU B 1 50 ? 21.297 -26.422 -5.02 1 97.5 50 GLU B CA 1
ATOM 2660 C C . GLU B 1 50 ? 21.016 -26.828 -6.465 1 97.5 50 GLU B C 1
ATOM 2662 O O . GLU B 1 50 ? 20.297 -26.125 -7.18 1 97.5 50 GLU B O 1
ATOM 2667 N N . THR B 1 51 ? 21.656 -27.953 -6.848 1 98.25 51 THR B N 1
ATOM 2668 C CA . THR B 1 51 ? 21.422 -28.422 -8.211 1 98.25 51 THR B CA 1
ATOM 2669 C C . THR B 1 51 ? 20.703 -29.766 -8.211 1 98.25 51 THR B C 1
ATOM 2671 O O . THR B 1 51 ? 21.141 -30.719 -7.566 1 98.25 51 THR B O 1
ATOM 2674 N N . LEU B 1 52 ? 19.578 -29.797 -8.844 1 98.25 52 LEU B N 1
ATOM 2675 C CA . LEU B 1 52 ? 18.891 -31.062 -9.125 1 98.25 52 LEU B CA 1
ATOM 2676 C C . LEU B 1 52 ? 19.391 -31.672 -10.422 1 98.25 52 LEU B C 1
ATOM 2678 O O . LEU B 1 52 ? 19.281 -31.062 -11.492 1 98.25 52 LEU B O 1
ATOM 2682 N N . THR B 1 53 ? 19.922 -32.844 -10.32 1 97.25 53 THR B N 1
ATOM 2683 C CA . THR B 1 53 ? 20.375 -33.562 -11.508 1 97.25 53 THR B CA 1
ATOM 2684 C C . THR B 1 53 ? 19.344 -34.594 -11.93 1 97.25 53 THR B C 1
ATOM 2686 O O . THR B 1 53 ? 18.984 -35.469 -11.148 1 97.25 53 THR B O 1
ATOM 2689 N N . THR B 1 54 ? 18.844 -34.375 -13.102 1 95.12 54 THR B N 1
ATOM 2690 C CA . THR B 1 54 ? 17.969 -35.375 -13.711 1 95.12 54 THR B CA 1
ATOM 2691 C C . THR B 1 54 ? 18.672 -36.062 -14.867 1 95.12 54 THR B C 1
ATOM 2693 O O . THR B 1 54 ? 19.844 -35.812 -15.141 1 95.12 54 THR B O 1
ATOM 2696 N N . ASP B 1 55 ? 17.984 -37.062 -15.461 1 92.06 55 ASP B N 1
ATOM 2697 C CA . ASP B 1 55 ? 18.562 -37.75 -16.609 1 92.06 55 ASP B CA 1
ATOM 2698 C C . ASP B 1 55 ? 18.75 -36.812 -17.781 1 92.06 55 ASP B C 1
ATOM 2700 O O . ASP B 1 55 ? 19.641 -37 -18.625 1 92.06 55 ASP B O 1
ATOM 2704 N N . GLU B 1 56 ? 18.078 -35.688 -17.766 1 92 56 GLU B N 1
ATOM 2705 C CA . GLU B 1 56 ? 18.016 -34.875 -18.953 1 92 56 GLU B CA 1
ATOM 2706 C C . GLU B 1 56 ? 18.641 -33.5 -18.703 1 92 56 GLU B C 1
ATOM 2708 O O . GLU B 1 56 ? 19.047 -32.812 -19.641 1 92 56 GLU B O 1
ATOM 2713 N N . ALA B 1 57 ? 18.688 -33.125 -17.453 1 93.81 57 ALA B N 1
ATOM 2714 C CA . ALA B 1 57 ? 19.125 -31.75 -17.188 1 93.81 57 ALA B CA 1
ATOM 2715 C C . ALA B 1 57 ? 19.656 -31.594 -15.766 1 93.81 57 ALA B C 1
ATOM 2717 O O . ALA B 1 57 ? 19.234 -32.312 -14.859 1 93.81 57 ALA B O 1
ATOM 2718 N N . ASP B 1 58 ? 20.625 -30.703 -15.555 1 97.25 58 ASP B N 1
ATOM 2719 C CA . ASP B 1 58 ? 21.031 -30.188 -14.258 1 97.25 58 ASP B CA 1
ATOM 2720 C C . ASP B 1 58 ? 20.359 -28.844 -13.977 1 97.25 58 ASP B C 1
ATOM 2722 O O . ASP B 1 58 ? 20.688 -27.828 -14.609 1 97.25 58 ASP B O 1
ATOM 2726 N N . ILE B 1 59 ? 19.438 -28.812 -13.016 1 98.38 59 ILE B N 1
ATOM 2727 C CA . ILE B 1 59 ? 18.625 -27.625 -12.781 1 98.38 59 ILE B CA 1
ATOM 2728 C C . ILE B 1 59 ? 19.047 -26.969 -11.477 1 98.38 59 ILE B C 1
ATOM 2730 O O . ILE B 1 59 ? 18.797 -27.5 -10.391 1 98.38 59 ILE B O 1
ATOM 2734 N N . PRO B 1 60 ? 19.672 -25.781 -11.547 1 98.56 60 PRO B N 1
ATOM 2735 C CA . PRO B 1 60 ? 19.906 -25.062 -10.297 1 98.56 60 PRO B CA 1
ATOM 2736 C C . PRO B 1 60 ? 18.625 -24.562 -9.641 1 98.56 60 PRO B C 1
ATOM 2738 O O . PRO B 1 60 ? 17.703 -24.094 -10.328 1 98.56 60 PRO B O 1
ATOM 2741 N N . ILE B 1 61 ? 18.531 -24.734 -8.359 1 98.69 61 ILE B N 1
ATOM 2742 C CA . ILE B 1 61 ? 17.406 -24.266 -7.566 1 98.69 61 ILE B CA 1
ATOM 2743 C C . ILE B 1 61 ? 17.891 -23.266 -6.52 1 98.69 61 ILE B C 1
ATOM 2745 O O . ILE B 1 61 ? 18.641 -23.625 -5.609 1 98.69 61 ILE B O 1
ATOM 2749 N N . PHE B 1 62 ? 17.516 -21.953 -6.711 1 98.56 62 PHE B N 1
ATOM 2750 C CA . PHE B 1 62 ? 17.75 -20.938 -5.688 1 98.56 62 PHE B CA 1
ATOM 2751 C C . PHE B 1 62 ? 16.75 -21.078 -4.551 1 98.56 62 PHE B C 1
ATOM 2753 O O . PHE B 1 62 ? 15.539 -21.062 -4.781 1 98.56 62 PHE B O 1
ATOM 2760 N N . ILE B 1 63 ? 17.219 -21.312 -3.361 1 98.62 63 ILE B N 1
ATOM 2761 C CA . ILE B 1 63 ? 16.359 -21.547 -2.207 1 98.62 63 ILE B CA 1
ATOM 2762 C C . ILE B 1 63 ? 16.562 -20.453 -1.173 1 98.62 63 ILE B C 1
ATOM 2764 O O . ILE B 1 63 ? 17.703 -20.172 -0.772 1 98.62 63 ILE B O 1
ATOM 2768 N N . ALA B 1 64 ? 15.547 -19.766 -0.801 1 97.94 64 ALA B N 1
ATOM 2769 C CA . ALA B 1 64 ? 15.57 -18.781 0.283 1 97.94 64 ALA B CA 1
ATOM 2770 C C . ALA B 1 64 ? 14.633 -19.203 1.415 1 97.94 64 ALA B C 1
ATOM 2772 O O . ALA B 1 64 ? 13.531 -19.703 1.167 1 97.94 64 ALA B O 1
ATOM 2773 N N . ARG B 1 65 ? 15.055 -19.016 2.668 1 97.69 65 ARG B N 1
ATOM 2774 C CA . ARG B 1 65 ? 14.258 -19.391 3.834 1 97.69 65 ARG B CA 1
ATOM 2775 C C . ARG B 1 65 ? 14.617 -18.516 5.035 1 97.69 65 ARG B C 1
ATOM 2777 O O . ARG B 1 65 ? 15.695 -17.922 5.078 1 97.69 65 ARG B O 1
ATOM 2784 N N . PRO B 1 66 ? 13.68 -18.391 6.023 1 97.5 66 PRO B N 1
ATOM 2785 C CA . PRO B 1 66 ? 14.031 -17.703 7.27 1 97.5 66 PRO B CA 1
ATOM 2786 C C . PRO B 1 66 ? 15.258 -18.312 7.949 1 97.5 66 PRO B C 1
ATOM 2788 O O . PRO B 1 66 ? 15.422 -19.531 7.953 1 97.5 66 PRO B O 1
ATOM 2791 N N . GLU B 1 67 ? 16.094 -17.469 8.484 1 96.94 67 GLU B N 1
ATOM 2792 C CA . GLU B 1 67 ? 17.281 -17.906 9.211 1 96.94 67 GLU B CA 1
ATOM 2793 C C . GLU B 1 67 ? 16.906 -18.656 10.492 1 96.94 67 GLU B C 1
ATOM 2795 O O . GLU B 1 67 ? 17.625 -19.562 10.922 1 96.94 67 GLU B O 1
ATOM 2800 N N . THR B 1 68 ? 15.852 -18.172 11.086 1 96.12 68 THR B N 1
ATOM 2801 C CA . THR B 1 68 ? 15.422 -18.766 12.344 1 96.12 68 THR B CA 1
ATOM 2802 C C . THR B 1 68 ? 14.891 -20.188 12.125 1 96.12 68 THR B C 1
ATOM 2804 O O . THR B 1 68 ? 14.359 -20.5 11.055 1 96.12 68 THR B O 1
ATOM 2807 N N . GLU B 1 69 ? 15.102 -20.984 13.086 1 92.56 69 GLU B N 1
ATOM 2808 C CA . GLU B 1 69 ? 14.57 -22.344 13.016 1 92.56 69 GLU B CA 1
ATOM 2809 C C . GLU B 1 69 ? 13.047 -22.344 13.125 1 92.56 69 GLU B C 1
ATOM 2811 O O . GLU B 1 69 ? 12.469 -21.516 13.828 1 92.56 69 GLU B O 1
ATOM 2816 N N . GLY B 1 70 ? 12.438 -23.188 12.344 1 92.5 70 GLY B N 1
ATOM 2817 C CA . GLY B 1 70 ? 10.984 -23.328 12.375 1 92.5 70 GLY B CA 1
ATOM 2818 C C . GLY B 1 70 ? 10.43 -24.078 11.18 1 92.5 70 GLY B C 1
ATOM 2819 O O . GLY B 1 70 ? 11.172 -24.422 10.266 1 92.5 70 GLY B O 1
ATOM 2820 N N . GLU B 1 71 ? 9.172 -24.391 11.367 1 94.19 71 GLU B N 1
ATOM 2821 C CA . GLU B 1 71 ? 8.438 -25.016 10.266 1 94.19 71 GLU B CA 1
ATOM 2822 C C . GLU B 1 71 ? 7.762 -23.969 9.391 1 94.19 71 GLU B C 1
ATOM 2824 O O . GLU B 1 71 ? 6.855 -23.266 9.844 1 94.19 71 GLU B O 1
ATOM 2829 N N . PHE B 1 72 ? 8.266 -23.875 8.219 1 97.56 72 PHE B N 1
ATOM 2830 C CA . PHE B 1 72 ? 7.734 -22.891 7.281 1 97.56 72 PHE B CA 1
ATOM 2831 C C . PHE B 1 72 ? 7.16 -23.578 6.047 1 97.56 72 PHE B C 1
ATOM 2833 O O . PHE B 1 72 ? 7.746 -24.547 5.535 1 97.56 72 PHE B O 1
ATOM 2840 N N . PRO B 1 73 ? 6.016 -23.141 5.621 1 97.94 73 PRO B N 1
ATOM 2841 C CA . PRO B 1 73 ? 5.445 -23.734 4.41 1 97.94 73 PRO B CA 1
ATOM 2842 C C . PRO B 1 73 ? 6.293 -23.469 3.166 1 97.94 73 PRO B C 1
ATOM 2844 O O . PRO B 1 73 ? 7.117 -22.547 3.16 1 97.94 73 PRO B O 1
ATOM 2847 N N . GLY B 1 74 ? 6.086 -24.266 2.145 1 98.25 74 GLY B N 1
ATOM 2848 C CA . GLY B 1 74 ? 6.875 -24.188 0.925 1 98.25 74 GLY B CA 1
ATOM 2849 C C . GLY B 1 74 ? 6.156 -23.453 -0.198 1 98.25 74 GLY B C 1
ATOM 2850 O O . GLY B 1 74 ? 4.934 -23.562 -0.329 1 98.25 74 GLY B O 1
ATOM 2851 N N . VAL B 1 75 ? 6.902 -22.75 -0.964 1 98.81 75 VAL B N 1
ATOM 2852 C CA . VAL B 1 75 ? 6.422 -22.078 -2.166 1 98.81 75 VAL B CA 1
ATOM 2853 C C . VAL B 1 75 ? 7.359 -22.375 -3.334 1 98.81 75 VAL B C 1
ATOM 2855 O O . VAL B 1 75 ? 8.578 -22.281 -3.195 1 98.81 75 VAL B O 1
ATOM 2858 N N . LEU B 1 76 ? 6.797 -22.797 -4.449 1 98.88 76 LEU B N 1
ATOM 2859 C CA . LEU B 1 76 ? 7.559 -22.984 -5.68 1 98.88 76 LEU B CA 1
ATOM 2860 C C . LEU B 1 76 ? 7.445 -21.766 -6.586 1 98.88 76 LEU B C 1
ATOM 2862 O O . LEU B 1 76 ? 6.398 -21.547 -7.203 1 98.88 76 LEU B O 1
ATOM 2866 N N . PHE B 1 77 ? 8.5 -21 -6.656 1 98.81 77 PHE B N 1
ATOM 2867 C CA . PHE B 1 77 ? 8.562 -19.797 -7.484 1 98.81 77 PHE B CA 1
ATOM 2868 C C . PHE B 1 77 ? 9 -20.141 -8.906 1 98.81 77 PHE B C 1
ATOM 2870 O O . PHE B 1 77 ? 10.047 -20.75 -9.109 1 98.81 77 PHE B O 1
ATOM 2877 N N . VAL B 1 78 ? 8.227 -19.703 -9.883 1 98.81 78 VAL B N 1
ATOM 2878 C CA . VAL B 1 78 ? 8.531 -20.031 -11.273 1 98.81 78 VAL B CA 1
ATOM 2879 C C . VAL B 1 78 ? 8.734 -18.734 -12.07 1 98.81 78 VAL B C 1
ATOM 2881 O O . VAL B 1 78 ? 7.82 -17.922 -12.195 1 98.81 78 VAL B O 1
ATOM 2884 N N . HIS B 1 79 ? 9.883 -18.625 -12.648 1 98.19 79 HIS B N 1
ATOM 2885 C CA . HIS B 1 79 ? 10.328 -17.391 -13.273 1 98.19 79 HIS B CA 1
ATOM 2886 C C . HIS B 1 79 ? 9.727 -17.234 -14.672 1 98.19 79 HIS B C 1
ATOM 2888 O O . HIS B 1 79 ? 9.195 -18.203 -15.227 1 98.19 79 HIS B O 1
ATOM 2894 N N . GLY B 1 80 ? 9.805 -15.961 -15.188 1 96.75 80 GLY B N 1
ATOM 2895 C CA . GLY B 1 80 ? 9.477 -15.641 -16.562 1 96.75 80 GLY B CA 1
ATOM 2896 C C . GLY B 1 80 ? 10.656 -15.766 -17.516 1 96.75 80 GLY B C 1
ATOM 2897 O O . GLY B 1 80 ? 11.5 -16.641 -17.344 1 96.75 80 GLY B O 1
ATOM 2898 N N . ARG B 1 81 ? 10.695 -14.867 -18.516 1 96.19 81 ARG B N 1
ATOM 2899 C CA . ARG B 1 81 ? 11.688 -15.008 -19.578 1 96.19 81 ARG B CA 1
ATOM 2900 C C . ARG B 1 81 ? 13.078 -14.609 -19.094 1 96.19 81 ARG B C 1
ATOM 2902 O O . ARG B 1 81 ? 14.078 -14.914 -19.734 1 96.19 81 ARG B O 1
ATOM 2909 N N . ARG B 1 82 ? 13.156 -14 -17.969 1 95.25 82 ARG B N 1
ATOM 2910 C CA . ARG B 1 82 ? 14.453 -13.477 -17.547 1 95.25 82 ARG B CA 1
ATOM 2911 C C . ARG B 1 82 ? 15.203 -14.5 -16.688 1 95.25 82 ARG B C 1
ATOM 2913 O O . ARG B 1 82 ? 16.344 -14.266 -16.312 1 95.25 82 ARG B O 1
ATOM 2920 N N . GLY B 1 83 ? 14.602 -15.633 -16.359 1 97.06 83 GLY B N 1
ATOM 2921 C CA . GLY B 1 83 ? 15.25 -16.609 -15.484 1 97.06 83 GLY B CA 1
ATOM 2922 C C . GLY B 1 83 ? 15.305 -16.156 -14.039 1 97.06 83 GLY B C 1
ATOM 2923 O O . GLY B 1 83 ? 14.367 -15.539 -13.531 1 97.06 83 GLY B O 1
ATOM 2924 N N . VAL B 1 84 ? 16.297 -16.641 -13.344 1 97.44 84 VAL B N 1
ATOM 2925 C CA . VAL B 1 84 ? 16.438 -16.312 -11.93 1 97.44 84 VAL B CA 1
ATOM 2926 C C . VAL B 1 84 ? 17.672 -15.422 -11.719 1 97.44 84 VAL B C 1
ATOM 2928 O O . VAL B 1 84 ? 18.625 -15.828 -11.062 1 97.44 84 VAL B O 1
ATOM 2931 N N . ASP B 1 85 ? 17.578 -14.227 -12.32 1 95.38 85 ASP B N 1
ATOM 2932 C CA . ASP B 1 85 ? 18.672 -13.266 -12.172 1 95.38 85 ASP B CA 1
ATOM 2933 C C . ASP B 1 85 ? 18.609 -12.57 -10.812 1 95.38 85 ASP B C 1
ATOM 2935 O O . ASP B 1 85 ? 17.734 -12.859 -10 1 95.38 85 ASP B O 1
ATOM 2939 N N . PRO B 1 86 ? 19.516 -11.672 -10.477 1 93 86 PRO B N 1
ATOM 2940 C CA . PRO B 1 86 ? 19.578 -11.07 -9.141 1 93 86 PRO B CA 1
ATOM 2941 C C . PRO B 1 86 ? 18.297 -10.328 -8.758 1 93 86 PRO B C 1
ATOM 2943 O O . PRO B 1 86 ? 17.906 -10.32 -7.59 1 93 86 PRO B O 1
ATOM 2946 N N . LEU B 1 87 ? 17.641 -9.695 -9.719 1 91.12 87 LEU B N 1
ATOM 2947 C CA . LEU B 1 87 ? 16.391 -9.016 -9.438 1 91.12 87 LEU B CA 1
ATOM 2948 C C . LEU B 1 87 ? 15.312 -10.008 -9.016 1 91.12 87 LEU B C 1
ATOM 2950 O O . LEU B 1 87 ? 14.578 -9.766 -8.055 1 91.12 87 LEU B O 1
ATOM 2954 N N . VAL B 1 88 ? 15.266 -11.094 -9.727 1 95 88 VAL B N 1
ATOM 2955 C CA . VAL B 1 88 ? 14.297 -12.133 -9.414 1 95 88 VAL B CA 1
ATOM 2956 C C . VAL B 1 88 ? 14.633 -12.781 -8.07 1 95 88 VAL B C 1
ATOM 2958 O O . VAL B 1 88 ? 13.742 -13.055 -7.266 1 95 88 VAL B O 1
ATOM 2961 N N . GLN B 1 89 ? 15.914 -12.977 -7.805 1 95.62 89 GLN B N 1
ATOM 2962 C CA . GLN B 1 89 ? 16.328 -13.516 -6.516 1 95.62 89 GLN B CA 1
ATOM 2963 C C . GLN B 1 89 ? 15.867 -12.617 -5.371 1 95.62 89 GLN B C 1
ATOM 2965 O O . GLN B 1 89 ? 15.539 -13.094 -4.285 1 95.62 89 GLN B O 1
ATOM 2970 N N . GLY B 1 90 ? 15.914 -11.305 -5.637 1 93.62 90 GLY B N 1
ATOM 2971 C CA . GLY B 1 90 ? 15.398 -10.375 -4.641 1 93.62 90 GLY B CA 1
ATOM 2972 C C . GLY B 1 90 ? 13.938 -10.609 -4.305 1 93.62 90 GLY B C 1
ATOM 2973 O O . GLY B 1 90 ? 13.547 -10.57 -3.135 1 93.62 90 GLY B O 1
ATOM 2974 N N . HIS B 1 91 ? 13.156 -10.836 -5.312 1 94.81 91 HIS B N 1
ATOM 2975 C CA . HIS B 1 91 ? 11.742 -11.141 -5.109 1 94.81 91 HIS B CA 1
ATOM 2976 C C . HIS B 1 91 ? 11.57 -12.422 -4.293 1 94.81 91 HIS B C 1
ATOM 2978 O O . HIS B 1 91 ? 10.734 -12.469 -3.385 1 94.81 91 HIS B O 1
ATOM 2984 N N . VAL B 1 92 ? 12.305 -13.398 -4.547 1 97 92 VAL B N 1
ATOM 2985 C CA . VAL B 1 92 ? 12.289 -14.672 -3.832 1 97 92 VAL B CA 1
ATOM 2986 C C . VAL B 1 92 ? 12.625 -14.445 -2.359 1 97 92 VAL B C 1
ATOM 2988 O O . VAL B 1 92 ? 11.945 -14.969 -1.474 1 97 92 VAL B O 1
ATOM 2991 N N . ARG B 1 93 ? 13.633 -13.648 -2.125 1 96.19 93 ARG B N 1
ATOM 2992 C CA . ARG B 1 93 ? 14.047 -13.359 -0.755 1 96.19 93 ARG B CA 1
ATOM 2993 C C . ARG B 1 93 ? 12.969 -12.578 -0.014 1 96.19 93 ARG B C 1
ATOM 2995 O O . ARG B 1 93 ? 12.727 -12.812 1.171 1 96.19 93 ARG B O 1
ATOM 3002 N N . ARG B 1 94 ? 12.359 -11.602 -0.691 1 96.06 94 ARG B N 1
ATOM 3003 C CA . ARG B 1 94 ? 11.297 -10.836 -0.06 1 96.06 94 ARG B CA 1
ATOM 3004 C C . ARG B 1 94 ? 10.125 -11.734 0.331 1 96.06 94 ARG B C 1
ATOM 3006 O O . ARG B 1 94 ? 9.508 -11.539 1.379 1 96.06 94 ARG B O 1
ATOM 3013 N N . LEU B 1 95 ? 9.836 -12.719 -0.493 1 97.06 95 LEU B N 1
ATOM 3014 C CA . LEU B 1 95 ? 8.781 -13.672 -0.169 1 97.06 95 LEU B CA 1
ATOM 3015 C C . LEU B 1 95 ? 9.18 -14.547 1.013 1 97.06 95 LEU B C 1
ATOM 3017 O O . LEU B 1 95 ? 8.367 -14.805 1.905 1 97.06 95 LEU B O 1
ATOM 3021 N N . ALA B 1 96 ? 10.43 -14.953 1.077 1 97.56 96 ALA B N 1
ATOM 3022 C CA . ALA B 1 96 ? 10.922 -15.781 2.18 1 97.56 96 ALA B CA 1
ATOM 3023 C C . ALA B 1 96 ? 10.875 -15.008 3.496 1 97.56 96 ALA B C 1
ATOM 3025 O O . ALA B 1 96 ? 10.664 -15.602 4.559 1 97.56 96 ALA B O 1
ATOM 3026 N N . ALA B 1 97 ? 11.078 -13.719 3.383 1 97 97 ALA B N 1
ATOM 3027 C CA . ALA B 1 97 ? 11.062 -12.867 4.574 1 97 97 ALA B CA 1
ATOM 3028 C C . ALA B 1 97 ? 9.68 -12.867 5.223 1 97 97 ALA B C 1
ATOM 3030 O O . ALA B 1 97 ? 9.531 -12.422 6.363 1 97 97 ALA B O 1
ATOM 3031 N N . ARG B 1 98 ? 8.688 -13.383 4.512 1 96.69 98 ARG B N 1
ATOM 3032 C CA . ARG B 1 98 ? 7.332 -13.469 5.035 1 96.69 98 ARG B CA 1
ATOM 3033 C C . ARG B 1 98 ? 7.094 -14.805 5.734 1 96.69 98 ARG B C 1
ATOM 3035 O O . ARG B 1 98 ? 5.984 -15.086 6.191 1 96.69 98 ARG B O 1
ATOM 3042 N N . GLY B 1 99 ? 8.055 -15.703 5.777 1 96.69 99 GLY B N 1
ATOM 3043 C CA . GLY B 1 99 ? 7.922 -16.969 6.488 1 96.69 99 GLY B CA 1
ATOM 3044 C C . GLY B 1 99 ? 7.656 -18.141 5.57 1 96.69 99 GLY B C 1
ATOM 3045 O O . GLY B 1 99 ? 6.859 -19.031 5.898 1 96.69 99 GLY B O 1
ATOM 3046 N N . PHE B 1 100 ? 8.305 -18.156 4.457 1 98.06 100 PHE B N 1
ATOM 3047 C CA . PHE B 1 100 ? 8.195 -19.266 3.527 1 98.06 100 PHE B CA 1
ATOM 3048 C C . PHE B 1 100 ? 9.57 -19.828 3.193 1 98.06 100 PHE B C 1
ATOM 3050 O O . PHE B 1 100 ? 10.57 -19.109 3.254 1 98.06 100 PHE B O 1
ATOM 3057 N N . VAL B 1 101 ? 9.602 -21.078 2.938 1 98.5 101 VAL B N 1
ATOM 3058 C CA . VAL B 1 101 ? 10.711 -21.625 2.17 1 98.5 101 VAL B CA 1
ATOM 3059 C C . VAL B 1 101 ? 10.406 -21.531 0.677 1 98.5 101 VAL B C 1
ATOM 3061 O O . VAL B 1 101 ? 9.461 -22.141 0.189 1 98.5 101 VAL B O 1
ATOM 3064 N N . VAL B 1 102 ? 11.195 -20.797 -0.015 1 98.75 102 VAL B N 1
ATOM 3065 C CA . VAL B 1 102 ? 10.898 -20.531 -1.416 1 98.75 102 VAL B CA 1
ATOM 3066 C C . VAL B 1 102 ? 11.922 -21.219 -2.311 1 98.75 102 VAL B C 1
ATOM 3068 O O . VAL B 1 102 ? 13.133 -21.031 -2.139 1 98.75 102 VAL B O 1
ATOM 3071 N N . TYR B 1 103 ? 11.422 -22.016 -3.232 1 98.81 103 TYR B N 1
ATOM 3072 C CA . TYR B 1 103 ? 12.234 -22.719 -4.219 1 98.81 103 TYR B CA 1
ATOM 3073 C C . TYR B 1 103 ? 12.086 -22.094 -5.598 1 98.81 103 TYR B C 1
ATOM 3075 O O . TYR B 1 103 ? 10.984 -22.031 -6.148 1 98.81 103 TYR B O 1
ATOM 3083 N N . ALA B 1 104 ? 13.227 -21.641 -6.121 1 98.75 104 ALA B N 1
ATOM 3084 C CA . ALA B 1 104 ? 13.195 -20.984 -7.43 1 98.75 104 ALA B CA 1
ATOM 3085 C C . ALA B 1 104 ? 14.156 -21.672 -8.398 1 98.75 104 ALA B C 1
ATOM 3087 O O . ALA B 1 104 ? 15.312 -21.266 -8.523 1 98.75 104 ALA B O 1
ATOM 3088 N N . PRO B 1 105 ? 13.641 -22.594 -9.133 1 98.75 105 PRO B N 1
ATOM 3089 C CA . PRO B 1 105 ? 14.516 -23.234 -10.125 1 98.75 105 PRO B CA 1
ATOM 3090 C C . PRO B 1 105 ? 14.773 -22.344 -11.344 1 98.75 105 PRO B C 1
ATOM 3092 O O . PRO B 1 105 ? 13.867 -21.641 -11.797 1 98.75 105 PRO B O 1
ATOM 3095 N N . ASP B 1 106 ? 15.961 -22.344 -11.758 1 98.69 106 ASP B N 1
ATOM 3096 C CA . ASP B 1 106 ? 16.25 -21.766 -13.078 1 98.69 106 ASP B CA 1
ATOM 3097 C C . ASP B 1 106 ? 16.094 -22.828 -14.172 1 98.69 106 ASP B C 1
ATOM 3099 O O . ASP B 1 106 ? 16.984 -23.641 -14.383 1 98.69 106 ASP B O 1
ATOM 3103 N N . LEU B 1 107 ? 15.055 -22.719 -14.898 1 98.06 107 LEU B N 1
ATOM 3104 C CA . LEU B 1 107 ? 14.688 -23.766 -15.844 1 98.06 107 LEU B CA 1
ATOM 3105 C C . LEU B 1 107 ? 15.438 -23.594 -17.156 1 98.06 107 LEU B C 1
ATOM 3107 O O . LEU B 1 107 ? 15.398 -24.484 -18.016 1 98.06 107 LEU B O 1
ATOM 3111 N N . TYR B 1 108 ? 16.094 -22.469 -17.328 1 97.81 108 TYR B N 1
ATOM 3112 C CA . TYR B 1 108 ? 16.797 -22.203 -18.578 1 97.81 108 TYR B CA 1
ATOM 3113 C C . TYR B 1 108 ? 18.203 -22.781 -18.531 1 97.81 108 TYR B C 1
ATOM 3115 O O . TYR B 1 108 ? 18.688 -23.344 -19.5 1 97.81 108 TYR B O 1
ATOM 3123 N N . ILE B 1 109 ? 18.797 -22.672 -17.406 1 94.62 109 ILE B N 1
ATOM 3124 C CA . ILE B 1 109 ? 20.219 -23.031 -17.281 1 94.62 109 ILE B CA 1
ATOM 3125 C C . ILE B 1 109 ? 20.391 -24.516 -17.578 1 94.62 109 ILE B C 1
ATOM 3127 O O . ILE B 1 109 ? 21.297 -24.891 -18.328 1 94.62 109 ILE B O 1
ATOM 3131 N N . GLY B 1 110 ? 19.531 -25.359 -17.078 1 89.25 110 GLY B N 1
ATOM 3132 C CA . GLY B 1 110 ? 19.656 -26.797 -17.266 1 89.25 110 GLY B CA 1
ATOM 3133 C C . GLY B 1 110 ? 19.5 -27.219 -18.719 1 89.25 110 GLY B C 1
ATOM 3134 O O . GLY B 1 110 ? 19.969 -28.297 -19.109 1 89.25 110 GLY B O 1
ATOM 3135 N N . ARG B 1 111 ? 18.859 -26.391 -19.453 1 94.19 111 ARG B N 1
ATOM 3136 C CA . ARG B 1 111 ? 18.562 -26.719 -20.844 1 94.19 111 ARG B CA 1
ATOM 3137 C C . ARG B 1 111 ? 19.422 -25.875 -21.781 1 94.19 111 ARG B C 1
ATOM 3139 O O . ARG B 1 111 ? 19.203 -25.875 -23 1 94.19 111 ARG B O 1
ATOM 3146 N N . PHE B 1 112 ? 20.328 -25.109 -21.234 1 95 112 PHE B N 1
ATOM 3147 C CA . PHE B 1 112 ? 21.203 -24.219 -21.984 1 95 112 PHE B CA 1
ATOM 3148 C C . PHE B 1 112 ? 20.391 -23.266 -22.844 1 95 112 PHE B C 1
ATOM 3150 O O . PHE B 1 112 ? 20.734 -23 -24 1 95 112 PHE B O 1
ATOM 3157 N N . ILE B 1 113 ? 19.297 -22.844 -22.312 1 96 113 ILE B N 1
ATOM 3158 C CA . ILE B 1 113 ? 18.469 -21.844 -22.953 1 96 113 ILE B CA 1
ATOM 3159 C C . ILE B 1 113 ? 18.922 -20.453 -22.531 1 96 113 ILE B C 1
ATOM 3161 O O . ILE B 1 113 ? 19.031 -20.172 -21.328 1 96 113 ILE B O 1
ATOM 3165 N N . GLU B 1 114 ? 19.172 -19.625 -23.516 1 96.38 114 GLU B N 1
ATOM 3166 C CA . GLU B 1 114 ? 19.484 -18.234 -23.203 1 96.38 114 GLU B CA 1
ATOM 3167 C C . GLU B 1 114 ? 18.25 -17.5 -22.656 1 96.38 114 GLU B C 1
ATOM 3169 O O . GLU B 1 114 ? 17.125 -17.734 -23.125 1 96.38 114 GLU B O 1
ATOM 3174 N N . VAL B 1 115 ? 18.453 -16.609 -21.812 1 96.06 115 VAL B N 1
ATOM 3175 C CA . VAL B 1 115 ? 17.359 -15.844 -21.219 1 96.06 115 VAL B CA 1
ATOM 3176 C C . VAL B 1 115 ? 16.625 -15.055 -22.297 1 96.06 115 VAL B C 1
ATOM 3178 O O . VAL B 1 115 ? 17.188 -14.766 -23.359 1 96.06 115 VAL B O 1
ATOM 3181 N N . MET B 1 116 ? 15.453 -14.703 -22.047 1 95.5 116 MET B N 1
ATOM 3182 C CA . MET B 1 116 ? 14.547 -13.953 -22.906 1 95.5 116 MET B CA 1
ATOM 3183 C C . MET B 1 116 ? 14.289 -14.703 -24.219 1 95.5 116 MET B C 1
ATOM 3185 O O . MET B 1 116 ? 14.398 -14.133 -25.297 1 95.5 116 MET B O 1
ATOM 3189 N N . PRO B 1 117 ? 14.031 -15.961 -24.094 1 95.75 117 PRO B N 1
ATOM 3190 C CA . PRO B 1 117 ? 13.75 -16.703 -25.328 1 95.75 117 PRO B CA 1
ATOM 3191 C C . PRO B 1 117 ? 12.492 -16.203 -26.047 1 95.75 117 PRO B C 1
ATOM 3193 O O . PRO B 1 117 ? 11.531 -15.797 -25.391 1 95.75 117 PRO B O 1
ATOM 3196 N N . ILE B 1 118 ? 12.438 -16.312 -27.312 1 94.06 118 ILE B N 1
ATOM 3197 C CA . ILE B 1 118 ? 11.266 -15.961 -28.094 1 94.06 118 ILE B CA 1
ATOM 3198 C C . ILE B 1 118 ? 10.234 -17.078 -28.031 1 94.06 118 ILE B C 1
ATOM 3200 O O . ILE B 1 118 ? 9.102 -16.875 -27.594 1 94.06 118 ILE B O 1
ATOM 3204 N N . GLU B 1 119 ? 10.711 -18.266 -28.312 1 95.44 119 GLU B N 1
ATOM 3205 C CA . GLU B 1 119 ? 9.82 -19.422 -28.297 1 95.44 119 GLU B CA 1
ATOM 3206 C C . GLU B 1 119 ? 9.805 -20.094 -26.922 1 95.44 119 GLU B C 1
ATOM 3208 O O . GLU B 1 119 ? 10.773 -19.984 -26.156 1 95.44 119 GLU B O 1
ATOM 3213 N N . HIS B 1 120 ? 8.734 -20.703 -26.672 1 96.69 120 HIS B N 1
ATOM 3214 C CA . HIS B 1 120 ? 8.594 -21.5 -25.453 1 96.69 120 HIS B CA 1
ATOM 3215 C C . HIS B 1 120 ? 8.969 -22.953 -25.703 1 96.69 120 HIS B C 1
ATOM 3217 O O . HIS B 1 120 ? 8.562 -23.547 -26.719 1 96.69 120 HIS B O 1
ATOM 3223 N N . ASP B 1 121 ? 9.789 -23.5 -24.859 1 96.94 121 ASP B N 1
ATOM 3224 C CA . ASP B 1 121 ? 10.125 -24.922 -24.906 1 96.94 121 ASP B CA 1
ATOM 3225 C C . ASP B 1 121 ? 9.297 -25.719 -23.891 1 96.94 121 ASP B C 1
ATOM 3227 O O . ASP B 1 121 ? 9.469 -25.578 -22.688 1 96.94 121 ASP B O 1
ATOM 3231 N N . TYR B 1 122 ? 8.547 -26.672 -24.359 1 96.62 122 TYR B N 1
ATOM 3232 C CA . TYR B 1 122 ? 7.562 -27.359 -23.531 1 96.62 122 TYR B CA 1
ATOM 3233 C C . TYR B 1 122 ? 8.242 -28.344 -22.578 1 96.62 122 TYR B C 1
ATOM 3235 O O . TYR B 1 122 ? 7.633 -28.812 -21.625 1 96.62 122 TYR B O 1
ATOM 3243 N N . VAL B 1 123 ? 9.484 -28.672 -22.797 1 97 123 VAL B N 1
ATOM 3244 C CA . VAL B 1 123 ? 10.211 -29.562 -21.922 1 97 123 VAL B CA 1
ATOM 3245 C C . VAL B 1 123 ? 10.352 -28.938 -20.531 1 97 123 VAL B C 1
ATOM 3247 O O . VAL B 1 123 ? 10.531 -29.641 -19.531 1 97 123 VAL B O 1
ATOM 3250 N N . LEU B 1 124 ? 10.211 -27.641 -20.484 1 97.56 124 LEU B N 1
ATOM 3251 C CA . LEU B 1 124 ? 10.383 -26.891 -19.234 1 97.56 124 LEU B CA 1
ATOM 3252 C C . LEU B 1 124 ? 9.328 -27.297 -18.219 1 97.56 124 LEU B C 1
ATOM 3254 O O . LEU B 1 124 ? 9.586 -27.297 -17.016 1 97.56 124 LEU B O 1
ATOM 3258 N N . GLU B 1 125 ? 8.109 -27.625 -18.672 1 97.62 125 GLU B N 1
ATOM 3259 C CA . GLU B 1 125 ? 7.066 -28.078 -17.75 1 97.62 125 GLU B CA 1
ATOM 3260 C C . GLU B 1 125 ? 7.422 -29.422 -17.125 1 97.62 125 GLU B C 1
ATOM 3262 O O . GLU B 1 125 ? 7.121 -29.672 -15.953 1 97.62 125 GLU B O 1
ATOM 3267 N N . THR B 1 126 ? 8.047 -30.266 -17.922 1 97.06 126 THR B N 1
ATOM 3268 C CA . THR B 1 126 ? 8.523 -31.547 -17.391 1 97.06 126 THR B CA 1
ATOM 3269 C C . THR B 1 126 ? 9.617 -31.312 -16.359 1 97.06 126 THR B C 1
ATOM 3271 O O . THR B 1 126 ? 9.609 -31.953 -15.289 1 97.06 126 THR B O 1
ATOM 3274 N N . ASP B 1 127 ? 10.523 -30.422 -16.703 1 98.19 127 ASP B N 1
ATOM 3275 C CA . ASP B 1 127 ? 11.57 -30.062 -15.742 1 98.19 127 ASP B CA 1
ATOM 3276 C C . ASP B 1 127 ? 10.977 -29.516 -14.453 1 98.19 127 ASP B C 1
ATOM 3278 O O . ASP B 1 127 ? 11.43 -29.844 -13.359 1 98.19 127 ASP B O 1
ATOM 3282 N N . LEU B 1 128 ? 9.984 -28.656 -14.594 1 98.5 128 LEU B N 1
ATOM 3283 C CA . LEU B 1 128 ? 9.32 -28.078 -13.438 1 98.5 128 LEU B CA 1
ATOM 3284 C C . LEU B 1 128 ? 8.672 -29.141 -12.578 1 98.5 128 LEU B C 1
ATOM 3286 O O . LEU B 1 128 ? 8.711 -29.062 -11.344 1 98.5 128 LEU B O 1
ATOM 3290 N N . ASN B 1 129 ? 8.055 -30.094 -13.18 1 98.5 129 ASN B N 1
ATOM 3291 C CA . ASN B 1 129 ? 7.469 -31.219 -12.438 1 98.5 129 ASN B CA 1
ATOM 3292 C C . ASN B 1 129 ? 8.531 -31.984 -11.664 1 98.5 129 ASN B C 1
ATOM 3294 O O . ASN B 1 129 ? 8.305 -32.375 -10.523 1 98.5 129 ASN B O 1
ATOM 3298 N N . ASP B 1 130 ? 9.695 -32.25 -12.312 1 98.25 130 ASP B N 1
ATOM 3299 C CA . ASP B 1 130 ? 10.797 -32.906 -11.625 1 98.25 130 ASP B CA 1
ATOM 3300 C C . ASP B 1 130 ? 11.234 -32.125 -10.391 1 98.25 130 ASP B C 1
ATOM 3302 O O . ASP B 1 130 ? 11.508 -32.719 -9.344 1 98.25 130 ASP B O 1
ATOM 3306 N N . VAL B 1 131 ? 11.305 -30.859 -10.531 1 98.44 131 VAL B N 1
ATOM 3307 C CA . VAL B 1 131 ? 11.68 -30 -9.414 1 98.44 131 VAL B CA 1
ATOM 3308 C C . VAL B 1 131 ? 10.633 -30.109 -8.305 1 98.44 131 VAL B C 1
ATOM 3310 O O . VAL B 1 131 ? 10.977 -30.219 -7.125 1 98.44 131 VAL B O 1
ATOM 3313 N N . LEU B 1 132 ? 9.328 -30.031 -8.68 1 98.69 132 LEU B N 1
ATOM 3314 C CA . LEU B 1 132 ? 8.258 -30.156 -7.695 1 98.69 132 LEU B CA 1
ATOM 3315 C C . LEU B 1 132 ? 8.391 -31.469 -6.91 1 98.69 132 LEU B C 1
ATOM 3317 O O . LEU B 1 132 ? 8.289 -31.469 -5.684 1 98.69 132 LEU B O 1
ATOM 3321 N N . GLU B 1 133 ? 8.648 -32.531 -7.594 1 98.06 133 GLU B N 1
ATOM 3322 C CA . GLU B 1 133 ? 8.828 -33.812 -6.934 1 98.06 133 GLU B CA 1
ATOM 3323 C C . GLU B 1 133 ? 9.992 -33.781 -5.945 1 98.06 133 GLU B C 1
ATOM 3325 O O . GLU B 1 133 ? 9.875 -34.281 -4.824 1 98.06 133 GLU B O 1
ATOM 3330 N N . HIS B 1 134 ? 11.039 -33.25 -6.418 1 97.94 134 HIS B N 1
ATOM 3331 C CA . HIS B 1 134 ? 12.219 -33.125 -5.574 1 97.94 134 HIS B CA 1
ATOM 3332 C C . HIS B 1 134 ? 11.922 -32.312 -4.324 1 97.94 134 HIS B C 1
ATOM 3334 O O . HIS B 1 134 ? 12.297 -32.688 -3.215 1 97.94 134 HIS B O 1
ATOM 3340 N N . VAL B 1 135 ? 11.281 -31.172 -4.516 1 97.81 135 VAL B N 1
ATOM 3341 C CA . VAL B 1 135 ? 10.938 -30.25 -3.434 1 97.81 135 VAL B CA 1
ATOM 3342 C C . VAL B 1 135 ? 10.047 -30.953 -2.418 1 97.81 135 VAL B C 1
ATOM 3344 O O . VAL B 1 135 ? 10.281 -30.875 -1.21 1 97.81 135 VAL B O 1
ATOM 3347 N N . LEU B 1 136 ? 9.078 -31.703 -2.859 1 97.56 136 LEU B N 1
ATOM 3348 C CA . LEU B 1 136 ? 8.133 -32.375 -1.979 1 97.56 136 LEU B CA 1
ATOM 3349 C C . LEU B 1 136 ? 8.828 -33.5 -1.219 1 97.56 136 LEU B C 1
ATOM 3351 O O . LEU B 1 136 ? 8.484 -33.781 -0.066 1 97.56 136 LEU B O 1
ATOM 3355 N N . ALA B 1 137 ? 9.805 -34.031 -1.781 1 96.38 137 ALA B N 1
ATOM 3356 C CA . ALA B 1 137 ? 10.516 -35.156 -1.175 1 96.38 137 ALA B CA 1
ATOM 3357 C C . ALA B 1 137 ? 11.578 -34.688 -0.195 1 96.38 137 ALA B C 1
ATOM 3359 O O . ALA B 1 137 ? 12.055 -35.438 0.646 1 96.38 137 ALA B O 1
ATOM 3360 N N . SER B 1 138 ? 12.016 -33.469 -0.296 1 92.12 138 SER B N 1
ATOM 3361 C CA . SER B 1 138 ? 13.156 -32.938 0.458 1 92.12 138 SER B CA 1
ATOM 3362 C C . SER B 1 138 ? 12.828 -32.844 1.944 1 92.12 138 SER B C 1
ATOM 3364 O O . SER B 1 138 ? 13.727 -32.906 2.787 1 92.12 138 SER B O 1
ATOM 3366 N N . GLY B 1 139 ? 11.602 -32.594 2.314 1 88 139 GLY B N 1
ATOM 3367 C CA . GLY B 1 139 ? 11.219 -32.438 3.707 1 88 139 GLY B CA 1
ATOM 3368 C C . GLY B 1 139 ? 11.719 -31.156 4.328 1 88 139 GLY B C 1
ATOM 3369 O O . GLY B 1 139 ? 11.867 -31.062 5.551 1 88 139 GLY B O 1
ATOM 3370 N N . THR B 1 140 ? 12.023 -30.203 3.547 1 93 140 THR B N 1
ATOM 3371 C CA . THR B 1 140 ? 12.648 -28.969 4.027 1 93 140 THR B CA 1
ATOM 3372 C C . THR B 1 140 ? 11.602 -27.891 4.285 1 93 140 THR B C 1
ATOM 3374 O O . THR B 1 140 ? 11.938 -26.781 4.711 1 93 140 THR B O 1
ATOM 3377 N N . HIS B 1 141 ? 10.383 -28.141 4.023 1 96.44 141 HIS B N 1
ATOM 3378 C CA . HIS B 1 141 ? 9.273 -27.234 4.328 1 96.44 141 HIS B CA 1
ATOM 3379 C C . HIS B 1 141 ? 8.133 -27.984 5.016 1 96.44 141 HIS B C 1
ATOM 3381 O O . HIS B 1 141 ? 8.133 -29.219 5.059 1 96.44 141 HIS B O 1
ATOM 3387 N N . ALA B 1 142 ? 7.293 -27.25 5.621 1 95.94 142 ALA B N 1
ATOM 3388 C CA . ALA B 1 142 ? 6.152 -27.828 6.328 1 95.94 142 ALA B CA 1
ATOM 3389 C C . ALA B 1 142 ? 5.027 -28.172 5.359 1 95.94 142 ALA B C 1
ATOM 3391 O O . ALA B 1 142 ? 4.738 -27.406 4.434 1 95.94 142 ALA B O 1
ATOM 3392 N N . GLY B 1 143 ? 4.414 -29.375 5.578 1 94.31 143 GLY B N 1
ATOM 3393 C CA . GLY B 1 143 ? 3.262 -29.766 4.785 1 94.31 143 GLY B CA 1
ATOM 3394 C C . GLY B 1 143 ? 3.627 -30.609 3.582 1 94.31 143 GLY B C 1
ATOM 3395 O O . GLY B 1 143 ? 4.809 -30.766 3.258 1 94.31 143 GLY B O 1
ATOM 3396 N N . ASP B 1 144 ? 2.631 -31.109 2.908 1 95.44 144 ASP B N 1
ATOM 3397 C CA . ASP B 1 144 ? 2.842 -32.031 1.794 1 95.44 144 ASP B CA 1
ATOM 3398 C C . ASP B 1 144 ? 2.459 -31.375 0.466 1 95.44 144 ASP B C 1
ATOM 3400 O O . ASP B 1 144 ? 2.535 -32 -0.587 1 95.44 144 ASP B O 1
ATOM 3404 N N . ARG B 1 145 ? 1.99 -30.141 0.563 1 97.69 145 ARG B N 1
ATOM 3405 C CA . ARG B 1 145 ? 1.666 -29.375 -0.631 1 97.69 145 ARG B CA 1
ATOM 3406 C C . ARG B 1 145 ? 2.4 -28.031 -0.636 1 97.69 145 ARG B C 1
ATOM 3408 O O . ARG B 1 145 ? 2.879 -27.578 0.405 1 97.69 145 ARG B O 1
ATOM 3415 N N . VAL B 1 146 ? 2.564 -27.438 -1.794 1 98.56 146 VAL B N 1
ATOM 3416 C CA . VAL B 1 146 ? 3.15 -26.109 -1.927 1 98.56 146 VAL B CA 1
ATOM 3417 C C . VAL B 1 146 ? 2.256 -25.234 -2.807 1 98.56 146 VAL B C 1
ATOM 3419 O O . VAL B 1 146 ? 1.406 -25.734 -3.539 1 98.56 146 VAL B O 1
ATOM 3422 N N . CYS B 1 147 ? 2.32 -23.953 -2.641 1 98.81 147 CYS B N 1
ATOM 3423 C CA . CYS B 1 147 ? 1.738 -23.031 -3.609 1 98.81 147 CYS B CA 1
ATOM 3424 C C . CYS B 1 147 ? 2.727 -22.719 -4.727 1 98.81 147 CYS B C 1
ATOM 3426 O O . CYS B 1 147 ? 3.926 -22.578 -4.48 1 98.81 147 CYS B O 1
ATOM 3428 N N . VAL B 1 148 ? 2.219 -22.594 -5.949 1 98.88 148 VAL B N 1
ATOM 3429 C CA . VAL B 1 148 ? 3.049 -22.031 -7.004 1 98.88 148 VAL B CA 1
ATOM 3430 C C . VAL B 1 148 ? 2.9 -20.516 -7.02 1 98.88 148 VAL B C 1
ATOM 3432 O O . VAL B 1 148 ? 1.81 -19.984 -6.785 1 98.88 148 VAL B O 1
ATOM 3435 N N . TYR B 1 149 ? 3.953 -19.844 -7.219 1 98.81 149 TYR B N 1
ATOM 3436 C CA . TYR B 1 149 ? 4.121 -18.406 -7.281 1 98.81 149 TYR B CA 1
ATOM 3437 C C . TYR B 1 149 ? 4.953 -18 -8.492 1 98.81 149 TYR B C 1
ATOM 3439 O O . TYR B 1 149 ? 6.082 -18.469 -8.664 1 98.81 149 TYR B O 1
ATOM 3447 N N . SER B 1 150 ? 4.379 -17.156 -9.359 1 98.62 150 SER B N 1
ATOM 3448 C CA . SER B 1 150 ? 5.09 -16.953 -10.617 1 98.62 150 SER B CA 1
ATOM 3449 C C . SER B 1 150 ? 4.906 -15.531 -11.133 1 98.62 150 SER B C 1
ATOM 3451 O O . SER B 1 150 ? 4.152 -14.742 -10.555 1 98.62 150 SER B O 1
ATOM 3453 N N . HIS B 1 151 ? 5.707 -15.18 -12.133 1 96.75 151 HIS B N 1
ATOM 3454 C CA . HIS B 1 151 ? 5.465 -13.969 -12.898 1 96.75 151 HIS B CA 1
ATOM 3455 C C . HIS B 1 151 ? 5.629 -14.219 -14.398 1 96.75 151 HIS B C 1
ATOM 3457 O O . HIS B 1 151 ? 6.305 -15.164 -14.805 1 96.75 151 HIS B O 1
ATOM 3463 N N . THR B 1 152 ? 4.965 -13.484 -15.211 1 95.62 152 THR B N 1
ATOM 3464 C CA . THR B 1 152 ? 5.086 -13.492 -16.672 1 95.62 152 THR B CA 1
ATOM 3465 C C . THR B 1 152 ? 4.852 -14.891 -17.219 1 95.62 152 THR B C 1
ATOM 3467 O O . THR B 1 152 ? 3.826 -15.516 -16.938 1 95.62 152 THR B O 1
ATOM 3470 N N . ARG B 1 153 ? 5.848 -15.5 -17.953 1 96.31 153 ARG B N 1
ATOM 3471 C CA . ARG B 1 153 ? 5.727 -16.812 -18.578 1 96.31 153 ARG B CA 1
ATOM 3472 C C . ARG B 1 153 ? 5.664 -17.922 -17.516 1 96.31 153 ARG B C 1
ATOM 3474 O O . ARG B 1 153 ? 5.223 -19.031 -17.797 1 96.31 153 ARG B O 1
ATOM 3481 N N . GLY B 1 154 ? 6.109 -17.547 -16.344 1 97.88 154 GLY B N 1
ATOM 3482 C CA . GLY B 1 154 ? 5.965 -18.5 -15.25 1 97.88 154 GLY B CA 1
ATOM 3483 C C . GLY B 1 154 ? 4.523 -18.875 -14.969 1 97.88 154 GLY B C 1
ATOM 3484 O O . GLY B 1 154 ? 4.238 -19.969 -14.492 1 97.88 154 GLY B O 1
ATOM 3485 N N . GLY B 1 155 ? 3.664 -17.938 -15.273 1 97.94 155 GLY B N 1
ATOM 3486 C CA . GLY B 1 155 ? 2.244 -18.188 -15.102 1 97.94 155 GLY B CA 1
ATOM 3487 C C . GLY B 1 155 ? 1.726 -19.297 -16 1 97.94 155 GLY B C 1
ATOM 3488 O O . GLY B 1 155 ? 0.89 -20.109 -15.578 1 97.94 155 GLY B O 1
ATOM 3489 N N . TYR B 1 156 ? 2.168 -19.344 -17.203 1 97.94 156 TYR B N 1
ATOM 3490 C CA . TYR B 1 156 ? 1.773 -20.406 -18.125 1 97.94 156 TYR B CA 1
ATOM 3491 C C . TYR B 1 156 ? 2.367 -21.734 -17.703 1 97.94 156 TYR B C 1
ATOM 3493 O O . TYR B 1 156 ? 1.672 -22.75 -17.688 1 97.94 156 TYR B O 1
ATOM 3501 N N . LYS B 1 157 ? 3.637 -21.719 -17.312 1 98.5 157 LYS B N 1
ATOM 3502 C CA . LYS B 1 157 ? 4.285 -22.953 -16.875 1 98.5 157 LYS B CA 1
ATOM 3503 C C . LYS B 1 157 ? 3.568 -23.562 -15.68 1 98.5 157 LYS B C 1
ATOM 3505 O O . LYS B 1 157 ? 3.357 -24.766 -15.617 1 98.5 157 LYS B O 1
ATOM 3510 N N . THR B 1 158 ? 3.197 -22.703 -14.727 1 98.75 158 THR B N 1
ATOM 3511 C CA . THR B 1 158 ? 2.539 -23.203 -13.516 1 98.75 158 THR B CA 1
ATOM 3512 C C . THR B 1 158 ? 1.116 -23.656 -13.828 1 98.75 158 THR B C 1
ATOM 3514 O O . THR B 1 158 ? 0.613 -24.594 -13.203 1 98.75 158 THR B O 1
ATOM 3517 N N . LEU B 1 159 ? 0.496 -22.969 -14.781 1 98.62 159 LEU B N 1
ATOM 3518 C CA . LEU B 1 159 ? -0.818 -23.406 -15.234 1 98.62 159 LEU B CA 1
ATOM 3519 C C . LEU B 1 159 ? -0.744 -24.812 -15.828 1 98.62 159 LEU B C 1
ATOM 3521 O O . LEU B 1 159 ? -1.562 -25.672 -15.5 1 98.62 159 LEU B O 1
ATOM 3525 N N . LYS B 1 160 ? 0.224 -25.062 -16.656 1 98.69 160 LYS B N 1
ATOM 3526 C CA . LYS B 1 160 ? 0.43 -26.391 -17.266 1 98.69 160 LYS B CA 1
ATOM 3527 C C . LYS B 1 160 ? 0.755 -27.422 -16.188 1 98.69 160 LYS B C 1
ATOM 3529 O O . LYS B 1 160 ? 0.256 -28.547 -16.25 1 98.69 160 LYS B O 1
ATOM 3534 N N . LEU B 1 161 ? 1.581 -27.062 -15.25 1 98.81 161 LEU B N 1
ATOM 3535 C CA . LEU B 1 161 ? 1.912 -27.953 -14.141 1 98.81 161 LEU B CA 1
ATOM 3536 C C . LEU B 1 161 ? 0.656 -28.375 -13.383 1 98.81 161 LEU B C 1
ATOM 3538 O O . LEU B 1 161 ? 0.451 -29.562 -13.117 1 98.81 161 LEU B O 1
ATOM 3542 N N . ALA B 1 162 ? -0.209 -27.422 -13.055 1 98.75 162 ALA B N 1
ATOM 3543 C CA . ALA B 1 162 ? -1.415 -27.656 -12.266 1 98.75 162 ALA B CA 1
ATOM 3544 C C . ALA B 1 162 ? -2.412 -28.516 -13.023 1 98.75 162 ALA B C 1
ATOM 3546 O O . ALA B 1 162 ? -2.941 -29.5 -12.484 1 98.75 162 ALA B O 1
ATOM 3547 N N . VAL B 1 163 ? -2.59 -28.188 -14.297 1 98.62 163 VAL B N 1
ATOM 3548 C CA . VAL B 1 163 ? -3.746 -28.75 -14.992 1 98.62 163 VAL B CA 1
ATOM 3549 C C . VAL B 1 163 ? -3.295 -29.859 -15.93 1 98.62 163 VAL B C 1
ATOM 3551 O O . VAL B 1 163 ? -3.775 -31 -15.836 1 98.62 163 VAL B O 1
ATOM 3554 N N . THR B 1 164 ? -2.393 -29.547 -16.812 1 98.5 164 THR B N 1
ATOM 3555 C CA . THR B 1 164 ? -1.963 -30.516 -17.812 1 98.5 164 THR B CA 1
ATOM 3556 C C . THR B 1 164 ? -1.258 -31.703 -17.141 1 98.5 164 THR B C 1
ATOM 3558 O O . THR B 1 164 ? -1.51 -32.844 -17.484 1 98.5 164 THR B O 1
ATOM 3561 N N . LEU B 1 165 ? -0.392 -31.391 -16.219 1 98.44 165 LEU B N 1
ATOM 3562 C CA . LEU B 1 165 ? 0.313 -32.469 -15.516 1 98.44 165 LEU B CA 1
ATOM 3563 C C . LEU B 1 165 ? -0.441 -32.875 -14.258 1 98.44 165 LEU B C 1
ATOM 3565 O O . LEU B 1 165 ? 0.044 -33.688 -13.484 1 98.44 165 LEU B O 1
ATOM 3569 N N . ASP B 1 166 ? -1.558 -32.281 -13.945 1 98.56 166 ASP B N 1
ATOM 3570 C CA . ASP B 1 166 ? -2.572 -32.594 -12.945 1 98.56 166 ASP B CA 1
ATOM 3571 C C . ASP B 1 166 ? -1.978 -32.594 -11.539 1 98.56 166 ASP B C 1
ATOM 3573 O O . ASP B 1 166 ? -2.295 -33.438 -10.719 1 98.56 166 ASP B O 1
ATOM 3577 N N . ARG B 1 167 ? -1.097 -31.656 -11.297 1 98.69 167 ARG B N 1
ATOM 3578 C CA . ARG B 1 167 ? -0.507 -31.609 -9.961 1 98.69 167 ARG B CA 1
ATOM 3579 C C . ARG B 1 167 ? -1.417 -30.859 -8.992 1 98.69 167 ARG B C 1
ATOM 3581 O O . ARG B 1 167 ? -1.2 -30.891 -7.777 1 98.69 167 ARG B O 1
ATOM 3588 N N . GLN B 1 168 ? -2.475 -30.234 -9.523 1 98.44 168 GLN B N 1
ATOM 3589 C CA . GLN B 1 168 ? -3.465 -29.594 -8.656 1 98.44 168 GLN B CA 1
ATOM 3590 C C . GLN B 1 168 ? -4.207 -30.641 -7.824 1 98.44 168 GLN B C 1
ATOM 3592 O O . GLN B 1 168 ? -4.754 -30.328 -6.77 1 98.44 168 GLN B O 1
ATOM 3597 N N . SER B 1 169 ? -4.109 -31.922 -8.188 1 98 169 SER B N 1
ATOM 3598 C CA . SER B 1 169 ? -4.855 -32.969 -7.5 1 98 169 SER B CA 1
ATOM 3599 C C . SER B 1 169 ? -4.066 -33.531 -6.316 1 98 169 SER B C 1
ATOM 3601 O O . SER B 1 169 ? -4.637 -34.156 -5.426 1 98 169 SER B O 1
ATOM 3603 N N . ASP B 1 170 ? -2.754 -33.25 -6.289 1 97.56 170 ASP B N 1
ATOM 3604 C CA . ASP B 1 170 ? -2.021 -34 -5.281 1 97.56 170 ASP B CA 1
ATOM 3605 C C . ASP B 1 170 ? -0.935 -33.156 -4.633 1 97.56 170 ASP B C 1
ATOM 3607 O O . ASP B 1 170 ? -0.518 -33.406 -3.502 1 97.56 170 ASP B O 1
ATOM 3611 N N . ALA B 1 171 ? -0.464 -32.094 -5.305 1 98.25 171 ALA B N 1
ATOM 3612 C CA . ALA B 1 171 ? 0.798 -31.531 -4.852 1 98.25 171 ALA B CA 1
ATOM 3613 C C . ALA B 1 171 ? 0.668 -30.031 -4.633 1 98.25 171 ALA B C 1
ATOM 3615 O O . ALA B 1 171 ? 1.435 -29.438 -3.871 1 98.25 171 ALA B O 1
ATOM 3616 N N . LEU B 1 172 ? -0.263 -29.391 -5.301 1 98.75 172 LEU B N 1
ATOM 3617 C CA . LEU B 1 172 ? -0.357 -27.938 -5.258 1 98.75 172 LEU B CA 1
ATOM 3618 C C . LEU B 1 172 ? -1.556 -27.5 -4.43 1 98.75 172 LEU B C 1
ATOM 3620 O O . LEU B 1 172 ? -2.625 -28.109 -4.496 1 98.75 172 LEU B O 1
ATOM 3624 N N . ALA B 1 173 ? -1.352 -26.406 -3.654 1 98.5 173 ALA B N 1
ATOM 3625 C CA . ALA B 1 173 ? -2.408 -25.891 -2.785 1 98.5 173 ALA B CA 1
ATOM 3626 C C . ALA B 1 173 ? -3.012 -24.609 -3.35 1 98.5 173 ALA B C 1
ATOM 3628 O O . ALA B 1 173 ? -4.152 -24.266 -3.033 1 98.5 173 ALA B O 1
ATOM 3629 N N . CYS B 1 174 ? -2.234 -23.875 -4.105 1 98.69 174 CYS B N 1
ATOM 3630 C CA . CYS B 1 174 ? -2.754 -22.625 -4.641 1 98.69 174 CYS B CA 1
ATOM 3631 C C . CYS B 1 174 ? -1.894 -22.125 -5.793 1 98.69 174 CYS B C 1
ATOM 3633 O O . CYS B 1 174 ? -0.804 -22.641 -6.031 1 98.69 174 CYS B O 1
ATOM 3635 N N . TYR B 1 175 ? -2.471 -21.203 -6.602 1 98.81 175 TYR B N 1
ATOM 3636 C CA . TYR B 1 175 ? -1.869 -20.547 -7.762 1 98.81 175 TYR B CA 1
ATOM 3637 C C . TYR B 1 175 ? -1.811 -19.031 -7.566 1 98.81 175 TYR B C 1
ATOM 3639 O O . TYR B 1 175 ? -2.844 -18.359 -7.566 1 98.81 175 TYR B O 1
ATOM 3647 N N . VAL B 1 176 ? -0.609 -18.484 -7.344 1 98.88 176 VAL B N 1
ATOM 3648 C CA . VAL B 1 176 ? -0.394 -17.047 -7.27 1 98.88 176 VAL B CA 1
ATOM 3649 C C . VAL B 1 176 ? 0.495 -16.594 -8.422 1 98.88 176 VAL B C 1
ATOM 3651 O O . VAL B 1 176 ? 1.558 -17.172 -8.664 1 98.88 176 VAL B O 1
ATOM 3654 N N . SER B 1 177 ? 0.067 -15.547 -9.148 1 98.62 177 SER B N 1
ATOM 3655 C CA . SER B 1 177 ? 0.887 -15.156 -10.289 1 98.62 177 SER B CA 1
ATOM 3656 C C . SER B 1 177 ? 0.775 -13.664 -10.57 1 98.62 177 SER B C 1
ATOM 3658 O O . SER B 1 177 ? -0.312 -13.086 -10.477 1 98.62 177 SER B O 1
ATOM 3660 N N . TYR B 1 178 ? 1.901 -13.094 -10.875 1 98 178 TYR B N 1
ATOM 3661 C CA . TYR B 1 178 ? 1.994 -11.719 -11.336 1 98 178 TYR B CA 1
ATOM 3662 C C . TYR B 1 178 ? 1.937 -11.648 -12.859 1 98 178 TYR B C 1
ATOM 3664 O O . TYR B 1 178 ? 2.828 -12.148 -13.539 1 98 178 TYR B O 1
ATOM 3672 N N . TYR B 1 179 ? 0.914 -10.945 -13.414 1 96.88 179 TYR B N 1
ATOM 3673 C CA . TYR B 1 179 ? 0.698 -10.742 -14.836 1 96.88 179 TYR B CA 1
ATOM 3674 C C . TYR B 1 179 ? 1.055 -11.992 -15.633 1 96.88 179 TYR B C 1
ATOM 3676 O O . TYR B 1 179 ? 1.864 -11.938 -16.562 1 96.88 179 TYR B O 1
ATOM 3684 N N . PRO B 1 180 ? 0.406 -13.055 -15.312 1 97.31 180 PRO B N 1
ATOM 3685 C CA . PRO B 1 180 ? 0.73 -14.32 -15.969 1 97.31 180 PRO B CA 1
ATOM 3686 C C . PRO B 1 180 ? 0.435 -14.305 -17.469 1 97.31 180 PRO B C 1
ATOM 3688 O O . PRO B 1 180 ? -0.551 -13.695 -17.891 1 97.31 180 PRO B O 1
ATOM 3691 N N . HIS B 1 181 ? 1.291 -14.945 -18.156 1 95.19 181 HIS B N 1
ATOM 3692 C CA . HIS B 1 181 ? 0.93 -15.281 -19.531 1 95.19 181 HIS B CA 1
ATOM 3693 C C . HIS B 1 181 ? -0.116 -16.391 -19.578 1 95.19 181 HIS B C 1
ATOM 3695 O O . HIS B 1 181 ? 0.198 -17.547 -19.328 1 95.19 181 HIS B O 1
ATOM 3701 N N . MET B 1 182 ? -1.354 -16.047 -19.891 1 93.81 182 MET B N 1
ATOM 3702 C CA . MET B 1 182 ? -2.463 -17 -19.797 1 93.81 182 MET B CA 1
ATOM 3703 C C . MET B 1 182 ? -2.764 -17.625 -21.156 1 93.81 182 MET B C 1
ATOM 3705 O O . MET B 1 182 ? -3.926 -17.844 -21.484 1 93.81 182 MET B O 1
ATOM 3709 N N . GLN B 1 183 ? -1.747 -17.688 -21.969 1 94.44 183 GLN B N 1
ATOM 3710 C CA . GLN B 1 183 ? -1.831 -18.297 -23.281 1 94.44 183 GLN B CA 1
ATOM 3711 C C . GLN B 1 183 ? -0.533 -19.016 -23.641 1 94.44 183 GLN B C 1
ATOM 3713 O O . GLN B 1 183 ? 0.534 -18.672 -23.125 1 94.44 183 GLN B O 1
ATOM 3718 N N . ASP B 1 184 ? -0.688 -20 -24.484 1 95.69 184 ASP B N 1
ATOM 3719 C CA . ASP B 1 184 ? 0.509 -20.625 -25.031 1 95.69 184 ASP B CA 1
ATOM 3720 C C . ASP B 1 184 ? 1.397 -19.594 -25.719 1 95.69 184 ASP B C 1
ATOM 3722 O O . ASP B 1 184 ? 0.986 -18.953 -26.703 1 95.69 184 ASP B O 1
ATOM 3726 N N . PRO B 1 185 ? 2.619 -19.453 -25.203 1 95 185 PRO B N 1
ATOM 3727 C CA . PRO B 1 185 ? 3.484 -18.422 -25.781 1 95 185 PRO B CA 1
ATOM 3728 C C . PRO B 1 185 ? 3.783 -18.656 -27.25 1 95 185 PRO B C 1
ATOM 3730 O O . PRO B 1 185 ? 4.176 -17.734 -27.969 1 95 185 PRO B O 1
ATOM 3733 N N . ASN B 1 186 ? 3.625 -19.875 -27.75 1 96.75 186 ASN B N 1
ATOM 3734 C CA . ASN B 1 186 ? 3.92 -20.188 -29.141 1 96.75 186 ASN B CA 1
ATOM 3735 C C . ASN B 1 186 ? 2.693 -20 -30.031 1 96.75 186 ASN B C 1
ATOM 3737 O O . ASN B 1 186 ? 2.785 -20.109 -31.25 1 96.75 186 ASN B O 1
ATOM 3741 N N . ALA B 1 187 ? 1.563 -19.703 -29.438 1 94.94 187 ALA B N 1
ATOM 3742 C CA . ALA B 1 187 ? 0.343 -19.547 -30.219 1 94.94 187 ALA B CA 1
ATOM 3743 C C . ALA B 1 187 ? 0.429 -18.344 -31.141 1 94.94 187 ALA B C 1
ATOM 3745 O O . ALA B 1 187 ? 1.107 -17.359 -30.828 1 94.94 187 ALA B O 1
ATOM 3746 N N . PRO B 1 188 ? -0.3 -18.422 -32.219 1 93.25 188 PRO B N 1
ATOM 3747 C CA . PRO B 1 188 ? -0.275 -17.266 -33.125 1 93.25 188 PRO B CA 1
ATOM 3748 C C . PRO B 1 188 ? -0.937 -16.031 -32.531 1 93.25 188 PRO B C 1
ATOM 3750 O O . PRO B 1 188 ? -1.641 -16.125 -31.531 1 93.25 188 PRO B O 1
ATOM 3753 N N . GLU B 1 189 ? -0.774 -14.969 -33.125 1 88.19 189 GLU B N 1
ATOM 3754 C CA . GLU B 1 189 ? -1.103 -13.641 -32.625 1 88.19 189 GLU B CA 1
ATOM 3755 C C . GLU B 1 189 ? -2.58 -13.547 -32.25 1 88.19 189 GLU B C 1
ATOM 3757 O O . GLU B 1 189 ? -2.926 -13.07 -31.172 1 88.19 189 GLU B O 1
ATOM 3762 N N . PRO B 1 190 ? -3.471 -13.977 -33.062 1 88.88 190 PRO B N 1
ATOM 3763 C CA . PRO B 1 190 ? -4.875 -13.812 -32.688 1 88.88 190 PRO B CA 1
ATOM 3764 C C . PRO B 1 190 ? -5.227 -14.57 -31.406 1 88.88 190 PRO B C 1
ATOM 3766 O O . PRO B 1 190 ? -6.094 -14.133 -30.656 1 88.88 190 PRO B O 1
ATOM 3769 N N . MET B 1 191 ? -4.539 -15.664 -31.266 1 91.56 191 MET B N 1
ATOM 3770 C CA . MET B 1 191 ? -4.777 -16.438 -30.047 1 91.56 191 MET B CA 1
ATOM 3771 C C . MET B 1 191 ? -4.227 -15.727 -28.828 1 91.56 191 MET B C 1
ATOM 3773 O O . MET B 1 191 ? -4.789 -15.828 -27.734 1 91.56 191 MET B O 1
ATOM 3777 N N . GLN B 1 192 ? -3.176 -14.984 -29.078 1 88.88 192 GLN B N 1
ATOM 3778 C CA . GLN B 1 192 ? -2.562 -14.242 -27.984 1 88.88 192 GLN B CA 1
ATOM 3779 C C . GLN B 1 192 ? -3.479 -13.125 -27.5 1 88.88 192 GLN B C 1
ATOM 3781 O O . GLN B 1 192 ? -3.523 -12.836 -26.297 1 88.88 192 GLN B O 1
ATOM 3786 N N . VAL B 1 193 ? -4.219 -12.547 -28.391 1 87.38 193 VAL B N 1
ATOM 3787 C CA . VAL B 1 193 ? -4.961 -11.328 -28.078 1 87.38 193 VAL B CA 1
ATOM 3788 C C . VAL B 1 193 ? -6.406 -11.672 -27.734 1 87.38 193 VAL B C 1
ATOM 3790 O O . VAL B 1 193 ? -6.988 -11.086 -26.812 1 87.38 193 VAL B O 1
ATOM 3793 N N . TYR B 1 194 ? -6.953 -12.695 -28.328 1 91.25 194 TYR B N 1
ATOM 3794 C CA . TYR B 1 194 ? -8.398 -12.859 -28.25 1 91.25 194 TYR B CA 1
ATOM 3795 C C . TYR B 1 194 ? -8.758 -14.156 -27.531 1 91.25 194 TYR B C 1
ATOM 3797 O O . TYR B 1 194 ? -9.938 -14.516 -27.453 1 91.25 194 TYR B O 1
ATOM 3805 N N . ARG B 1 195 ? -7.781 -14.867 -27.109 1 93.19 195 ARG B N 1
ATOM 3806 C CA . ARG B 1 195 ? -8.039 -16.141 -26.438 1 93.19 195 ARG B CA 1
ATOM 3807 C C . ARG B 1 195 ? -7.098 -16.328 -25.25 1 93.19 195 ARG B C 1
ATOM 3809 O O . ARG B 1 195 ? -6.234 -15.484 -25 1 93.19 195 ARG B O 1
ATOM 3816 N N . TYR B 1 196 ? -7.379 -17.281 -24.438 1 96.25 196 TYR B N 1
ATOM 3817 C CA . TYR B 1 196 ? -6.539 -17.719 -23.328 1 96.25 196 TYR B CA 1
ATOM 3818 C C . TYR B 1 196 ? -6.387 -19.234 -23.344 1 96.25 196 TYR B C 1
ATOM 3820 O O . TYR B 1 196 ? -7.047 -19.938 -24.109 1 96.25 196 TYR B O 1
ATOM 3828 N N . ALA B 1 197 ? -5.426 -19.719 -22.641 1 96.06 197 ALA B N 1
ATOM 3829 C CA . ALA B 1 197 ? -5.176 -21.156 -22.578 1 96.06 197 ALA B CA 1
ATOM 3830 C C . ALA B 1 197 ? -6.359 -21.891 -21.969 1 96.06 197 ALA B C 1
ATOM 3832 O O . ALA B 1 197 ? -6.859 -21.5 -20.906 1 96.06 197 ALA B O 1
ATOM 3833 N N . VAL B 1 198 ? -6.762 -22.984 -22.484 1 95.25 198 VAL B N 1
ATOM 3834 C CA . VAL B 1 198 ? -7.953 -23.734 -22.078 1 95.25 198 VAL B CA 1
ATOM 3835 C C . VAL B 1 198 ? -7.754 -24.297 -20.672 1 95.25 198 VAL B C 1
ATOM 3837 O O . VAL B 1 198 ? -8.727 -24.578 -19.969 1 95.25 198 VAL B O 1
ATOM 3840 N N . 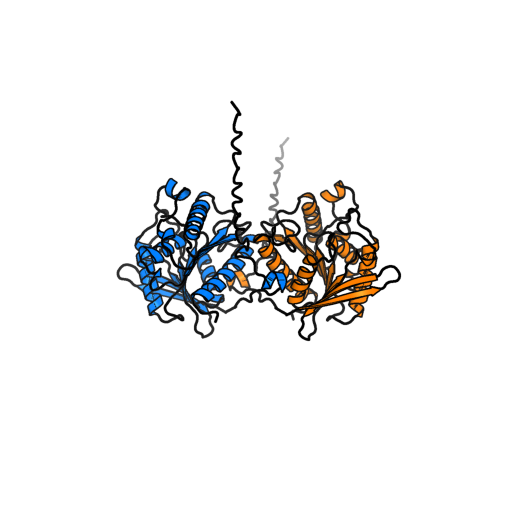GLU B 1 199 ? -6.531 -24.516 -20.312 1 97 199 GLU B N 1
ATOM 3841 C CA . GLU B 1 199 ? -6.211 -25 -18.984 1 97 199 GLU B CA 1
ATOM 3842 C C . GLU B 1 199 ? -6.793 -24.094 -17.891 1 97 199 GLU B C 1
ATOM 3844 O O . GLU B 1 199 ? -7.125 -24.562 -16.797 1 97 199 GLU B O 1
ATOM 3849 N N . ALA B 1 200 ? -6.895 -22.812 -18.234 1 97.56 200 ALA B N 1
ATOM 3850 C CA . ALA B 1 200 ? -7.434 -21.875 -17.266 1 97.56 200 ALA B CA 1
ATOM 3851 C C . ALA B 1 200 ? -8.82 -22.297 -16.797 1 97.56 200 ALA B C 1
ATOM 3853 O O . ALA B 1 200 ? -9.133 -22.219 -15.602 1 97.56 200 ALA B O 1
ATOM 3854 N N . ASP B 1 201 ? -9.586 -22.875 -17.625 1 97.56 201 ASP B N 1
ATOM 3855 C CA . ASP B 1 201 ? -10.969 -23.25 -17.344 1 97.56 201 ASP B CA 1
ATOM 3856 C C . ASP B 1 201 ? -11.023 -24.531 -16.516 1 97.56 201 ASP B C 1
ATOM 3858 O O . ASP B 1 201 ? -12.086 -24.922 -16.031 1 97.56 201 ASP B O 1
ATOM 3862 N N . ARG B 1 202 ? -9.914 -25.156 -16.344 1 97.94 202 ARG B N 1
ATOM 3863 C CA . ARG B 1 202 ? -9.875 -26.438 -15.648 1 97.94 202 ARG B CA 1
ATOM 3864 C C . ARG B 1 202 ? -9.07 -26.328 -14.352 1 97.94 202 ARG B C 1
ATOM 3866 O O . ARG B 1 202 ? -8.891 -27.312 -13.648 1 97.94 202 ARG B O 1
ATOM 3873 N N . MET B 1 203 ? -8.547 -25.156 -14.055 1 98.06 203 MET B N 1
ATOM 3874 C CA . MET B 1 203 ? -7.797 -24.984 -12.82 1 98.06 203 MET B CA 1
ATOM 3875 C C . MET B 1 203 ? -8.734 -24.844 -11.625 1 98.06 203 MET B C 1
ATOM 3877 O O . MET B 1 203 ? -9.469 -23.859 -11.523 1 98.06 203 MET B O 1
ATOM 3881 N N . THR B 1 204 ? -8.633 -25.75 -10.727 1 98.12 204 THR B N 1
ATOM 3882 C CA . THR B 1 204 ? -9.547 -25.75 -9.586 1 98.12 204 THR B CA 1
ATOM 3883 C C . THR B 1 204 ? -8.859 -25.203 -8.336 1 98.12 204 THR B C 1
ATOM 3885 O O . THR B 1 204 ? -9.508 -24.969 -7.316 1 98.12 204 THR B O 1
ATOM 3888 N N . LEU B 1 205 ? -7.547 -24.969 -8.438 1 98.31 205 LEU B N 1
ATOM 3889 C CA . LEU B 1 205 ? -6.828 -24.375 -7.316 1 98.31 205 LEU B CA 1
ATOM 3890 C C . LEU B 1 205 ? -7.328 -22.953 -7.035 1 98.31 205 LEU B C 1
ATOM 3892 O O . LEU B 1 205 ? -7.605 -22.203 -7.965 1 98.31 205 LEU B O 1
ATOM 3896 N N . PRO B 1 206 ? -7.473 -22.609 -5.668 1 98.38 206 PRO B N 1
ATOM 3897 C CA . PRO B 1 206 ? -7.586 -21.172 -5.418 1 98.38 206 PRO B CA 1
ATOM 3898 C C . PRO B 1 206 ? -6.477 -20.375 -6.094 1 98.38 206 PRO B C 1
ATOM 3900 O O . PRO B 1 206 ? -5.309 -20.75 -6.035 1 98.38 206 PRO B O 1
ATOM 3903 N N . ALA B 1 207 ? -6.879 -19.281 -6.777 1 98.62 207 ALA B N 1
ATOM 3904 C CA . ALA B 1 207 ? -5.902 -18.516 -7.551 1 98.62 207 ALA B CA 1
ATOM 3905 C C . ALA B 1 207 ? -5.973 -17.031 -7.207 1 98.62 207 ALA B C 1
ATOM 3907 O O . ALA B 1 207 ? -7.059 -16.484 -6.992 1 98.62 207 ALA B O 1
ATOM 3908 N N . LEU B 1 208 ? -4.859 -16.422 -7.086 1 98.44 208 LEU B N 1
ATOM 3909 C CA . LEU B 1 208 ? -4.695 -14.984 -6.898 1 98.44 208 LEU B CA 1
ATOM 3910 C C . LEU B 1 208 ? -3.768 -14.398 -7.957 1 98.44 208 LEU B C 1
ATOM 3912 O O . LEU B 1 208 ? -2.605 -14.805 -8.062 1 98.44 208 LEU B O 1
ATOM 3916 N N . ILE B 1 209 ? -4.301 -13.484 -8.75 1 98.25 209 ILE B N 1
ATOM 3917 C CA . ILE B 1 209 ? -3.561 -12.922 -9.875 1 98.25 209 ILE B CA 1
ATOM 3918 C C . ILE B 1 209 ? -3.424 -11.406 -9.695 1 98.25 209 ILE B C 1
ATOM 3920 O O . ILE B 1 209 ? -4.379 -10.734 -9.312 1 98.25 209 ILE B O 1
ATOM 3924 N N . PHE B 1 210 ? -2.227 -10.914 -9.922 1 97.75 210 PHE B N 1
ATOM 3925 C CA . PHE B 1 210 ? -1.933 -9.492 -9.844 1 97.75 210 PHE B CA 1
ATOM 3926 C C . PHE B 1 210 ? -1.586 -8.93 -11.219 1 97.75 210 PHE B C 1
ATOM 3928 O O . PHE B 1 210 ? -0.796 -9.531 -11.953 1 97.75 210 PHE B O 1
ATOM 3935 N N . VAL B 1 211 ? -2.166 -7.727 -11.57 1 97.25 211 VAL B N 1
ATOM 3936 C CA . VAL B 1 211 ? -1.799 -7.047 -12.812 1 97.25 211 VAL B CA 1
ATOM 3937 C C . VAL B 1 211 ? -1.7 -5.543 -12.562 1 97.25 211 VAL B C 1
ATOM 3939 O O . VAL B 1 211 ? -2.199 -5.039 -11.555 1 97.25 211 VAL B O 1
ATOM 3942 N N . GLY B 1 212 ? -0.941 -4.895 -13.445 1 96.44 212 GLY B N 1
ATOM 3943 C CA . GLY B 1 212 ? -0.954 -3.441 -13.461 1 96.44 212 GLY B CA 1
ATOM 3944 C C . GLY B 1 212 ? -2.006 -2.861 -14.391 1 96.44 212 GLY B C 1
ATOM 3945 O O . GLY B 1 212 ? -2.277 -3.42 -15.453 1 96.44 212 GLY B O 1
ATOM 3946 N N . GLU B 1 213 ? -2.494 -1.71 -13.977 1 94.06 213 GLU B N 1
ATOM 3947 C CA . GLU B 1 213 ? -3.51 -1.061 -14.797 1 94.06 213 GLU B CA 1
ATOM 3948 C C . GLU B 1 213 ? -2.941 -0.647 -16.156 1 94.06 213 GLU B C 1
ATOM 3950 O O . GLU B 1 213 ? -3.67 -0.576 -17.141 1 94.06 213 GLU B O 1
ATOM 3955 N N . ASN B 1 214 ? -1.611 -0.435 -16.219 1 92.88 214 ASN B N 1
ATOM 3956 C CA . ASN B 1 214 ? -0.957 0.003 -17.453 1 92.88 214 ASN B CA 1
ATOM 3957 C C . ASN B 1 214 ? -0.323 -1.168 -18.203 1 92.88 214 ASN B C 1
ATOM 3959 O O . ASN B 1 214 ? 0.566 -0.972 -19.031 1 92.88 214 ASN B O 1
ATOM 3963 N N . GLU B 1 215 ? -0.742 -2.344 -17.828 1 90.5 215 GLU B N 1
ATOM 3964 C CA . GLU B 1 215 ? -0.32 -3.523 -18.578 1 90.5 215 GLU B CA 1
ATOM 3965 C C . GLU B 1 215 ? -0.681 -3.396 -20.062 1 90.5 215 GLU B C 1
ATOM 3967 O O . GLU B 1 215 ? -1.721 -2.83 -20.406 1 90.5 215 GLU B O 1
ATOM 3972 N N . GLN B 1 216 ? 0.207 -3.926 -20.875 1 85.56 216 GLN B N 1
ATOM 3973 C CA . GLN B 1 216 ? -0.079 -3.904 -22.312 1 85.56 216 GLN B CA 1
ATOM 3974 C C . GLN B 1 216 ? -1.407 -4.59 -22.609 1 85.56 216 GLN B C 1
ATOM 3976 O O . GLN B 1 216 ? -1.678 -5.684 -22.109 1 85.56 216 GLN B O 1
ATOM 3981 N N . TYR B 1 217 ? -2.072 -3.957 -23.453 1 78.5 217 TYR B N 1
ATOM 3982 C CA . TYR B 1 217 ? -3.438 -4.375 -23.75 1 78.5 217 TYR B CA 1
ATOM 3983 C C . TYR B 1 217 ? -3.473 -5.832 -24.203 1 78.5 217 TYR B C 1
ATOM 3985 O O . TYR B 1 217 ? -4.293 -6.617 -23.719 1 78.5 217 TYR B O 1
ATOM 3993 N N . GLN B 1 218 ? -2.592 -6.188 -25.094 1 75.12 218 GLN B N 1
ATOM 3994 C CA . GLN B 1 218 ? -2.6 -7.52 -25.688 1 75.12 218 GLN B CA 1
ATOM 3995 C C . GLN B 1 218 ? -2.326 -8.594 -24.641 1 75.12 218 GLN B C 1
ATOM 3997 O O . GLN B 1 218 ? -2.717 -9.75 -24.812 1 75.12 218 GLN B O 1
ATOM 4002 N N . ARG B 1 219 ? -1.768 -8.188 -23.609 1 84.75 219 ARG B N 1
ATOM 4003 C CA . ARG B 1 219 ? -1.44 -9.148 -22.562 1 84.75 219 ARG B CA 1
ATOM 4004 C C . ARG B 1 219 ? -2.496 -9.148 -21.469 1 84.75 219 ARG B C 1
ATOM 4006 O O . ARG B 1 219 ? -2.809 -10.195 -20.891 1 84.75 219 ARG B O 1
ATOM 4013 N N . LYS B 1 220 ? -2.977 -8 -21.25 1 90.94 220 LYS B N 1
ATOM 4014 C CA . LYS B 1 220 ? -3.965 -7.871 -20.188 1 90.94 220 LYS B CA 1
ATOM 4015 C C . LYS B 1 220 ? -5.293 -8.5 -20.594 1 90.94 220 LYS B C 1
ATOM 4017 O O . LYS B 1 220 ? -5.992 -9.086 -19.766 1 90.94 220 LYS B O 1
ATOM 4022 N N . ARG B 1 221 ? -5.68 -8.43 -21.844 1 92.25 221 ARG B N 1
ATOM 4023 C CA . ARG B 1 221 ? -6.969 -8.922 -22.312 1 92.25 221 ARG B CA 1
ATOM 4024 C C . ARG B 1 221 ? -7.109 -10.422 -22.062 1 92.25 221 ARG B C 1
ATOM 4026 O O . ARG B 1 221 ? -8.141 -10.883 -21.578 1 92.25 221 ARG B O 1
ATOM 4033 N N . GLY B 1 222 ? -6.082 -11.164 -22.438 1 93.12 222 GLY B N 1
ATOM 4034 C CA . GLY B 1 222 ? -6.117 -12.594 -22.188 1 93.12 222 GLY B CA 1
ATOM 4035 C C . GLY B 1 222 ? -6.309 -12.945 -20.719 1 93.12 222 GLY B C 1
ATOM 4036 O O . GLY B 1 222 ? -7.043 -13.875 -20.391 1 93.12 222 GLY B O 1
ATOM 4037 N N . ILE B 1 223 ? -5.684 -12.203 -19.859 1 95.56 223 ILE B N 1
ATOM 4038 C CA . ILE B 1 223 ? -5.801 -12.414 -18.422 1 95.56 223 ILE B CA 1
ATOM 4039 C C . ILE B 1 223 ? -7.227 -12.109 -17.969 1 95.56 223 ILE B C 1
ATOM 4041 O O . ILE B 1 223 ? -7.852 -12.906 -17.266 1 95.56 223 ILE B O 1
ATOM 4045 N N . ASP B 1 224 ? -7.754 -10.992 -18.453 1 95.38 224 ASP B N 1
ATOM 4046 C CA . ASP B 1 224 ? -9.102 -10.57 -18.078 1 95.38 224 ASP B CA 1
ATOM 4047 C C . ASP B 1 224 ? -10.141 -11.586 -18.547 1 95.38 224 ASP B C 1
ATOM 4049 O O . ASP B 1 224 ? -11.062 -11.93 -17.812 1 95.38 224 ASP B O 1
ATOM 4053 N N . MET B 1 225 ? -9.953 -12.055 -19.703 1 95.75 225 MET B N 1
ATOM 4054 C CA . MET B 1 225 ? -10.891 -13.031 -20.266 1 95.75 225 MET B CA 1
ATOM 4055 C C . MET B 1 225 ? -10.828 -14.344 -19.5 1 95.75 225 MET B C 1
ATOM 4057 O O . MET B 1 225 ? -11.867 -14.945 -19.203 1 95.75 225 MET B O 1
ATOM 4061 N N . ALA B 1 226 ? -9.641 -14.781 -19.219 1 97.25 226 ALA B N 1
ATOM 4062 C CA . ALA B 1 226 ? -9.484 -16.016 -18.469 1 97.25 226 ALA B CA 1
ATOM 4063 C C . ALA B 1 226 ? -10.133 -15.922 -17.094 1 97.25 226 ALA B C 1
ATOM 4065 O O . ALA B 1 226 ? -10.891 -16.797 -16.703 1 97.25 226 ALA B O 1
ATOM 4066 N N . VAL B 1 227 ? -9.867 -14.836 -16.391 1 97.25 227 VAL B N 1
ATOM 4067 C CA . VAL B 1 227 ? -10.391 -14.633 -15.039 1 97.25 227 VAL B CA 1
ATOM 4068 C C . VAL B 1 227 ? -11.914 -14.562 -15.078 1 97.25 227 VAL B C 1
ATOM 4070 O O . VAL B 1 227 ? -12.594 -15.18 -14.258 1 97.25 227 VAL B O 1
ATOM 4073 N N . ALA B 1 228 ? -12.445 -13.852 -16.031 1 96.5 228 ALA B N 1
ATOM 4074 C CA . ALA B 1 228 ? -13.891 -13.742 -16.172 1 96.5 228 ALA B CA 1
ATOM 4075 C C . ALA B 1 228 ? -14.523 -15.109 -16.422 1 96.5 228 ALA B C 1
ATOM 4077 O O . ALA B 1 228 ? -15.555 -15.445 -15.828 1 96.5 228 ALA B O 1
ATOM 4078 N N . SER B 1 229 ? -13.883 -15.828 -17.281 1 96.81 229 SER B N 1
ATOM 4079 C CA . SER B 1 229 ? -14.391 -17.172 -17.578 1 96.81 229 SER B CA 1
ATOM 4080 C C . SER B 1 229 ? -14.359 -18.062 -16.344 1 96.81 229 SER B C 1
ATOM 4082 O O . SER B 1 229 ? -15.336 -18.75 -16.047 1 96.81 229 SER B O 1
ATOM 4084 N N . MET B 1 230 ? -13.242 -18.047 -15.648 1 97.19 230 MET B N 1
ATOM 4085 C CA . MET B 1 230 ? -13.086 -18.828 -14.422 1 97.19 230 MET B CA 1
ATOM 4086 C C . MET B 1 230 ? -14.148 -18.453 -13.391 1 97.19 230 MET B C 1
ATOM 4088 O O . MET B 1 230 ? -14.797 -19.312 -12.812 1 97.19 230 MET B O 1
ATOM 4092 N N . GLN B 1 231 ? -14.344 -17.203 -13.211 1 95.88 231 GLN B N 1
ATOM 4093 C CA . GLN B 1 231 ? -15.344 -16.719 -12.258 1 95.88 231 GLN B CA 1
ATOM 4094 C C . GLN B 1 231 ? -16.75 -17.125 -12.688 1 95.88 231 GLN B C 1
ATOM 4096 O O . GLN B 1 231 ? -17.562 -17.531 -11.852 1 95.88 231 GLN B O 1
ATOM 4101 N N . GLY B 1 232 ? -17.031 -16.969 -13.945 1 96.31 232 GLY B N 1
ATOM 4102 C CA . GLY B 1 232 ? -18.328 -17.391 -14.469 1 96.31 232 GLY B CA 1
ATOM 4103 C C . GLY B 1 232 ? -18.641 -18.859 -14.234 1 96.31 232 GLY B C 1
ATOM 4104 O O . GLY B 1 232 ? -19.797 -19.234 -14.117 1 96.31 232 GLY B O 1
ATOM 4105 N N . ARG B 1 233 ? -17.609 -19.594 -14.109 1 96.5 233 ARG B N 1
ATOM 4106 C CA . ARG B 1 233 ? -17.75 -21.031 -13.875 1 96.5 233 ARG B CA 1
ATOM 4107 C C . ARG B 1 233 ? -17.734 -21.344 -12.383 1 96.5 233 ARG B C 1
ATOM 4109 O O . ARG B 1 233 ? -17.797 -22.516 -11.992 1 96.5 233 ARG B O 1
ATOM 4116 N N . GLY B 1 234 ? -17.547 -20.375 -11.531 1 96.19 234 GLY B N 1
ATOM 4117 C CA . GLY B 1 234 ? -17.531 -20.547 -10.094 1 96.19 234 GLY B CA 1
ATOM 4118 C C . GLY B 1 234 ? -16.172 -20.984 -9.562 1 96.19 234 GLY B C 1
ATOM 4119 O O . GLY B 1 234 ? -16.062 -21.453 -8.43 1 96.19 234 GLY B O 1
ATOM 4120 N N . LEU B 1 235 ? -15.156 -20.938 -10.414 1 94.38 235 LEU B N 1
ATOM 4121 C CA . LEU B 1 235 ? -13.812 -21.281 -9.977 1 94.38 235 LEU B CA 1
ATOM 4122 C C . LEU B 1 235 ? -13.234 -20.188 -9.086 1 94.38 235 LEU B C 1
ATOM 4124 O O . LEU B 1 235 ? -13.547 -19.016 -9.25 1 94.38 235 LEU B O 1
ATOM 4128 N N . PRO B 1 236 ? -12.406 -20.531 -8.062 1 95.69 236 PRO B N 1
ATOM 4129 C CA . PRO B 1 236 ? -11.914 -19.594 -7.051 1 95.69 236 PRO B CA 1
ATOM 4130 C C . PRO B 1 236 ? -10.719 -18.781 -7.535 1 95.69 236 PRO B C 1
ATOM 4132 O O . PRO B 1 236 ? -9.57 -19.125 -7.254 1 95.69 236 PRO B O 1
ATOM 4135 N N . VAL B 1 237 ? -11.008 -17.672 -8.227 1 97.44 237 VAL B N 1
ATOM 4136 C CA . VAL B 1 237 ? -9.93 -16.828 -8.727 1 97.44 237 VAL B CA 1
ATOM 4137 C C . VAL B 1 237 ? -10.195 -15.375 -8.352 1 97.44 237 VAL B C 1
ATOM 4139 O O . VAL B 1 237 ? -11.336 -14.906 -8.438 1 97.44 237 VAL B O 1
ATOM 4142 N N . GLU B 1 238 ? -9.195 -14.742 -7.844 1 96.25 238 GLU B N 1
ATOM 4143 C CA . GLU B 1 238 ? -9.203 -13.312 -7.543 1 96.25 238 GLU B CA 1
ATOM 4144 C C . GLU B 1 238 ? -8.219 -12.555 -8.43 1 96.25 238 GLU B C 1
ATOM 4146 O O . GLU B 1 238 ? -7.105 -13.031 -8.672 1 96.25 238 GLU B O 1
ATOM 4151 N N . LEU B 1 239 ? -8.672 -11.414 -8.914 1 96.62 239 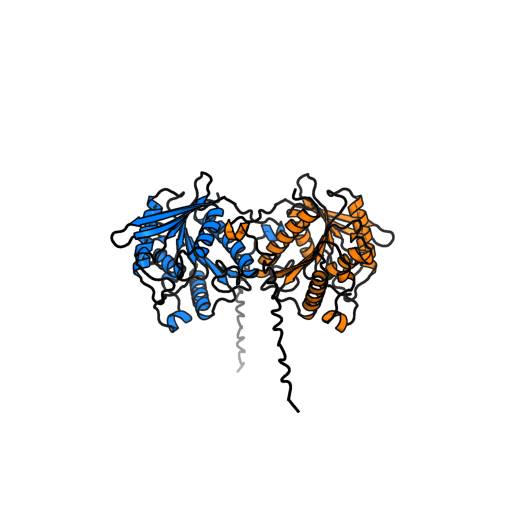LEU B N 1
ATOM 4152 C CA . LEU B 1 239 ? -7.82 -10.531 -9.703 1 96.62 239 LEU B CA 1
ATOM 4153 C C . LEU B 1 239 ? -7.648 -9.18 -9.016 1 96.62 239 LEU B C 1
ATOM 4155 O O . LEU B 1 239 ? -8.633 -8.531 -8.656 1 96.62 239 LEU B O 1
ATOM 4159 N N . VAL B 1 240 ? -6.426 -8.82 -8.781 1 96.44 240 VAL B N 1
ATOM 4160 C CA . VAL B 1 240 ? -6.109 -7.5 -8.242 1 96.44 240 VAL B CA 1
ATOM 4161 C C . VAL B 1 240 ? -5.398 -6.664 -9.305 1 96.44 240 VAL B C 1
ATOM 4163 O O . VAL B 1 240 ? -4.375 -7.086 -9.852 1 96.44 240 VAL B O 1
ATOM 4166 N N . THR B 1 241 ? -5.898 -5.496 -9.578 1 96 241 THR B N 1
ATOM 4167 C CA . THR B 1 241 ? -5.297 -4.574 -10.547 1 96 241 THR B CA 1
ATOM 4168 C C . THR B 1 241 ? -4.73 -3.348 -9.836 1 96 241 THR B C 1
ATOM 4170 O O . THR B 1 241 ? -5.469 -2.605 -9.18 1 96 241 THR B O 1
ATOM 4173 N N . TYR B 1 242 ? -3.482 -3.135 -9.992 1 96.5 242 TYR B N 1
ATOM 4174 C CA . TYR B 1 242 ? -2.816 -2.033 -9.305 1 96.5 242 TYR B CA 1
ATOM 4175 C C . TYR B 1 242 ? -2.793 -0.783 -10.172 1 96.5 242 TYR B C 1
ATOM 4177 O O . TYR B 1 242 ? -2.461 -0.851 -11.359 1 96.5 242 TYR B O 1
ATOM 4185 N N . PRO B 1 243 ? -3.053 0.343 -9.539 1 94.94 243 PRO B N 1
ATOM 4186 C CA . PRO B 1 243 ? -3.047 1.607 -10.281 1 94.94 243 PRO B CA 1
ATOM 4187 C C . PRO B 1 243 ? -1.638 2.111 -10.578 1 94.94 243 PRO B C 1
ATOM 4189 O O . PRO B 1 243 ? -0.734 1.953 -9.75 1 94.94 243 PRO B O 1
ATOM 4192 N N . GLY B 1 244 ? -1.434 2.715 -11.758 1 93.81 244 GLY B N 1
ATOM 4193 C CA . GLY B 1 244 ? -0.251 3.494 -12.086 1 93.81 244 GLY B CA 1
ATOM 4194 C C . GLY B 1 244 ? 0.941 2.637 -12.469 1 93.81 244 GLY B C 1
ATOM 4195 O O . GLY B 1 244 ? 2.051 3.146 -12.633 1 93.81 244 GLY B O 1
ATOM 4196 N N . VAL B 1 245 ? 0.75 1.365 -12.562 1 95.38 245 VAL B N 1
ATOM 4197 C CA . VAL B 1 245 ? 1.901 0.524 -12.875 1 95.38 245 VAL B CA 1
ATOM 4198 C C . VAL B 1 245 ? 1.575 -0.384 -14.055 1 95.38 245 VAL B C 1
ATOM 4200 O O . VAL B 1 245 ? 0.404 -0.598 -14.383 1 95.38 245 VAL B O 1
ATOM 4203 N N . GLY B 1 246 ? 2.625 -0.8 -14.719 1 93.69 246 GLY B N 1
ATOM 4204 C CA . GLY B 1 246 ? 2.512 -1.784 -15.789 1 93.69 246 GLY B CA 1
ATOM 4205 C C . GLY B 1 246 ? 3.176 -3.105 -15.453 1 93.69 246 GLY B C 1
ATOM 4206 O O . GLY B 1 246 ? 3.402 -3.412 -14.281 1 93.69 246 GLY B O 1
ATOM 4207 N N . ARG B 1 247 ? 3.385 -3.871 -16.5 1 93.06 247 ARG B N 1
ATOM 4208 C CA . ARG B 1 247 ? 4.047 -5.164 -16.359 1 93.06 247 ARG B CA 1
ATOM 4209 C C . ARG B 1 247 ? 5.418 -5.012 -15.703 1 93.06 247 ARG B C 1
ATOM 4211 O O . ARG B 1 247 ? 6.156 -4.074 -16.016 1 93.06 247 ARG B O 1
ATOM 4218 N N . GLY B 1 248 ? 5.719 -6 -14.797 1 93.62 248 GLY B N 1
ATOM 4219 C CA . GLY B 1 248 ? 7.039 -6.031 -14.188 1 93.62 248 GLY B CA 1
ATOM 4220 C C . GLY B 1 248 ? 7.176 -5.074 -13.016 1 93.62 248 GLY B C 1
ATOM 4221 O O . GLY B 1 248 ? 8.289 -4.75 -12.602 1 93.62 248 GLY B O 1
ATOM 4222 N N . PHE B 1 249 ? 6.121 -4.586 -12.484 1 92.81 249 PHE B N 1
ATOM 4223 C CA . PHE B 1 249 ? 6.184 -3.607 -11.398 1 92.81 249 PHE B CA 1
ATOM 4224 C C . PHE B 1 249 ? 6.898 -4.188 -10.188 1 92.81 249 PHE B C 1
ATOM 4226 O O . PHE B 1 249 ? 7.391 -3.441 -9.336 1 92.81 249 PHE B O 1
ATOM 4233 N N . ASP B 1 250 ? 7.074 -5.477 -10.055 1 90.25 250 ASP B N 1
ATOM 4234 C CA . ASP B 1 250 ? 7.598 -6.152 -8.875 1 90.25 250 ASP B CA 1
ATOM 4235 C C . ASP B 1 250 ? 9.102 -6.371 -8.984 1 90.25 250 ASP B C 1
ATOM 4237 O O . ASP B 1 250 ? 9.742 -6.824 -8.039 1 90.25 250 ASP B O 1
ATOM 4241 N N . PHE B 1 251 ? 9.719 -6.023 -10.102 1 84.94 251 PHE B N 1
ATOM 4242 C CA . PHE B 1 251 ? 11.156 -6.266 -10.188 1 84.94 251 PHE B CA 1
ATOM 4243 C C . PHE B 1 251 ? 11.828 -5.227 -11.07 1 84.94 251 PHE B C 1
ATOM 4245 O O . PHE B 1 251 ? 12.719 -5.559 -11.867 1 84.94 251 PHE B O 1
ATOM 4252 N N . ARG B 1 252 ? 11.5 -4.031 -10.898 1 83.94 252 ARG B N 1
ATOM 4253 C CA . ARG B 1 252 ? 12.133 -2.969 -11.672 1 83.94 252 ARG B CA 1
ATOM 4254 C C . ARG B 1 252 ? 13.438 -2.52 -11.016 1 83.94 252 ARG B C 1
ATOM 4256 O O . ARG B 1 252 ? 13.523 -2.43 -9.789 1 83.94 252 ARG B O 1
ATOM 4263 N N . GLU B 1 253 ? 14.32 -2.182 -11.93 1 81.75 253 GLU B N 1
ATOM 4264 C CA . GLU B 1 253 ? 15.594 -1.647 -11.461 1 81.75 253 GLU B CA 1
ATOM 4265 C C . GLU B 1 253 ? 15.445 -0.208 -10.977 1 81.75 253 GLU B C 1
ATOM 4267 O O . GLU B 1 253 ? 14.555 0.513 -11.422 1 81.75 253 GLU B O 1
ATOM 4272 N N . PRO B 1 254 ? 16.406 0.227 -10.156 1 75.5 254 PRO B N 1
ATOM 4273 C CA . PRO B 1 254 ? 16.312 1.518 -9.477 1 75.5 254 PRO B CA 1
ATOM 4274 C C . PRO B 1 254 ? 16.125 2.686 -10.438 1 75.5 254 PRO B C 1
ATOM 4276 O O . PRO B 1 254 ? 15.328 3.588 -10.172 1 75.5 254 PRO B O 1
ATOM 4279 N N . PRO B 1 255 ? 16.734 2.693 -11.617 1 78 255 PRO B N 1
ATOM 4280 C CA . PRO B 1 255 ? 16.609 3.891 -12.445 1 78 255 PRO B CA 1
ATOM 4281 C C . PRO B 1 255 ? 15.203 4.066 -13.016 1 78 255 PRO B C 1
ATOM 4283 O O . PRO B 1 255 ? 14.805 5.18 -13.359 1 78 255 PRO B O 1
ATOM 4286 N N . VAL B 1 256 ? 14.445 2.986 -13.086 1 84.69 256 VAL B N 1
ATOM 4287 C CA . VAL B 1 256 ? 13.133 3.094 -13.711 1 84.69 256 VAL B CA 1
ATOM 4288 C C . VAL B 1 256 ? 12.047 2.73 -12.703 1 84.69 256 VAL B C 1
ATOM 4290 O O . VAL B 1 256 ? 10.852 2.775 -13.023 1 84.69 256 VAL B O 1
ATOM 4293 N N . ARG B 1 257 ? 12.484 2.334 -11.625 1 87.5 257 ARG B N 1
ATOM 4294 C CA . ARG B 1 257 ? 11.539 1.996 -10.562 1 87.5 257 ARG B CA 1
ATOM 4295 C C . ARG B 1 257 ? 10.844 3.244 -10.031 1 87.5 257 ARG B C 1
ATOM 4297 O O . ARG B 1 257 ? 11.484 4.273 -9.812 1 87.5 257 ARG B O 1
ATOM 4304 N N . THR B 1 258 ? 9.523 3.148 -9.906 1 90.19 258 THR B N 1
ATOM 4305 C CA . THR B 1 258 ? 8.734 4.277 -9.43 1 90.19 258 THR B CA 1
ATOM 4306 C C . THR B 1 258 ? 8.164 3.99 -8.047 1 90.19 258 THR B C 1
ATOM 4308 O O . THR B 1 258 ? 8.195 2.848 -7.578 1 90.19 258 THR B O 1
ATOM 4311 N N . PHE B 1 259 ? 7.633 5.02 -7.422 1 90.81 259 PHE B N 1
ATOM 4312 C CA . PHE B 1 259 ? 6.922 4.883 -6.156 1 90.81 259 PHE B CA 1
ATOM 4313 C C . PHE B 1 259 ? 5.734 3.936 -6.301 1 90.81 259 PHE B C 1
ATOM 4315 O O . PHE B 1 259 ? 5.488 3.102 -5.426 1 90.81 259 PHE B O 1
ATOM 4322 N N . ALA B 1 260 ? 5.035 4.059 -7.414 1 93.06 260 ALA B N 1
ATOM 4323 C CA . ALA B 1 260 ? 3.873 3.217 -7.684 1 93.06 260 ALA B CA 1
ATOM 4324 C C . ALA B 1 260 ? 4.262 1.743 -7.734 1 93.06 260 ALA B C 1
ATOM 4326 O O . ALA B 1 260 ? 3.514 0.879 -7.27 1 93.06 260 ALA B O 1
ATOM 4327 N N . ASP B 1 261 ? 5.426 1.466 -8.242 1 93 261 ASP B N 1
ATOM 4328 C CA . ASP B 1 261 ? 5.914 0.091 -8.305 1 93 261 ASP B CA 1
ATOM 4329 C C . ASP B 1 261 ? 6.094 -0.489 -6.902 1 93 261 ASP B C 1
ATOM 4331 O O . ASP B 1 261 ? 5.648 -1.606 -6.629 1 93 261 ASP B O 1
ATOM 4335 N N . ASP B 1 262 ? 6.727 0.328 -6.074 1 91.81 262 ASP B N 1
ATOM 4336 C CA . ASP B 1 262 ? 6.973 -0.14 -4.715 1 91.81 262 ASP B CA 1
ATOM 4337 C C . ASP B 1 262 ? 5.664 -0.344 -3.957 1 91.81 262 ASP B C 1
ATOM 4339 O O . ASP B 1 262 ? 5.512 -1.323 -3.225 1 91.81 262 ASP B O 1
ATOM 4343 N N . LEU B 1 263 ? 4.766 0.624 -4.133 1 93.5 263 LEU B N 1
ATOM 4344 C CA . LEU B 1 263 ? 3.463 0.539 -3.48 1 93.5 263 LEU B CA 1
ATOM 4345 C C . LEU B 1 263 ? 2.729 -0.731 -3.896 1 93.5 263 LEU B C 1
ATOM 4347 O O . LEU B 1 263 ? 2.23 -1.473 -3.045 1 93.5 263 LEU B O 1
ATOM 4351 N N . ALA B 1 264 ? 2.678 -1.019 -5.141 1 95.31 264 ALA B N 1
ATOM 4352 C CA . ALA B 1 264 ? 2.006 -2.199 -5.68 1 95.31 264 ALA B CA 1
ATOM 4353 C C . ALA B 1 264 ? 2.688 -3.48 -5.207 1 95.31 264 ALA B C 1
ATOM 4355 O O . ALA B 1 264 ? 2.018 -4.426 -4.781 1 95.31 264 ALA B O 1
ATOM 4356 N N . THR B 1 265 ? 4.027 -3.488 -5.258 1 94.81 265 THR B N 1
ATOM 4357 C CA . THR B 1 265 ? 4.789 -4.684 -4.914 1 94.81 265 THR B CA 1
ATOM 4358 C C . THR B 1 265 ? 4.59 -5.047 -3.443 1 94.81 265 THR B C 1
ATOM 4360 O O . THR B 1 265 ? 4.371 -6.211 -3.109 1 94.81 265 THR B O 1
ATOM 4363 N N . ARG B 1 266 ? 4.617 -4.039 -2.576 1 93.69 266 ARG B N 1
ATOM 4364 C CA . ARG B 1 266 ? 4.441 -4.293 -1.149 1 93.69 266 ARG B CA 1
ATOM 4365 C C . ARG B 1 266 ? 3.055 -4.855 -0.859 1 93.69 266 ARG B C 1
ATOM 4367 O O . ARG B 1 266 ? 2.918 -5.836 -0.121 1 93.69 266 ARG B O 1
ATOM 4374 N N . ASP B 1 267 ? 2.072 -4.25 -1.446 1 94.44 267 ASP B N 1
ATOM 4375 C CA . ASP B 1 267 ? 0.711 -4.723 -1.216 1 94.44 267 ASP B CA 1
ATOM 4376 C C . ASP B 1 267 ? 0.519 -6.133 -1.775 1 94.44 267 ASP B C 1
ATOM 4378 O O . ASP B 1 267 ? -0.081 -6.988 -1.123 1 94.44 267 ASP B O 1
ATOM 4382 N N . ALA B 1 268 ? 1.002 -6.375 -2.969 1 96.44 268 ALA B N 1
ATOM 4383 C CA . ALA B 1 268 ? 0.863 -7.684 -3.605 1 96.44 268 ALA B CA 1
ATOM 4384 C C . ALA B 1 268 ? 1.521 -8.773 -2.766 1 96.44 268 ALA B C 1
ATOM 4386 O O . ALA B 1 268 ? 0.959 -9.859 -2.598 1 96.44 268 ALA B O 1
ATOM 4387 N N . LEU B 1 269 ? 2.709 -8.453 -2.295 1 95.88 269 LEU B N 1
ATOM 4388 C CA . LEU B 1 269 ? 3.418 -9.414 -1.462 1 95.88 269 LEU B CA 1
ATOM 4389 C C . LEU B 1 269 ? 2.617 -9.742 -0.207 1 95.88 269 LEU B C 1
ATOM 4391 O O . LEU B 1 269 ? 2.512 -10.906 0.18 1 95.88 269 LEU B O 1
ATOM 4395 N N . MET B 1 270 ? 2.02 -8.758 0.398 1 94.44 270 MET B N 1
ATOM 4396 C CA . MET B 1 270 ? 1.229 -8.961 1.608 1 94.44 270 MET B CA 1
ATOM 4397 C C . MET B 1 270 ? -0.027 -9.773 1.308 1 94.44 270 MET B C 1
ATOM 4399 O O . MET B 1 270 ? -0.382 -10.68 2.064 1 94.44 270 MET B O 1
ATOM 4403 N N . ARG B 1 271 ? -0.637 -9.453 0.25 1 95.5 271 ARG B N 1
ATOM 4404 C CA . ARG B 1 271 ? -1.836 -10.188 -0.136 1 95.5 271 ARG B CA 1
ATOM 4405 C C . ARG B 1 271 ? -1.502 -11.633 -0.481 1 95.5 271 ARG B C 1
ATOM 4407 O O . ARG B 1 271 ? -2.219 -12.555 -0.083 1 95.5 271 ARG B O 1
ATOM 4414 N N . ALA B 1 272 ? -0.455 -11.805 -1.208 1 97.69 272 ALA B N 1
ATOM 4415 C CA . ALA B 1 272 ? -0.02 -13.156 -1.552 1 97.69 272 ALA B CA 1
ATOM 4416 C C . ALA B 1 272 ? 0.286 -13.969 -0.298 1 97.69 272 ALA B C 1
ATOM 4418 O O . ALA B 1 272 ? -0.096 -15.133 -0.199 1 97.69 272 ALA B O 1
ATOM 4419 N N . THR B 1 273 ? 0.993 -13.336 0.602 1 97.06 273 THR B N 1
ATOM 4420 C CA . THR B 1 273 ? 1.354 -14 1.849 1 97.06 273 THR B CA 1
ATOM 4421 C C . THR B 1 273 ? 0.107 -14.461 2.6 1 97.06 273 THR B C 1
ATOM 4423 O O . THR B 1 273 ? 0.003 -15.625 2.99 1 97.06 273 THR B O 1
ATOM 4426 N N . ALA B 1 274 ? -0.825 -13.562 2.791 1 95.12 274 ALA B N 1
ATOM 4427 C CA . ALA B 1 274 ? -2.057 -13.898 3.502 1 95.12 274 ALA B CA 1
ATOM 4428 C C . ALA B 1 274 ? -2.82 -15.008 2.783 1 95.12 274 ALA B C 1
ATOM 4430 O O . ALA B 1 274 ? -3.332 -15.93 3.42 1 95.12 274 ALA B O 1
ATOM 4431 N N . PHE B 1 275 ? -2.922 -14.883 1.481 1 97.12 275 PHE B N 1
ATOM 4432 C CA . PHE B 1 275 ? -3.633 -15.852 0.655 1 97.12 275 PHE B CA 1
ATOM 4433 C C . PHE B 1 275 ? -3.006 -17.234 0.783 1 97.12 275 PHE B C 1
ATOM 4435 O O . PHE B 1 275 ? -3.703 -18.219 1.05 1 97.12 275 PHE B O 1
ATOM 4442 N N . MET B 1 276 ? -1.689 -17.312 0.658 1 98.25 276 MET B N 1
ATOM 4443 C CA . MET B 1 276 ? -0.996 -18.594 0.687 1 98.25 276 MET B CA 1
ATOM 4444 C C . MET B 1 276 ? -1.038 -19.203 2.084 1 98.25 276 MET B C 1
ATOM 4446 O O . MET B 1 276 ? -1.17 -20.422 2.232 1 98.25 276 MET B O 1
ATOM 4450 N N . ASN B 1 277 ? -0.904 -18.391 3.09 1 96.38 277 ASN B N 1
ATOM 4451 C CA . ASN B 1 277 ? -1.032 -18.906 4.449 1 96.38 277 ASN B CA 1
ATOM 4452 C C . ASN B 1 277 ? -2.393 -19.562 4.672 1 96.38 277 ASN B C 1
ATOM 4454 O O . ASN B 1 277 ? -2.48 -20.625 5.305 1 96.38 277 ASN B O 1
ATOM 4458 N N . ARG B 1 278 ? -3.432 -18.906 4.164 1 95.19 278 ARG B N 1
ATOM 4459 C CA . ARG B 1 278 ? -4.773 -19.469 4.301 1 95.19 278 ARG B CA 1
ATOM 4460 C C . ARG B 1 278 ? -4.879 -20.812 3.588 1 95.19 278 ARG B C 1
ATOM 4462 O O . ARG B 1 278 ? -5.484 -21.75 4.109 1 95.19 278 ARG B O 1
ATOM 4469 N N . GLN B 1 279 ? -4.273 -20.891 2.406 1 96.81 279 GLN B N 1
ATOM 4470 C CA . GLN B 1 279 ? -4.41 -22.094 1.586 1 96.81 279 GLN B CA 1
ATOM 4471 C C . GLN B 1 279 ? -3.512 -23.219 2.098 1 96.81 279 GLN B C 1
ATOM 4473 O O . GLN B 1 279 ? -3.836 -24.391 1.951 1 96.81 279 GLN B O 1
ATOM 4478 N N . LEU B 1 280 ? -2.369 -22.859 2.709 1 96.31 280 LEU B N 1
ATOM 4479 C CA . LEU B 1 280 ? -1.397 -23.844 3.174 1 96.31 280 LEU B CA 1
ATOM 4480 C C . LEU B 1 280 ? -1.639 -24.188 4.637 1 96.31 280 LEU B C 1
ATOM 4482 O O . LEU B 1 280 ? -0.997 -25.094 5.176 1 96.31 280 LEU B O 1
ATOM 4486 N N . GLY B 1 281 ? -2.672 -23.594 5.305 1 81.19 281 GLY B N 1
ATOM 4487 C CA . GLY B 1 281 ? -3.029 -23.875 6.688 1 81.19 281 GLY B CA 1
ATOM 4488 C C . GLY B 1 281 ? -2.033 -23.312 7.688 1 81.19 281 GLY B C 1
ATOM 4489 O O . GLY B 1 281 ? -1.896 -23.844 8.789 1 81.19 281 GLY B O 1
ATOM 4490 N N . ALA B 1 282 ? -1.103 -22.453 7.207 1 62.12 282 ALA B N 1
ATOM 4491 C CA . ALA B 1 282 ? -0.061 -21.922 8.086 1 62.12 282 ALA B CA 1
ATOM 4492 C C . ALA B 1 282 ? -0.616 -20.828 9 1 62.12 282 ALA B C 1
ATOM 4494 O O . ALA B 1 282 ? -0.006 -20.5 10.016 1 62.12 282 ALA B O 1
ATOM 4495 N N . GLY B 1 283 ? -1.728 -20.078 8.812 1 51.34 283 GLY B N 1
ATOM 4496 C CA . GLY B 1 283 ? -2.176 -18.953 9.625 1 51.34 283 GLY B CA 1
ATOM 4497 C C . GLY B 1 283 ? -2.854 -19.375 10.914 1 51.34 283 GLY B C 1
ATOM 4498 O O . GLY B 1 283 ? -3.266 -18.531 11.711 1 51.34 283 GLY B O 1
ATOM 4499 N N . ASP B 1 284 ? -3.424 -20.672 10.984 1 41.22 284 ASP B N 1
ATOM 4500 C CA . ASP B 1 284 ? -4.066 -21.062 12.234 1 41.22 284 ASP B CA 1
ATOM 4501 C C . ASP B 1 284 ? -3.037 -21.5 13.266 1 41.22 284 ASP B C 1
ATOM 4503 O O . ASP B 1 284 ? -2.027 -22.125 12.922 1 41.22 284 ASP B O 1
#

Sequence (568 aa):
MPYRLTAFMLWLFLSSLAAADDRHDWLDLAWWSDGQLPVPSNYRVTSTTETLTTDEADIPIFIARPETEGEFPGVLFVHGRRGVDPLVQGHVRRLAARGFVVYAPDLYIGRFIEVMPIEHDYVLETDLNDVLEHVLASGTHAGDRVCVYSHTRGGYKTLKLAVTLDRQSDALACYVSYYPHMQDPNAPEPMQVYRYAVEADRMTLPALIFVGENEQYQRKRGIDMAVASMQGRGLPVELVTYPGVGRGFDFREPPVRTFADDLATRDALMRATAFMNRQLGAGDMPYRLTAFMLWLFLSSLAAADDRHDWLDLAWWSDGQLPVPSNYRVTSTTETLTTDEADIPIFIARPETEGEFPGVLFVHGRRGVDPLVQGHVRRLAARGFVVYAPDLYIGRFIEVMPIEHDYVLETDLNDVLEHVLASGTHAGDRVCVYSHTRGGYKTLKLAVTLDRQSDALACYVSYYPHMQDPNAPEPMQVYRYAVEADRMTLPALIFVGENEQYQRKRGIDMAVASMQGRGLPVELVTYPGVGRGFDFREPPVRTFADDLATRDALMRATAFMNRQLGAGD

Organism: NCBI:txid713585

Secondary structure (DSSP, 8-state):
------------------------TT--HHHHHH----------EEEEEEEEE-SS-EEEEEEEEESS-S--EEEEEE--TT-S-HHHHHHHHHHHTTT-EEEEE-TTGGGTPPSS-SSPPTHHHHHHHHHHHHHHHH--SEEEEEEEEEETTHHHHHHIIIIIS-GGGTTEEEEEEES---S-TTS-HHHHHH---GGGGG--S-EEEEEETT--HHHHHHHHHHHHHHHHTT--EEEEEETT--TTTTS--TTT--HHHHHHHHHHHHHHHHHHHHHHT---/------------------------TT--HHHHHH----------EEEEEEEEE-SS-EEEEEEEEESS-S--EEEEEE--TT-S-HHHHHHHHHHHTTT-EEEEE-TTGGGTPPSS-SSPPTHHHHHHHHHHHHHHHH--SEEEEEEEEEETTHHHHHHIIIIIS-GGGTTEEEEEEES---S-TTS-HHHHHH---GGGGG--S-EEEEEETT--HHHHHHHHHHHHHHHHTT--EEEEEETT--TTTTS--TTT--HHHHHHHHHHHHHHHHHHHHHHT---

InterPro domains:
  IPR002925 Dienelactone hydrolase [PF01738] (62-278)
  IPR029058 Alpha/Beta hydrolase fold [G3DSA:3.40.50.1820] (41-280)
  IPR029058 Alpha/Beta hydrolase fold [SSF53474] (47-280)
  IPR051049 Dienelactone hydrolase-like enzyme [PTHR46623] (47-279)

Foldseek 3Di:
DDDPPPPPPPPPPPPPPPPPPPPDPPDDCCCPVVVDDDDFQFADKDWDWDWDDDPQWTKIKIKMAGPDDDAAAEEEEEEAQQFCDPLNVVLQNVLRRRGYIYIGIRLCVGVVHDGNDQADDPCSLVVSVVVLVVVQVVPPHDDNAYAYEYEEQSLVSVLCNCQVVVCVVPHYQAAEYELYQQARSHDDQCCQQPHGDPSLQVRQHQYEYEFEPPEDNSSVNHVVVSQVNCVVVVRRYDYDYFYPDHGPLQRDDPVPHDPSSVVRNVVSSVVVSVVRCVRRVVPD/DDPPPPPPPPPPPPPPPPPPPPPDPPDDCCCPPVVDDDDFQFADKDWDWDWDDDPQWTKIKIKMAGPDDDAAAEEEEEEAQQFCDPLNVVLQNVLRRRGYTYIGIRLCVGVVHDGNDQADDLCSLVVSVVVLVVVQPVPPHDDNAYAYEYEEQSLVSVLCNCQVVVCVVPHYQAAEYELYQQARSHDDQCCQQPHGDPSLQVRQHQYEYEFEPPEDNSSVNHVVVSQVNCVVVVRRYDYDYFYPDHGPLQRDDPVPHDPS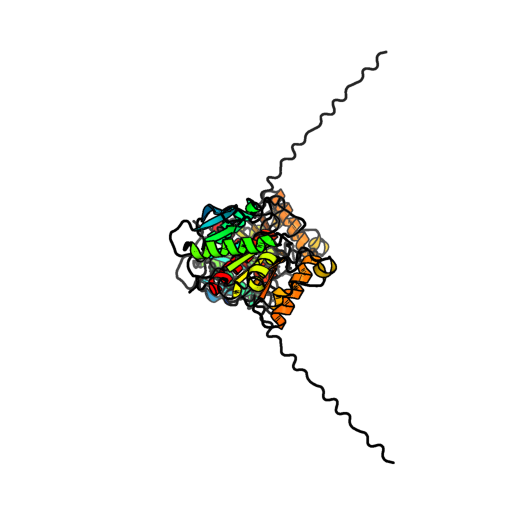SVVRNVVSSVVVSVVRCVRRVVPD